Protein AF-A0A1H9ZRJ7-F1 (afdb_monomer_lite)

Secondary structure (DSSP, 8-state):
----------TTTSSSS-HHHHTTSPEEETTEE-S--GGGEEE----TT-HHHHHHHTTTEEEE-SSTTEEEEEEEEGGGGGGTS-EEEEEEEESSTTS-EEEEEEEEGGGTEEEE-S-SSS-TT-EEEEEEETTEEEEEE--B-----SS-GGGGTS---TTT-HHHHTT--HHHHHHHHHHHHHTTTB-PPTTSHHHHHHTT-TT----BS--TTT--HHHHHHHHHHHHHTSHHHHHHHHHHHHHHHHHHHHHHTT-HHHHHHSEEEEEETTS-EE-HHHHHHHHHHHHHHHHH-TTTTTS-HHHHHHH----TTT--S-SSEEEEEETTTTEEEEEEE-SS--PBPTT-EEEEEEEEEEEEEEE-SSSS-EEEEEEEEE-S---S-BTTS-TTSTTTTTEEEE---HHHHHHHHHTTT-EEEEEEEEEE--STT-SSSEEEEEEEEEEE---SSS-S--

Sequence (463 aa):
MNKFSHIILLFLLLNSGSLLAIDNYIIHFKDKPTEYHISDFEMWTDDIYNYEFTADEWLGIYANSEDAEKRYRVIPDVESIAYGKPWCNLQIFTGSIELKNIQNQNFSCIQILGQSKRSGEIPFGTKGLLIKHDGMIQFIPLLKQEILPGKYPEISRTEIYLQESHLLRANSSLNDMRIMLNEIYARYGYRFKPGGEMDRYFSTQSWYAPQYDNVDVFLTKTEKSNAKLLRKLLSPDVQNQKKRYIEEITAFCQALENDDLEYLSEHISYLTTGADQTVTFEQFKEILPNFKQVMLTSSANCAQDMSLLNKNWLFSPEGSNPFMNATFIYDEEEQKYLLVYFDLTQSCIPESSEIEVAGTLALKDYIDDSQDNKSIVRKIILNTVNMPVCITGADVNFPYWNIHVQLELSDSDEKKFTELANENVTLQGQVKLANSPQDYTRVKLINVTIKSIDTDKKSKAFM

InterPro domains:
  IPR025582 YARHG domain [PF13308] (171-233)
  IPR025582 YARHG domain [SM01324] (148-235)
  IPR028007 Domain of unknown function DUF4459 [PF14673] (22-144)
  IPR038434 YARHG domain superfamily [G3DSA:1.20.58.1690] (155-232)

Structure (mmCIF, N/CA/C/O backbone):
data_AF-A0A1H9ZRJ7-F1
#
_entry.id   AF-A0A1H9ZRJ7-F1
#
loop_
_atom_site.group_PDB
_atom_site.id
_atom_site.type_symbol
_atom_site.label_atom_id
_atom_site.label_alt_id
_atom_site.label_comp_id
_atom_site.label_asym_id
_atom_site.label_entity_id
_atom_site.label_seq_id
_atom_site.pdbx_PDB_ins_code
_atom_site.Cartn_x
_atom_site.Cartn_y
_atom_site.Cartn_z
_atom_site.occupancy
_atom_site.B_iso_or_equiv
_atom_site.auth_seq_id
_atom_site.auth_comp_id
_atom_site.auth_asym_id
_atom_site.auth_atom_id
_atom_site.pdbx_PDB_model_num
ATOM 1 N N . MET A 1 1 ? 1.131 -22.137 -43.779 1.00 26.61 1 MET A N 1
ATOM 2 C CA . MET A 1 1 ? 1.335 -23.268 -42.847 1.00 26.61 1 MET A CA 1
ATOM 3 C C . MET A 1 1 ? 1.941 -22.713 -41.571 1.00 26.61 1 MET A C 1
ATOM 5 O O . MET A 1 1 ? 3.059 -22.220 -41.610 1.00 26.61 1 MET A O 1
ATOM 9 N N . ASN A 1 2 ? 1.160 -22.720 -40.490 1.00 31.73 2 ASN A N 1
ATOM 10 C CA . ASN A 1 2 ? 1.548 -22.243 -39.163 1.00 31.73 2 ASN A CA 1
ATOM 11 C C . ASN A 1 2 ? 2.694 -23.091 -38.593 1.00 31.73 2 ASN A C 1
ATOM 13 O O . ASN A 1 2 ? 2.521 -24.290 -38.384 1.00 31.73 2 ASN A O 1
ATOM 17 N N . LYS A 1 3 ? 3.837 -22.461 -38.313 1.00 27.91 3 LYS A N 1
ATOM 18 C CA . LYS A 1 3 ? 4.924 -23.004 -37.486 1.00 27.91 3 LYS A CA 1
ATOM 19 C C . LYS A 1 3 ? 5.445 -21.902 -36.564 1.00 27.91 3 LYS A C 1
ATOM 21 O O . LYS A 1 3 ? 6.524 -21.382 -36.776 1.00 27.91 3 LYS A O 1
ATOM 26 N N . PHE A 1 4 ? 4.660 -21.515 -35.566 1.00 30.83 4 PHE A N 1
ATOM 27 C CA . PHE A 1 4 ? 5.174 -20.757 -34.422 1.00 30.83 4 PHE A CA 1
ATOM 28 C C . PHE A 1 4 ? 4.447 -21.220 -33.170 1.00 30.83 4 PHE A C 1
ATOM 30 O O . PHE A 1 4 ? 3.549 -20.582 -32.638 1.00 30.83 4 PHE A O 1
ATOM 37 N N . SER A 1 5 ? 4.810 -22.414 -32.741 1.00 30.08 5 SER A N 1
ATOM 38 C CA . SER A 1 5 ? 4.595 -22.882 -31.387 1.00 30.08 5 SER A CA 1
ATOM 39 C C . SER A 1 5 ? 5.733 -23.859 -31.160 1.00 30.08 5 SER A C 1
ATOM 41 O O . SER A 1 5 ? 5.851 -24.766 -31.974 1.00 30.08 5 SER A O 1
ATOM 43 N N . HIS A 1 6 ? 6.579 -23.610 -30.154 1.00 35.12 6 HIS A N 1
ATOM 44 C CA . HIS A 1 6 ? 7.538 -24.523 -29.489 1.00 35.12 6 HIS A CA 1
ATOM 45 C C . HIS A 1 6 ? 8.827 -23.795 -29.067 1.00 35.12 6 HIS A C 1
ATOM 47 O O . HIS A 1 6 ? 9.912 -24.165 -29.499 1.00 35.12 6 HIS A O 1
ATOM 53 N N . ILE A 1 7 ? 8.753 -22.764 -28.218 1.00 38.97 7 ILE A N 1
ATOM 54 C CA . ILE A 1 7 ? 9.957 -22.180 -27.598 1.00 38.97 7 ILE A CA 1
ATOM 55 C C . ILE A 1 7 ? 9.588 -21.673 -26.199 1.00 38.97 7 ILE A C 1
ATOM 57 O O . ILE A 1 7 ? 8.897 -20.669 -26.116 1.00 38.97 7 ILE A O 1
ATOM 61 N N . ILE A 1 8 ? 9.901 -22.432 -25.137 1.00 47.56 8 ILE A N 1
ATOM 62 C CA . ILE A 1 8 ? 10.956 -22.197 -24.117 1.00 47.56 8 ILE A CA 1
ATOM 63 C C . ILE A 1 8 ? 11.097 -23.515 -23.352 1.00 47.56 8 ILE A C 1
ATOM 65 O O . ILE A 1 8 ? 10.146 -23.981 -22.732 1.00 47.56 8 ILE A O 1
ATOM 69 N N . LEU A 1 9 ? 12.280 -24.117 -23.351 1.00 41.41 9 LEU A N 1
ATOM 70 C CA . LEU A 1 9 ? 12.610 -25.194 -22.415 1.00 41.41 9 LEU A CA 1
ATOM 71 C C . LEU A 1 9 ? 14.079 -25.052 -22.005 1.00 41.41 9 LEU A C 1
ATOM 73 O O . LEU A 1 9 ? 14.944 -25.831 -22.398 1.00 41.41 9 LEU A O 1
ATOM 77 N N . LEU A 1 10 ? 14.355 -24.001 -21.229 1.00 45.50 10 LEU A N 1
ATOM 78 C CA . LEU A 1 10 ? 15.499 -23.971 -20.309 1.00 45.50 10 LEU A CA 1
ATOM 79 C C . LEU A 1 10 ? 15.078 -24.411 -18.886 1.00 45.50 10 LEU A C 1
ATOM 81 O O . LEU A 1 10 ? 15.918 -24.823 -18.094 1.00 45.50 10 LEU A O 1
ATOM 85 N N . PHE A 1 11 ? 13.764 -24.414 -18.604 1.00 43.09 11 PHE A N 1
ATOM 86 C CA . PHE A 1 11 ? 13.158 -24.580 -17.272 1.00 43.09 11 PHE A CA 1
ATOM 87 C C . PHE A 1 11 ? 13.483 -25.877 -16.538 1.00 43.09 11 PHE A C 1
ATOM 89 O O . PHE A 1 11 ? 13.532 -25.894 -15.312 1.00 43.09 11 PHE A O 1
ATOM 96 N N . LEU A 1 12 ? 13.687 -26.971 -17.270 1.00 38.06 12 LEU A N 1
ATOM 97 C CA . LEU A 1 12 ? 13.833 -28.297 -16.669 1.00 38.06 12 LEU A CA 1
ATOM 98 C C . LEU A 1 12 ? 15.289 -28.755 -16.533 1.00 38.06 12 LEU A C 1
ATOM 100 O O . LEU A 1 12 ? 15.548 -29.691 -15.789 1.00 38.06 12 LEU A O 1
ATOM 104 N N . LEU A 1 13 ? 16.245 -28.106 -17.205 1.00 38.69 13 LEU A N 1
ATOM 105 C CA . LEU A 1 13 ? 17.635 -28.583 -17.236 1.00 38.69 13 LEU A CA 1
ATOM 106 C C . LEU A 1 13 ? 18.493 -28.054 -16.079 1.00 38.69 13 LEU A C 1
ATOM 108 O O . LEU A 1 13 ? 19.498 -28.670 -15.746 1.00 38.69 13 LEU A O 1
ATOM 112 N N . LEU A 1 14 ? 18.092 -26.950 -15.442 1.00 44.59 14 LEU A N 1
ATOM 113 C CA . LEU A 1 14 ? 18.842 -26.341 -14.334 1.00 44.59 14 LEU A CA 1
ATOM 114 C C . LEU A 1 14 ? 18.357 -26.778 -12.940 1.00 44.59 14 LEU A C 1
ATOM 116 O O . LEU A 1 14 ? 18.997 -26.441 -11.950 1.00 44.59 14 LEU A O 1
ATOM 120 N N . ASN A 1 15 ? 17.258 -27.538 -12.847 1.00 38.78 15 ASN A N 1
ATOM 121 C CA . ASN A 1 15 ? 16.703 -28.024 -11.572 1.00 38.78 15 ASN A CA 1
ATOM 122 C C . ASN A 1 15 ? 17.132 -29.456 -11.200 1.00 38.78 15 ASN A C 1
ATOM 124 O O . ASN A 1 15 ? 16.751 -29.964 -10.150 1.00 38.78 15 ASN A O 1
ATOM 128 N N . SER A 1 16 ? 17.950 -30.108 -12.023 1.00 34.28 16 SER A N 1
ATOM 129 C CA . SER A 1 16 ? 18.545 -31.410 -11.718 1.00 34.28 16 SER A CA 1
ATOM 130 C C . SER A 1 16 ? 20.012 -31.368 -12.107 1.00 34.28 16 SER A C 1
ATOM 132 O O . SER A 1 16 ? 20.320 -31.070 -13.258 1.00 34.28 16 SER A O 1
ATOM 134 N N . GLY A 1 17 ? 20.905 -31.623 -11.151 1.00 39.59 17 GLY A N 1
ATOM 135 C CA . GLY A 1 17 ? 22.349 -31.472 -11.303 1.00 39.59 17 GLY A CA 1
ATOM 136 C C . GLY A 1 17 ? 22.898 -31.927 -12.658 1.00 39.59 17 GLY A C 1
ATOM 137 O O . GLY A 1 17 ? 22.918 -33.112 -12.970 1.00 39.59 17 GLY A O 1
ATOM 138 N N . SER A 1 18 ? 23.347 -30.965 -13.461 1.00 40.12 18 SER A N 1
ATOM 139 C CA . SER A 1 18 ? 24.613 -30.993 -14.203 1.00 40.12 18 SER A CA 1
ATOM 140 C C . SER A 1 18 ? 24.703 -29.757 -15.105 1.00 40.12 18 SER A C 1
ATOM 142 O O . SER A 1 18 ? 24.271 -29.776 -16.253 1.00 40.12 18 SER A O 1
ATOM 144 N N . LEU A 1 19 ? 25.362 -28.689 -14.629 1.00 42.16 19 LEU A N 1
ATOM 145 C CA . LEU A 1 19 ? 25.881 -27.628 -15.515 1.00 42.16 19 LEU A CA 1
ATOM 146 C C . LEU A 1 19 ? 26.673 -28.235 -16.700 1.00 42.16 19 LEU A C 1
ATOM 148 O O . LEU A 1 19 ? 26.638 -27.716 -17.810 1.00 42.16 19 LEU A O 1
ATOM 152 N N . LEU A 1 20 ? 27.297 -29.400 -16.473 1.00 40.25 20 LEU A N 1
ATOM 153 C CA . LEU A 1 20 ? 28.007 -30.226 -17.456 1.00 40.25 20 LEU A CA 1
ATOM 154 C C . LEU A 1 20 ? 27.162 -30.651 -18.676 1.00 40.25 20 LEU A C 1
ATOM 156 O O . LEU A 1 20 ? 27.724 -30.856 -19.746 1.00 40.25 20 LEU A O 1
ATOM 160 N N . ALA A 1 21 ? 25.834 -30.793 -18.559 1.00 47.59 21 ALA A N 1
ATOM 161 C CA . ALA A 1 21 ? 24.981 -31.175 -19.692 1.00 47.59 21 ALA A CA 1
ATOM 162 C C . ALA A 1 21 ? 24.647 -29.990 -20.617 1.00 47.59 21 ALA A C 1
ATOM 164 O O . ALA A 1 21 ? 24.327 -30.190 -21.791 1.00 47.59 21 ALA A O 1
ATOM 165 N N . ILE A 1 22 ? 24.721 -28.761 -20.095 1.00 54.12 22 ILE A N 1
ATOM 166 C CA . ILE A 1 22 ? 24.386 -27.532 -20.824 1.00 54.12 22 ILE A CA 1
ATOM 167 C C . ILE A 1 22 ? 25.647 -26.852 -21.387 1.00 54.12 22 ILE A C 1
ATOM 169 O O . ILE A 1 22 ? 25.562 -26.139 -22.382 1.00 54.12 22 ILE A O 1
ATOM 173 N N . ASP A 1 23 ? 26.828 -27.143 -20.836 1.00 62.56 23 ASP A N 1
ATOM 174 C CA . ASP A 1 23 ? 28.106 -26.629 -21.354 1.00 62.56 23 ASP A CA 1
ATOM 175 C C . ASP A 1 23 ? 28.437 -27.136 -22.773 1.00 62.56 23 ASP A C 1
ATOM 177 O O . ASP A 1 23 ? 29.199 -26.516 -23.506 1.00 62.56 23 ASP A O 1
ATOM 181 N N . ASN A 1 24 ? 27.790 -28.218 -23.220 1.00 67.50 24 ASN A N 1
ATOM 182 C CA . ASN A 1 24 ? 27.918 -28.736 -24.587 1.00 67.50 24 ASN A CA 1
ATOM 183 C C . ASN A 1 24 ? 27.250 -27.852 -25.657 1.00 67.50 24 ASN A C 1
ATOM 185 O O . ASN A 1 24 ? 27.418 -28.113 -26.850 1.00 67.50 24 ASN A O 1
ATOM 189 N N . TYR A 1 25 ? 26.467 -26.843 -25.266 1.00 75.44 25 TYR A N 1
ATOM 190 C CA . TYR A 1 25 ? 25.879 -25.907 -26.217 1.00 75.44 25 TYR A CA 1
ATOM 191 C C . TYR A 1 25 ? 26.879 -24.806 -26.551 1.00 75.44 25 TYR A C 1
ATOM 193 O O . TYR A 1 25 ? 27.330 -24.068 -25.677 1.00 75.44 25 TYR A O 1
ATOM 201 N N . ILE A 1 26 ? 27.165 -24.671 -27.844 1.00 82.94 26 ILE A N 1
ATOM 202 C CA . ILE A 1 26 ? 27.866 -23.509 -28.377 1.00 82.94 26 ILE A CA 1
ATOM 203 C C . ILE A 1 26 ? 26.944 -22.297 -28.248 1.00 82.94 26 ILE A C 1
ATOM 205 O O . ILE A 1 26 ? 25.771 -22.347 -28.639 1.00 82.94 26 ILE A O 1
ATOM 209 N N . ILE A 1 27 ? 27.479 -21.207 -27.711 1.00 87.44 27 ILE A N 1
ATOM 210 C CA . ILE A 1 27 ? 26.779 -19.931 -27.664 1.00 87.44 27 ILE A CA 1
ATOM 211 C C . ILE A 1 27 ? 26.867 -19.275 -29.037 1.00 87.44 27 ILE A C 1
ATOM 213 O O . ILE A 1 27 ? 27.929 -19.195 -29.650 1.00 87.44 27 ILE A O 1
ATOM 217 N N . HIS A 1 28 ? 25.737 -18.791 -29.527 1.00 87.62 28 HIS A N 1
ATOM 218 C CA . HIS A 1 28 ? 25.644 -17.997 -30.734 1.00 87.62 28 HIS A CA 1
ATOM 219 C C . HIS A 1 28 ? 25.613 -16.515 -30.374 1.00 87.62 28 HIS A C 1
ATOM 221 O O . HIS A 1 28 ? 24.891 -16.099 -29.471 1.00 87.62 28 HIS A O 1
ATOM 227 N N . PHE A 1 29 ? 26.343 -15.700 -31.121 1.00 86.62 29 PHE A N 1
ATOM 228 C CA . PHE A 1 29 ? 26.338 -14.247 -31.006 1.00 86.62 29 PHE A CA 1
ATOM 229 C C . PHE A 1 29 ? 26.178 -13.665 -32.404 1.00 86.62 29 PHE A C 1
ATOM 231 O O . PHE A 1 29 ? 26.869 -14.082 -33.332 1.00 86.62 29 PHE A O 1
ATOM 238 N N . LYS A 1 30 ? 25.232 -12.732 -32.573 1.00 79.81 30 LYS A N 1
ATOM 239 C CA . LYS A 1 30 ? 24.880 -12.170 -33.894 1.00 79.81 30 LYS A CA 1
ATOM 240 C C . LYS A 1 30 ? 24.570 -13.264 -34.933 1.00 79.81 30 LYS A C 1
ATOM 242 O O . LYS A 1 30 ? 25.116 -13.269 -36.035 1.00 79.81 30 LYS A O 1
ATOM 247 N N . ASP A 1 31 ? 23.766 -14.244 -34.512 1.00 74.44 31 ASP A N 1
ATOM 248 C CA . ASP A 1 31 ? 23.331 -15.421 -35.282 1.00 74.44 31 ASP A CA 1
ATOM 249 C C . ASP A 1 31 ? 24.457 -16.331 -35.809 1.00 74.44 31 ASP A C 1
ATOM 251 O O . ASP A 1 31 ? 24.217 -17.229 -36.617 1.00 74.44 31 ASP A O 1
ATOM 255 N N . LYS A 1 32 ? 25.685 -16.167 -35.304 1.00 83.38 32 LYS A N 1
ATOM 256 C CA . LYS A 1 32 ? 26.837 -17.009 -35.643 1.00 83.38 32 LYS A CA 1
ATOM 257 C C . LYS A 1 32 ? 27.273 -17.833 -34.436 1.00 83.38 32 LYS A C 1
ATOM 259 O O . LYS A 1 32 ? 27.238 -17.301 -33.328 1.00 83.38 32 LYS A O 1
ATOM 264 N N . PRO A 1 33 ? 27.682 -19.099 -34.624 1.00 89.06 33 PRO A N 1
ATOM 265 C CA . PRO A 1 33 ? 28.292 -19.874 -33.553 1.00 89.06 33 PRO A CA 1
ATOM 266 C C . PRO A 1 33 ? 29.594 -19.197 -33.115 1.00 89.06 33 PRO A C 1
ATOM 268 O O . PRO A 1 33 ? 30.337 -18.700 -33.961 1.00 89.06 33 PRO A O 1
ATOM 271 N N . THR A 1 34 ? 29.854 -19.190 -31.813 1.00 90.44 34 THR A N 1
ATOM 272 C CA . THR A 1 34 ? 31.081 -18.641 -31.223 1.00 90.44 34 THR A CA 1
ATOM 273 C C . THR A 1 34 ? 31.918 -19.756 -30.594 1.00 90.44 34 THR A C 1
ATOM 275 O O . THR A 1 34 ? 31.515 -20.916 -30.580 1.00 90.44 34 THR A O 1
ATOM 278 N N . GLU A 1 35 ? 33.079 -19.422 -30.035 1.00 90.12 35 GLU A N 1
ATOM 279 C CA . GLU A 1 35 ? 33.834 -20.348 -29.172 1.00 90.12 35 GLU A CA 1
ATOM 280 C C . GLU A 1 35 ? 33.375 -20.326 -27.705 1.00 90.12 35 GLU A C 1
ATOM 282 O O . GLU A 1 35 ? 34.023 -20.937 -26.854 1.00 90.12 35 GLU A O 1
ATOM 287 N N . TYR A 1 36 ? 32.329 -19.561 -27.385 1.00 89.25 36 TYR A N 1
ATOM 288 C CA . TYR A 1 36 ? 31.846 -19.436 -26.020 1.00 89.25 36 TYR A CA 1
ATOM 289 C C . TYR A 1 36 ? 30.945 -20.612 -25.659 1.00 89.25 36 TYR A C 1
ATOM 291 O O . TYR A 1 36 ? 30.079 -21.026 -26.437 1.00 89.25 36 TYR A O 1
ATOM 299 N N . HIS A 1 37 ? 31.105 -21.072 -24.427 1.00 87.75 37 HIS A N 1
ATOM 300 C CA . HIS A 1 37 ? 30.232 -22.020 -23.754 1.00 87.75 37 HIS A CA 1
ATOM 301 C C . HIS A 1 37 ? 29.535 -21.343 -22.572 1.00 87.75 37 HIS A C 1
ATOM 303 O O . HIS A 1 37 ? 29.867 -20.222 -22.189 1.00 87.75 37 HIS A O 1
ATOM 309 N N . ILE A 1 38 ? 28.552 -22.008 -21.967 1.00 80.94 38 ILE A N 1
ATOM 310 C CA . ILE A 1 38 ? 27.846 -21.462 -20.796 1.00 80.94 38 ILE A CA 1
ATOM 311 C C . ILE A 1 38 ? 28.809 -21.177 -19.641 1.00 80.94 38 ILE A C 1
ATOM 313 O O . ILE A 1 38 ? 28.651 -20.169 -18.952 1.00 80.94 38 ILE A O 1
ATOM 317 N N . SER A 1 39 ? 29.816 -22.025 -19.439 1.00 83.94 39 SER A N 1
ATOM 318 C CA . SER A 1 39 ? 30.837 -21.849 -18.403 1.00 83.94 39 SER A CA 1
ATOM 319 C C . SER A 1 39 ? 31.677 -20.576 -18.565 1.00 83.94 39 SER A C 1
ATOM 321 O O . SER A 1 39 ? 32.185 -20.064 -17.559 1.00 83.94 39 SER A O 1
ATOM 323 N N . ASP A 1 40 ? 31.754 -20.006 -19.774 1.00 88.25 40 ASP A N 1
ATOM 324 C CA . ASP A 1 40 ? 32.415 -18.722 -20.046 1.00 88.25 40 ASP A CA 1
ATOM 325 C C . ASP A 1 40 ? 31.622 -17.516 -19.526 1.00 88.25 40 ASP A C 1
ATOM 327 O O . ASP A 1 40 ? 32.121 -16.389 -19.537 1.00 88.25 40 ASP A O 1
ATOM 331 N N . PHE A 1 41 ? 30.411 -17.733 -19.017 1.00 84.12 41 PHE A N 1
ATOM 332 C CA . PHE A 1 41 ? 29.581 -16.704 -18.411 1.00 84.12 41 PHE A CA 1
ATOM 333 C C . PHE A 1 41 ? 29.489 -16.908 -16.900 1.00 84.12 41 PHE A C 1
ATOM 335 O O . PHE A 1 41 ? 29.409 -18.019 -16.368 1.00 84.12 41 PHE A O 1
ATOM 342 N N . GLU A 1 42 ? 29.553 -15.807 -16.171 1.00 82.44 42 GLU A N 1
ATOM 343 C CA . GLU A 1 42 ? 29.094 -15.731 -14.798 1.00 82.44 42 GLU A CA 1
ATOM 344 C C . GLU A 1 42 ? 27.577 -15.619 -14.844 1.00 82.44 42 GLU A C 1
ATOM 346 O O . GLU A 1 42 ? 27.041 -14.557 -15.167 1.00 82.44 42 GLU A O 1
ATOM 351 N N . MET A 1 43 ? 26.892 -16.734 -14.589 1.00 72.88 43 MET A N 1
ATOM 352 C CA . MET A 1 43 ? 25.469 -16.686 -14.269 1.00 72.88 43 MET A CA 1
ATOM 353 C C . MET A 1 43 ? 25.343 -15.931 -12.957 1.00 72.88 43 MET A C 1
ATOM 355 O O . MET A 1 43 ? 26.093 -16.207 -12.019 1.00 72.88 43 MET A O 1
ATOM 359 N N . TRP A 1 44 ? 24.425 -14.984 -12.874 1.00 60.78 44 TRP A N 1
ATOM 360 C CA . TRP A 1 44 ? 24.217 -14.281 -11.615 1.00 60.78 44 TRP A CA 1
ATOM 361 C C . TRP A 1 44 ? 23.500 -15.230 -10.668 1.00 60.78 44 TRP A C 1
ATOM 363 O O . TRP A 1 44 ? 22.383 -15.631 -10.953 1.00 60.78 44 TRP A O 1
ATOM 373 N N . THR A 1 45 ? 24.194 -15.680 -9.623 1.00 49.03 45 THR A N 1
ATOM 374 C CA . THR A 1 45 ? 23.771 -16.771 -8.731 1.00 49.03 45 THR A CA 1
ATOM 375 C C . THR A 1 45 ? 22.754 -16.332 -7.667 1.00 49.03 45 THR A C 1
ATOM 377 O O . THR A 1 45 ? 22.464 -15.149 -7.524 1.00 49.03 45 THR A O 1
ATOM 380 N N . ASP A 1 46 ? 22.246 -17.316 -6.912 1.00 44.69 46 ASP A N 1
ATOM 381 C CA . ASP A 1 46 ? 21.132 -17.317 -5.942 1.00 44.69 46 ASP A CA 1
ATOM 382 C C . ASP A 1 46 ? 21.216 -16.363 -4.718 1.00 44.69 46 ASP A C 1
ATOM 384 O O . ASP A 1 46 ? 20.764 -16.737 -3.637 1.00 44.69 46 ASP A O 1
ATOM 388 N N . ASP A 1 47 ? 21.737 -15.134 -4.821 1.00 45.03 47 ASP A N 1
ATOM 389 C CA . ASP A 1 47 ? 21.681 -14.168 -3.701 1.00 45.03 47 ASP A CA 1
ATOM 390 C C . ASP A 1 47 ? 20.275 -13.525 -3.611 1.00 45.03 47 ASP A C 1
ATOM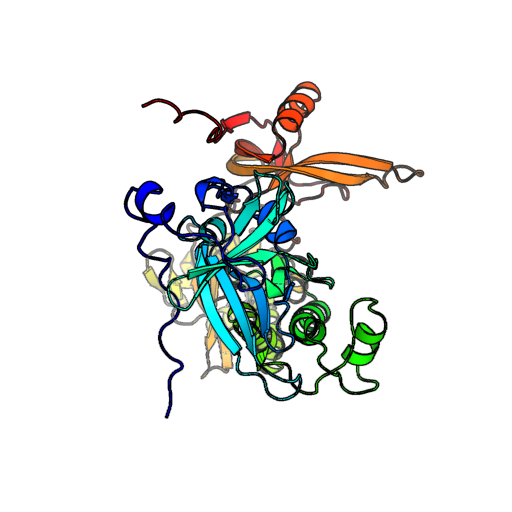 392 O O . ASP A 1 47 ? 20.037 -12.356 -3.917 1.00 45.03 47 ASP A O 1
ATOM 396 N N . ILE A 1 48 ? 19.304 -14.371 -3.260 1.00 40.50 48 ILE A N 1
ATOM 397 C CA . ILE A 1 48 ? 17.844 -14.177 -3.289 1.00 40.50 48 ILE A CA 1
ATOM 398 C C . ILE A 1 48 ? 17.310 -13.104 -2.324 1.00 40.50 48 ILE A C 1
ATOM 400 O O . ILE A 1 48 ? 16.123 -12.788 -2.380 1.00 40.50 48 ILE A O 1
ATOM 404 N N . TYR A 1 49 ? 18.157 -12.527 -1.466 1.00 39.72 49 TYR A N 1
ATOM 405 C CA . TYR A 1 49 ? 17.733 -11.639 -0.377 1.00 39.72 49 TYR A CA 1
ATOM 406 C C . TYR A 1 49 ? 18.005 -10.145 -0.615 1.00 39.72 49 TYR A C 1
ATOM 408 O O . TYR A 1 49 ? 17.472 -9.318 0.120 1.00 39.72 49 TYR A O 1
ATOM 416 N N . ASN A 1 50 ? 18.772 -9.762 -1.647 1.00 41.44 50 ASN A N 1
ATOM 417 C CA . ASN A 1 50 ? 19.091 -8.353 -1.937 1.00 41.44 50 ASN A CA 1
ATOM 418 C C . ASN A 1 50 ? 18.229 -7.798 -3.089 1.00 41.44 50 ASN A C 1
ATOM 420 O O . ASN A 1 50 ? 18.691 -7.452 -4.183 1.00 41.44 50 ASN A O 1
ATOM 424 N N . TYR A 1 51 ? 16.922 -7.821 -2.840 1.00 43.06 51 TYR A N 1
ATOM 425 C CA . TYR A 1 51 ? 15.879 -7.722 -3.856 1.00 43.06 51 TYR A CA 1
ATOM 426 C C . TYR A 1 51 ? 15.722 -6.324 -4.474 1.00 43.06 51 TYR A C 1
ATOM 428 O O . TYR A 1 51 ? 15.547 -6.201 -5.686 1.00 43.06 51 TYR A O 1
ATOM 436 N N . GLU A 1 52 ? 15.829 -5.267 -3.664 1.00 38.56 52 GLU A N 1
ATOM 437 C CA . GLU A 1 52 ? 15.699 -3.883 -4.141 1.00 38.56 52 GLU A CA 1
ATOM 438 C C . GLU A 1 52 ? 16.827 -3.522 -5.121 1.00 38.56 52 GLU A C 1
ATOM 440 O O . GLU A 1 52 ? 16.562 -3.009 -6.206 1.00 38.56 52 GLU A O 1
ATOM 445 N N . PHE A 1 53 ? 18.071 -3.900 -4.802 1.00 37.25 53 PHE A N 1
ATOM 446 C CA . PHE A 1 53 ? 19.240 -3.608 -5.639 1.00 37.25 53 PHE A CA 1
ATOM 447 C C . PHE A 1 53 ? 19.213 -4.339 -6.986 1.00 37.25 53 PHE A C 1
ATOM 449 O O . PHE A 1 53 ? 19.495 -3.740 -8.021 1.00 37.25 53 PHE A O 1
ATOM 456 N N . THR A 1 54 ? 18.837 -5.621 -7.006 1.00 45.56 54 THR A N 1
ATOM 457 C CA . THR A 1 54 ? 18.790 -6.396 -8.256 1.00 45.56 54 THR A CA 1
ATOM 458 C C . THR A 1 54 ? 17.618 -5.969 -9.143 1.00 45.56 54 THR A C 1
ATOM 460 O O . THR A 1 54 ? 17.800 -5.774 -10.343 1.00 45.56 54 THR A O 1
ATOM 463 N N . ALA A 1 55 ? 16.426 -5.734 -8.591 1.00 43.88 55 ALA A N 1
ATOM 464 C CA . ALA A 1 55 ? 15.292 -5.247 -9.378 1.00 43.88 55 ALA A CA 1
ATOM 465 C C . ALA A 1 55 ? 15.550 -3.856 -9.998 1.00 43.88 55 ALA A C 1
ATOM 467 O O . ALA A 1 55 ? 15.126 -3.628 -11.133 1.00 43.88 55 ALA A O 1
ATOM 468 N N . ASP A 1 56 ? 16.265 -2.961 -9.298 1.00 44.12 56 ASP A N 1
ATOM 469 C CA . ASP A 1 56 ? 16.679 -1.643 -9.807 1.00 44.12 56 ASP A CA 1
ATOM 470 C C . ASP A 1 56 ? 17.791 -1.714 -10.871 1.00 44.12 56 ASP A C 1
ATOM 472 O O . ASP A 1 56 ? 17.787 -0.953 -11.845 1.00 44.12 56 ASP A O 1
ATOM 476 N N . GLU A 1 57 ? 18.724 -2.658 -10.743 1.00 47.84 57 GLU A N 1
ATOM 477 C CA . GLU A 1 57 ? 19.752 -2.902 -11.759 1.00 47.84 57 GLU A CA 1
ATOM 478 C C . GLU A 1 57 ? 19.176 -3.494 -13.060 1.00 47.84 57 GLU A C 1
ATOM 480 O O . GLU A 1 57 ? 19.702 -3.229 -14.143 1.00 47.84 57 GLU A O 1
ATOM 485 N N . TRP A 1 58 ? 18.068 -4.241 -12.987 1.00 50.53 58 TRP A N 1
ATOM 486 C CA . TRP A 1 58 ? 17.473 -4.964 -14.126 1.00 50.53 58 TRP A CA 1
ATOM 487 C C . TRP A 1 58 ? 16.252 -4.288 -14.751 1.00 50.53 58 TRP A C 1
ATOM 489 O O . TRP A 1 58 ? 15.557 -4.889 -15.576 1.00 50.53 58 TRP A O 1
ATOM 499 N N . LEU A 1 59 ? 15.995 -3.027 -14.405 1.00 49.66 59 LEU A N 1
ATOM 500 C CA . LEU A 1 59 ? 14.871 -2.273 -14.945 1.00 49.66 59 LEU A CA 1
ATOM 501 C C . LEU A 1 59 ? 14.920 -2.215 -16.472 1.00 49.66 59 LEU A C 1
ATOM 503 O O . LEU A 1 59 ? 15.899 -1.767 -17.073 1.00 49.66 59 LEU A O 1
ATOM 507 N N . GLY A 1 60 ? 13.830 -2.693 -17.083 1.00 52.41 60 GLY A N 1
ATOM 508 C CA . GLY A 1 60 ? 13.450 -2.399 -18.461 1.00 52.41 60 GLY A CA 1
ATOM 509 C C . GLY A 1 60 ? 14.565 -2.561 -19.486 1.00 52.41 60 GLY A C 1
ATOM 510 O O . GLY A 1 60 ? 14.638 -1.754 -20.410 1.00 52.41 60 GLY A O 1
ATOM 511 N N . ILE A 1 61 ? 15.442 -3.557 -19.335 1.00 53.72 61 ILE A N 1
ATOM 512 C CA . ILE A 1 61 ? 16.594 -3.647 -20.223 1.00 53.72 61 ILE A CA 1
ATOM 513 C C . ILE A 1 61 ? 16.136 -4.112 -21.598 1.00 53.72 61 ILE A C 1
ATOM 515 O O . ILE A 1 61 ? 15.614 -5.219 -21.771 1.00 53.72 61 ILE A O 1
ATOM 519 N N . TYR A 1 62 ? 16.356 -3.245 -22.581 1.00 51.12 62 TYR A N 1
ATOM 520 C CA . TYR A 1 62 ? 16.160 -3.575 -23.978 1.00 51.12 62 TYR A CA 1
ATOM 521 C C . TYR A 1 62 ? 17.391 -4.312 -24.483 1.00 51.12 62 TYR A C 1
ATOM 523 O O . TYR A 1 62 ? 18.517 -3.800 -24.471 1.00 51.12 62 TYR A O 1
ATOM 531 N N . ALA A 1 63 ? 17.152 -5.512 -24.980 1.00 55.88 63 ALA A N 1
ATOM 532 C CA . ALA A 1 63 ? 18.098 -6.240 -25.793 1.00 55.88 63 ALA A CA 1
ATOM 533 C C . ALA A 1 63 ? 17.569 -6.183 -27.232 1.00 55.88 63 ALA A C 1
ATOM 535 O O . ALA A 1 63 ? 16.533 -6.770 -27.546 1.00 55.88 63 ALA A O 1
ATOM 536 N N . ASN A 1 64 ? 18.227 -5.418 -28.109 1.00 54.19 64 ASN A N 1
ATOM 537 C CA . ASN A 1 64 ? 17.904 -5.498 -29.535 1.00 54.19 64 ASN A CA 1
ATOM 538 C C . ASN A 1 64 ? 18.684 -6.664 -30.130 1.00 54.19 64 ASN A C 1
ATOM 540 O O . ASN A 1 64 ? 19.895 -6.770 -29.928 1.00 54.19 64 ASN A O 1
ATOM 544 N N . SER A 1 65 ? 17.988 -7.495 -30.900 1.00 56.69 65 SER A N 1
ATOM 545 C CA . SER A 1 65 ? 18.669 -8.286 -31.915 1.00 56.69 65 SER A CA 1
ATOM 546 C C . SER A 1 65 ? 19.226 -7.334 -32.979 1.00 56.69 65 SER A C 1
ATOM 548 O O . SER A 1 65 ? 18.642 -6.276 -33.224 1.00 56.69 65 SER A O 1
ATOM 550 N N . GLU A 1 66 ? 20.334 -7.690 -33.631 1.00 54.66 66 GLU A N 1
ATOM 551 C CA . GLU A 1 66 ? 20.770 -6.976 -34.845 1.00 54.66 66 GLU A CA 1
ATOM 552 C C . GLU A 1 66 ? 19.772 -7.159 -36.003 1.00 54.66 66 GLU A C 1
ATOM 554 O O . GLU A 1 66 ? 19.753 -6.359 -36.938 1.00 54.66 66 GLU A O 1
ATOM 559 N N . ASP A 1 67 ? 18.887 -8.152 -35.904 1.00 55.75 67 ASP A N 1
ATOM 560 C CA . ASP A 1 67 ? 17.699 -8.266 -36.738 1.00 55.75 67 ASP A CA 1
ATOM 561 C C . ASP A 1 67 ? 16.688 -7.180 -36.323 1.00 55.75 67 ASP A C 1
ATOM 563 O O . ASP A 1 67 ? 16.014 -7.296 -35.294 1.00 55.75 67 ASP A O 1
ATOM 567 N N . ALA A 1 68 ? 16.612 -6.085 -37.091 1.00 51.34 68 ALA A N 1
ATOM 568 C CA . ALA A 1 68 ? 15.807 -4.890 -36.792 1.00 51.34 68 ALA A CA 1
ATOM 569 C C . ALA A 1 68 ? 14.312 -5.184 -36.547 1.00 51.34 68 ALA A C 1
ATOM 571 O O . ALA A 1 68 ? 13.587 -4.338 -36.011 1.00 51.34 68 ALA A O 1
ATOM 572 N N . GLU A 1 69 ? 13.862 -6.383 -36.914 1.00 58.81 69 GLU A N 1
ATOM 573 C CA . GLU A 1 69 ? 12.509 -6.877 -36.713 1.00 58.81 69 GLU A CA 1
ATOM 574 C C . GLU A 1 69 ? 12.252 -7.468 -35.319 1.00 58.81 69 GLU A C 1
ATOM 576 O O . GLU A 1 69 ? 11.081 -7.682 -35.003 1.00 58.81 69 GLU A O 1
ATOM 581 N N . LYS A 1 70 ? 13.273 -7.720 -34.474 1.00 63.00 70 LYS A N 1
ATOM 582 C CA . LYS A 1 70 ? 13.102 -8.359 -33.151 1.00 63.00 70 LYS A CA 1
ATOM 583 C C . LYS A 1 70 ? 13.768 -7.610 -31.993 1.00 63.00 70 LYS A C 1
ATOM 585 O O . LYS A 1 70 ? 14.981 -7.408 -31.962 1.00 63.00 70 LYS A O 1
ATOM 590 N N . ARG A 1 71 ? 12.976 -7.264 -30.973 1.00 66.50 71 ARG A N 1
ATOM 591 C CA . ARG A 1 71 ? 13.465 -6.691 -29.703 1.00 66.50 71 ARG A CA 1
ATOM 592 C C . ARG A 1 71 ? 13.005 -7.526 -28.523 1.00 66.50 71 ARG A C 1
ATOM 594 O O . ARG A 1 71 ? 11.902 -8.065 -28.543 1.00 66.50 71 ARG A O 1
ATOM 601 N N . TYR A 1 72 ? 13.824 -7.570 -27.486 1.00 69.25 72 TYR A N 1
ATOM 602 C CA . TYR A 1 72 ? 13.555 -8.287 -26.252 1.00 69.25 72 TYR A CA 1
ATOM 603 C C . TYR A 1 72 ? 13.550 -7.311 -25.086 1.00 69.25 72 TYR A C 1
ATOM 605 O O . TYR A 1 72 ? 14.357 -6.379 -25.038 1.00 69.25 72 TYR A O 1
ATOM 613 N N . ARG A 1 73 ? 12.649 -7.542 -24.139 1.00 68.69 73 ARG A N 1
ATOM 614 C CA . ARG A 1 73 ? 12.614 -6.819 -22.872 1.00 68.69 73 ARG A CA 1
ATOM 615 C C . ARG A 1 73 ? 12.389 -7.802 -21.743 1.00 68.69 73 ARG A C 1
ATOM 617 O O . ARG A 1 73 ? 11.460 -8.603 -21.810 1.00 68.69 73 ARG A O 1
ATOM 624 N N . VAL A 1 74 ? 13.243 -7.728 -20.732 1.00 67.44 74 VAL A N 1
ATOM 625 C CA . VAL A 1 74 ? 13.104 -8.510 -19.503 1.00 67.44 74 VAL A CA 1
ATOM 626 C C . VAL A 1 74 ? 12.578 -7.610 -18.404 1.00 67.44 74 VAL A C 1
ATOM 628 O O . VAL A 1 74 ? 13.056 -6.490 -18.228 1.00 67.44 74 VAL A O 1
ATOM 631 N N . ILE A 1 75 ? 11.552 -8.087 -17.707 1.00 62.19 75 ILE A N 1
ATOM 632 C CA . ILE A 1 75 ? 10.866 -7.340 -16.658 1.00 62.19 75 ILE A CA 1
ATOM 633 C C . ILE A 1 75 ? 10.792 -8.236 -15.430 1.00 62.19 75 ILE A C 1
ATOM 635 O O . ILE A 1 75 ? 10.244 -9.332 -15.550 1.00 62.19 75 ILE A O 1
ATOM 639 N N . PRO A 1 76 ? 11.327 -7.810 -14.277 1.00 57.75 76 PRO A N 1
ATOM 640 C CA . PRO A 1 76 ? 11.154 -8.540 -13.030 1.00 57.75 76 PRO A CA 1
ATOM 641 C C . PRO A 1 76 ? 9.663 -8.710 -12.713 1.00 57.75 76 PRO A C 1
ATOM 643 O O . PRO A 1 76 ? 8.907 -7.742 -12.750 1.00 57.75 76 PRO A O 1
ATOM 646 N N . ASP A 1 77 ? 9.252 -9.939 -12.425 1.00 55.62 77 ASP A N 1
ATOM 647 C CA . ASP A 1 77 ? 7.937 -10.287 -11.899 1.00 55.62 77 ASP A CA 1
ATOM 648 C C . ASP A 1 77 ? 8.093 -10.600 -10.414 1.00 55.62 77 ASP A C 1
ATOM 650 O O . ASP A 1 77 ? 8.655 -11.628 -10.013 1.00 55.62 77 ASP A O 1
ATOM 654 N N . VAL A 1 78 ? 7.623 -9.679 -9.581 1.00 49.19 78 VAL A N 1
ATOM 655 C CA . VAL A 1 78 ? 7.744 -9.845 -8.140 1.00 49.19 78 VAL A CA 1
ATOM 656 C C . VAL A 1 78 ? 6.716 -10.816 -7.574 1.00 49.19 78 VAL A C 1
ATOM 658 O O . VAL A 1 78 ? 6.870 -11.172 -6.423 1.00 49.19 78 VAL A O 1
ATOM 661 N N . GLU A 1 79 ? 5.681 -11.289 -8.282 1.00 42.38 79 GLU A N 1
ATOM 662 C CA . GLU A 1 79 ? 4.689 -12.203 -7.659 1.00 42.38 79 GLU A CA 1
ATOM 663 C C . GLU A 1 79 ? 5.331 -13.503 -7.117 1.00 42.38 79 GLU A C 1
ATOM 665 O O . GLU A 1 79 ? 4.716 -14.291 -6.404 1.00 42.38 79 GLU A O 1
ATOM 670 N N . SER A 1 80 ? 6.603 -13.737 -7.429 1.00 43.81 80 SER A N 1
ATOM 671 C CA . SER A 1 80 ? 7.336 -14.934 -7.050 1.00 43.81 80 SER A CA 1
ATOM 672 C C . SER A 1 80 ? 8.199 -14.839 -5.786 1.00 43.81 80 SER A C 1
ATOM 674 O O . SER A 1 80 ? 8.869 -15.818 -5.445 1.00 43.81 80 SER A O 1
ATOM 676 N N . ILE A 1 81 ? 8.155 -13.723 -5.043 1.00 39.78 81 ILE A N 1
ATOM 677 C CA . ILE A 1 81 ? 8.808 -13.616 -3.714 1.00 39.78 81 ILE A CA 1
ATOM 678 C C . ILE A 1 81 ? 8.244 -14.622 -2.701 1.00 39.78 81 ILE A C 1
ATOM 680 O O . ILE A 1 81 ? 8.951 -15.000 -1.774 1.00 39.78 81 ILE A O 1
ATOM 684 N N . ALA A 1 82 ? 7.029 -15.141 -2.907 1.00 37.50 82 ALA A N 1
ATOM 685 C CA . ALA A 1 82 ? 6.457 -16.175 -2.043 1.00 37.50 82 ALA A CA 1
ATOM 686 C C . ALA A 1 82 ? 7.192 -17.537 -2.116 1.00 37.50 82 ALA A C 1
ATOM 688 O O . ALA A 1 82 ? 6.973 -18.385 -1.254 1.00 37.50 82 ALA A O 1
ATOM 689 N N . TYR A 1 83 ? 8.063 -17.767 -3.117 1.00 36.50 83 TYR A N 1
ATOM 690 C CA . TYR A 1 83 ? 8.662 -19.088 -3.387 1.00 36.50 83 TYR A CA 1
ATOM 691 C C . TYR A 1 83 ? 10.186 -19.091 -3.638 1.00 36.50 83 TYR A C 1
ATOM 693 O O . TYR A 1 83 ? 10.724 -20.065 -4.166 1.00 36.50 83 TYR A O 1
ATOM 701 N N . GLY A 1 84 ? 10.912 -18.039 -3.242 1.00 42.34 84 GLY A N 1
ATOM 702 C CA . GLY A 1 84 ? 12.375 -18.104 -3.087 1.00 42.34 84 GLY A CA 1
ATOM 703 C C . GLY A 1 84 ? 13.238 -18.013 -4.356 1.00 42.34 84 GLY A C 1
ATOM 704 O O . GLY A 1 84 ? 14.425 -18.311 -4.274 1.00 42.34 84 GLY A O 1
ATOM 705 N N . LYS A 1 85 ? 12.709 -17.600 -5.521 1.00 49.41 85 LYS A N 1
ATOM 706 C CA . LYS A 1 85 ? 13.514 -17.212 -6.708 1.00 49.41 85 LYS A CA 1
ATOM 707 C C . LYS A 1 85 ? 12.861 -16.025 -7.433 1.00 49.41 85 LYS A C 1
ATOM 709 O O . LYS A 1 85 ? 11.637 -16.021 -7.526 1.00 49.41 85 LYS A O 1
ATOM 714 N N . PRO A 1 86 ? 13.612 -15.053 -7.990 1.00 50.78 86 PRO A N 1
ATOM 715 C CA . PRO A 1 86 ? 13.030 -13.971 -8.780 1.00 50.78 86 PRO A CA 1
ATOM 716 C C . PRO A 1 86 ? 12.572 -14.516 -10.134 1.00 50.78 86 PRO A C 1
ATOM 718 O O . PRO A 1 86 ? 13.356 -15.143 -10.858 1.00 50.78 86 PRO A O 1
ATOM 721 N N . TRP A 1 87 ? 11.307 -14.287 -10.476 1.00 56.25 87 TRP A N 1
ATOM 722 C CA . TRP A 1 87 ? 10.795 -14.579 -11.810 1.00 56.25 87 TRP A CA 1
ATOM 723 C C . TRP A 1 87 ? 10.783 -13.301 -12.635 1.00 56.25 87 TRP A C 1
ATOM 725 O O . TRP A 1 87 ? 10.797 -12.194 -12.111 1.00 56.25 87 TRP A O 1
ATOM 735 N N . CYS A 1 88 ? 10.829 -13.465 -13.943 1.00 63.75 88 CYS A N 1
ATOM 736 C CA . CYS A 1 88 ? 10.901 -12.418 -14.933 1.00 63.75 88 CYS A CA 1
ATOM 737 C C . CYS A 1 88 ? 9.947 -12.757 -16.074 1.00 63.75 88 CYS A C 1
ATOM 739 O O . CYS A 1 88 ? 9.739 -13.925 -16.413 1.00 63.75 88 CYS A O 1
ATOM 741 N N . ASN A 1 89 ? 9.416 -11.716 -16.703 1.00 64.69 89 ASN A N 1
ATOM 742 C CA . ASN A 1 89 ? 8.674 -11.785 -17.945 1.00 64.69 89 ASN A CA 1
ATOM 743 C C . ASN A 1 89 ? 9.570 -11.326 -19.108 1.00 64.69 89 ASN A C 1
ATOM 745 O O . ASN A 1 89 ? 10.134 -10.232 -19.068 1.00 64.69 89 ASN A O 1
ATOM 749 N N . LEU A 1 90 ? 9.704 -12.156 -20.144 1.00 68.56 90 LEU A N 1
ATOM 750 C CA . LEU A 1 90 ? 10.376 -11.820 -21.407 1.00 68.56 90 LEU A CA 1
ATOM 751 C C . LEU A 1 90 ? 9.289 -11.450 -22.392 1.00 68.56 90 LEU A C 1
ATOM 753 O O . LEU A 1 90 ? 8.448 -12.284 -22.733 1.00 68.56 90 LEU A O 1
ATOM 757 N N . GLN A 1 91 ? 9.354 -10.213 -22.860 1.00 67.25 91 GLN A N 1
ATOM 758 C CA . GLN A 1 91 ? 8.538 -9.718 -23.951 1.00 67.25 91 GLN A CA 1
ATOM 759 C C . GLN A 1 91 ? 9.364 -9.760 -25.231 1.00 67.25 91 GLN A C 1
ATOM 761 O O . GLN A 1 91 ? 10.432 -9.145 -25.314 1.00 67.25 91 GLN A O 1
ATOM 766 N N . ILE A 1 92 ? 8.858 -10.479 -26.229 1.00 70.06 92 ILE A N 1
ATOM 767 C CA . ILE A 1 92 ? 9.446 -10.536 -27.568 1.00 70.06 92 ILE A CA 1
ATOM 768 C C . ILE A 1 92 ? 8.595 -9.665 -28.488 1.00 70.06 92 ILE A C 1
ATOM 770 O O . ILE A 1 92 ? 7.407 -9.927 -28.670 1.00 70.06 92 ILE A O 1
ATOM 774 N N . PHE A 1 93 ? 9.198 -8.637 -29.073 1.00 66.12 93 PHE A N 1
ATOM 775 C CA . PHE A 1 93 ? 8.558 -7.758 -30.045 1.00 66.12 93 PHE A CA 1
ATOM 776 C C . PHE A 1 93 ? 9.008 -8.151 -31.446 1.00 66.12 93 PHE A C 1
ATOM 778 O O . PHE A 1 93 ? 10.194 -8.026 -31.735 1.00 66.12 93 PHE A O 1
ATOM 785 N N . THR A 1 94 ? 8.084 -8.579 -32.310 1.00 62.84 94 THR A N 1
ATOM 786 C CA . THR A 1 94 ? 8.368 -8.898 -33.721 1.00 62.84 94 THR A CA 1
ATOM 787 C C . THR A 1 94 ? 7.618 -7.955 -34.675 1.00 62.84 94 THR A C 1
ATOM 789 O O . THR A 1 94 ? 6.404 -7.811 -34.517 1.00 62.84 94 THR A O 1
ATOM 792 N N . GLY A 1 95 ? 8.294 -7.376 -35.675 1.00 58.75 95 GLY A N 1
ATOM 793 C CA . GLY A 1 95 ? 7.693 -6.604 -36.782 1.00 58.75 95 GLY A CA 1
ATOM 794 C C . GLY A 1 95 ? 7.794 -5.070 -36.683 1.00 58.75 95 GLY A C 1
ATOM 795 O O . GLY A 1 95 ? 8.299 -4.516 -35.703 1.00 58.75 95 GLY A O 1
ATOM 796 N N . SER A 1 96 ? 7.307 -4.363 -37.717 1.00 52.03 96 SER A N 1
ATOM 797 C CA . SER A 1 96 ? 7.243 -2.893 -37.754 1.00 52.03 96 SER A CA 1
ATOM 798 C C . SER A 1 96 ? 6.243 -2.349 -36.729 1.00 52.03 96 SER A C 1
ATOM 800 O O . SER A 1 96 ? 5.178 -2.923 -36.519 1.00 52.03 96 SER A O 1
ATOM 802 N N . ILE A 1 97 ? 6.603 -1.217 -36.124 1.00 46.38 97 ILE A N 1
ATOM 803 C CA . ILE A 1 97 ? 6.101 -0.606 -34.880 1.00 46.38 97 ILE A CA 1
ATOM 804 C C . ILE A 1 97 ? 4.568 -0.604 -34.656 1.00 46.38 97 ILE A C 1
ATOM 806 O O . ILE A 1 97 ? 4.150 -0.581 -33.500 1.00 46.38 97 ILE A O 1
ATOM 810 N N . GLU A 1 98 ? 3.741 -0.692 -35.698 1.00 44.56 98 GLU A N 1
ATOM 811 C CA . GLU A 1 98 ? 2.283 -0.512 -35.618 1.00 44.56 98 GLU A CA 1
ATOM 812 C C . GLU A 1 98 ? 1.444 -1.794 -35.444 1.00 44.56 98 GLU A C 1
ATOM 814 O O . GLU A 1 98 ? 0.268 -1.691 -35.109 1.00 44.56 98 GLU A O 1
ATOM 819 N N . LEU A 1 99 ? 2.003 -3.004 -35.578 1.00 42.06 99 LEU A N 1
ATOM 820 C CA . LEU A 1 99 ? 1.268 -4.259 -35.331 1.00 42.06 99 LEU A CA 1
ATOM 821 C C . LEU A 1 99 ? 2.206 -5.315 -34.730 1.00 42.06 99 LEU A C 1
ATOM 823 O O . LEU A 1 99 ? 2.872 -6.052 -35.452 1.00 42.06 99 LEU A O 1
ATOM 827 N N . LYS A 1 100 ? 2.286 -5.387 -33.397 1.00 49.34 100 LYS A N 1
ATOM 828 C CA . LYS A 1 100 ? 3.197 -6.308 -32.697 1.00 49.34 100 LYS A CA 1
ATOM 829 C C . LYS A 1 100 ? 2.465 -7.531 -32.149 1.00 49.34 100 LYS A C 1
ATOM 831 O O . LYS A 1 100 ? 1.560 -7.402 -31.329 1.00 49.34 100 LYS A O 1
ATOM 836 N N . ASN A 1 101 ? 2.938 -8.717 -32.530 1.00 46.81 101 ASN A N 1
ATOM 837 C CA . ASN A 1 101 ? 2.720 -9.937 -31.758 1.00 46.81 101 ASN A CA 1
ATOM 838 C C . ASN A 1 101 ? 3.673 -9.903 -30.561 1.00 46.81 101 ASN A C 1
ATOM 840 O O . ASN A 1 101 ? 4.888 -9.922 -30.750 1.00 46.81 101 ASN A O 1
ATOM 844 N N . ILE A 1 102 ? 3.127 -9.825 -29.348 1.00 53.03 102 ILE A N 1
ATOM 845 C CA . ILE A 1 102 ? 3.908 -9.901 -28.112 1.00 53.03 102 ILE A CA 1
ATOM 846 C C . ILE A 1 102 ? 3.720 -11.293 -27.529 1.00 53.03 102 ILE A C 1
ATOM 848 O O . ILE A 1 102 ? 2.604 -11.697 -27.199 1.00 53.03 102 ILE A O 1
ATOM 852 N N . GLN A 1 103 ? 4.820 -12.035 -27.434 1.00 57.34 103 GLN A N 1
ATOM 853 C CA . GLN A 1 103 ? 4.864 -13.295 -26.702 1.00 57.34 103 GLN A CA 1
ATOM 854 C C . GLN A 1 103 ? 5.437 -13.027 -25.315 1.00 57.34 103 GLN A C 1
ATOM 856 O O . GLN A 1 103 ? 6.526 -12.469 -25.201 1.00 57.34 103 GLN A O 1
ATOM 861 N N . ASN A 1 104 ? 4.683 -13.429 -24.292 1.00 54.94 104 ASN A N 1
ATOM 862 C CA . ASN A 1 104 ? 5.066 -13.329 -22.890 1.00 54.94 104 ASN A CA 1
ATOM 863 C C . ASN A 1 104 ? 5.470 -14.708 -22.383 1.00 54.94 104 ASN A C 1
ATOM 865 O O . ASN A 1 104 ? 4.755 -15.689 -22.607 1.00 54.94 104 ASN A O 1
ATOM 869 N N . GLN A 1 105 ? 6.598 -14.773 -21.689 1.00 60.16 105 GLN A N 1
ATOM 870 C CA . GLN A 1 105 ? 7.139 -16.015 -21.147 1.00 60.16 105 GLN A CA 1
ATOM 871 C C . GLN A 1 105 ? 7.665 -15.743 -19.739 1.00 60.16 105 GLN A C 1
ATOM 873 O O . GLN A 1 105 ? 8.402 -14.779 -19.552 1.00 60.16 105 GLN A O 1
ATOM 878 N N . ASN A 1 106 ? 7.275 -16.569 -18.765 1.00 58.28 106 ASN A N 1
ATOM 879 C CA . ASN A 1 106 ? 7.694 -16.430 -17.367 1.00 58.28 106 ASN A CA 1
ATOM 880 C C . ASN A 1 106 ? 8.883 -17.350 -17.076 1.00 58.28 106 ASN A C 1
ATOM 882 O O . ASN A 1 106 ? 8.852 -18.523 -17.456 1.00 58.28 106 ASN A O 1
ATOM 886 N N . PHE A 1 107 ? 9.912 -16.836 -16.399 1.00 58.88 107 PHE A N 1
ATOM 887 C CA . PHE A 1 107 ? 11.117 -17.602 -16.078 1.00 58.88 107 PHE A CA 1
ATOM 888 C C . PHE A 1 107 ? 11.904 -17.080 -14.875 1.00 58.88 107 PHE A C 1
ATOM 890 O O . PHE A 1 107 ? 11.790 -15.915 -14.541 1.00 58.88 107 PHE A O 1
ATOM 897 N N . SER A 1 108 ? 12.764 -17.903 -14.263 1.00 57.53 108 SER A N 1
ATOM 898 C CA . SER A 1 108 ? 13.753 -17.447 -13.279 1.00 57.53 108 SER A CA 1
ATOM 899 C C . SER A 1 108 ? 14.756 -16.470 -13.909 1.00 57.53 108 SER A C 1
ATOM 901 O O . SER A 1 108 ? 15.464 -16.837 -14.849 1.00 57.53 108 SER A O 1
ATOM 903 N N . CYS A 1 109 ? 14.840 -15.245 -13.378 1.00 57.88 109 CYS A N 1
ATOM 904 C CA . CYS A 1 109 ? 15.725 -14.190 -13.889 1.00 57.88 109 CYS A CA 1
ATOM 905 C C . CYS A 1 109 ? 17.210 -14.600 -13.843 1.00 57.88 109 CYS A C 1
ATOM 907 O O . CYS A 1 109 ? 17.946 -14.406 -14.807 1.00 57.88 109 CYS A O 1
ATOM 909 N N . ILE A 1 110 ? 17.615 -15.217 -12.729 1.00 56.34 110 ILE A N 1
ATOM 910 C CA . ILE A 1 110 ? 18.983 -15.659 -12.386 1.00 56.34 110 ILE A CA 1
ATOM 911 C C . ILE A 1 110 ? 19.550 -16.635 -13.429 1.00 56.34 110 ILE A C 1
ATOM 913 O O . ILE A 1 110 ? 20.744 -16.659 -13.702 1.00 56.34 110 ILE A O 1
ATOM 917 N N . GLN A 1 111 ? 18.684 -17.430 -14.058 1.00 55.75 111 GLN A N 1
ATOM 918 C CA . GLN A 1 111 ? 19.088 -18.563 -14.891 1.00 55.75 111 GLN A CA 1
ATOM 919 C C . GLN A 1 111 ? 19.256 -18.245 -16.381 1.00 55.75 111 GLN A C 1
ATOM 921 O O . GLN A 1 111 ? 19.686 -19.114 -17.139 1.00 55.75 111 GLN A O 1
ATOM 926 N N . ILE A 1 112 ? 18.909 -17.032 -16.816 1.00 66.38 112 ILE A N 1
ATOM 927 C CA . ILE A 1 112 ? 19.023 -16.619 -18.224 1.00 66.38 112 ILE A CA 1
ATOM 928 C C . ILE A 1 112 ? 19.907 -15.383 -18.423 1.00 66.38 112 ILE A C 1
ATOM 930 O O . ILE A 1 112 ? 20.118 -14.956 -19.557 1.00 66.38 112 ILE A O 1
ATOM 934 N N . LEU A 1 113 ? 20.391 -14.786 -17.335 1.00 70.81 113 LEU A N 1
ATOM 935 C CA . LEU A 1 113 ? 21.224 -13.592 -17.348 1.00 70.81 113 LEU A CA 1
ATOM 936 C C . LEU A 1 113 ? 22.660 -13.974 -17.011 1.00 70.81 113 LEU A C 1
ATOM 938 O O . LEU A 1 113 ? 22.921 -14.677 -16.035 1.00 70.81 113 LEU A O 1
ATOM 942 N N . GLY A 1 114 ? 23.587 -13.503 -17.837 1.00 77.12 114 GLY A N 1
ATOM 943 C CA . GLY A 1 114 ? 24.995 -13.815 -17.679 1.00 77.12 114 GLY A CA 1
ATOM 944 C C . GLY A 1 114 ? 25.887 -12.631 -17.999 1.00 77.12 114 GLY A C 1
ATOM 945 O O . GLY A 1 114 ? 25.570 -11.781 -18.839 1.00 77.12 114 GLY A O 1
ATOM 946 N N . GLN A 1 115 ? 27.038 -12.607 -17.341 1.00 83.75 115 GLN A N 1
ATOM 947 C CA . GLN A 1 115 ? 28.130 -11.703 -17.660 1.00 83.75 115 GLN A CA 1
ATOM 948 C C . GLN A 1 115 ? 29.298 -12.492 -18.244 1.00 83.75 115 GLN A C 1
ATOM 950 O O . GLN A 1 115 ? 29.745 -13.472 -17.657 1.00 83.75 115 GLN A O 1
ATOM 955 N N . SER A 1 116 ? 29.802 -12.081 -19.407 1.00 87.75 116 SER A N 1
ATOM 956 C CA . SER A 1 116 ? 30.962 -12.744 -20.011 1.00 87.75 116 SER A CA 1
ATOM 957 C C . SER A 1 116 ? 32.193 -12.645 -19.097 1.00 87.75 116 SER A C 1
ATOM 959 O O . SER A 1 116 ? 32.584 -11.543 -18.710 1.00 87.75 116 SER A O 1
ATOM 961 N N . LYS A 1 117 ? 32.838 -13.778 -18.793 1.00 91.00 117 LYS A N 1
ATOM 962 C CA . LYS A 1 117 ? 34.117 -13.868 -18.054 1.00 91.00 117 LYS A CA 1
ATOM 963 C C . LYS A 1 117 ? 35.320 -14.057 -18.980 1.00 91.00 117 LYS A C 1
ATOM 965 O O . LYS A 1 117 ? 36.454 -14.158 -18.513 1.00 91.00 117 LYS A O 1
ATOM 970 N N . ARG A 1 118 ? 35.092 -14.114 -20.293 1.00 86.81 118 ARG A N 1
ATOM 971 C CA . ARG A 1 118 ? 36.124 -14.336 -21.310 1.00 86.81 118 ARG A CA 1
ATOM 972 C C . ARG A 1 118 ? 36.117 -13.194 -22.322 1.00 86.81 118 ARG A C 1
ATOM 974 O O . ARG A 1 118 ? 35.074 -12.793 -22.824 1.00 86.81 118 ARG A O 1
ATOM 981 N N . SER A 1 119 ? 37.297 -12.669 -22.639 1.00 85.44 119 SER A N 1
ATOM 982 C CA . SER A 1 119 ? 37.447 -11.673 -23.705 1.00 85.44 119 SER A CA 1
ATOM 983 C C . SER A 1 119 ? 37.564 -12.355 -25.073 1.00 85.44 119 SER A C 1
ATOM 985 O O . SER A 1 119 ? 38.221 -13.390 -25.186 1.00 85.44 119 SER A O 1
ATOM 987 N N . GLY A 1 120 ? 36.940 -11.777 -26.099 1.00 88.19 120 GLY A N 1
ATOM 988 C CA . GLY A 1 120 ? 36.826 -12.353 -27.440 1.00 88.19 120 GLY A CA 1
ATOM 989 C C . GLY A 1 120 ? 35.732 -11.650 -28.247 1.00 88.19 120 GLY A C 1
ATOM 990 O O . GLY A 1 120 ? 35.570 -10.436 -28.130 1.00 88.19 120 GLY A O 1
ATOM 991 N N . GLU A 1 121 ? 34.972 -12.404 -29.047 1.00 89.06 121 GLU A N 1
ATOM 992 C CA . GLU A 1 121 ? 33.842 -11.879 -29.840 1.00 89.06 121 GLU A CA 1
ATOM 993 C C . GLU A 1 121 ? 32.768 -11.208 -28.968 1.00 89.06 121 GLU A C 1
ATOM 995 O O . GLU A 1 121 ? 32.149 -10.230 -29.391 1.00 89.06 121 GLU A O 1
ATOM 1000 N N . ILE A 1 122 ? 32.592 -11.700 -27.738 1.00 89.19 122 ILE A N 1
ATOM 1001 C CA . ILE A 1 122 ? 31.786 -11.074 -26.690 1.00 89.19 122 ILE A CA 1
ATOM 1002 C C . ILE A 1 122 ? 32.758 -10.453 -25.672 1.00 89.19 122 ILE A C 1
ATOM 1004 O O . ILE A 1 122 ? 33.430 -11.190 -24.946 1.00 89.19 122 ILE A O 1
ATOM 1008 N N . PRO A 1 123 ? 32.863 -9.115 -25.573 1.00 89.19 123 PRO A N 1
ATOM 1009 C CA . PRO A 1 123 ? 33.818 -8.479 -24.669 1.00 89.19 123 PRO A CA 1
ATOM 1010 C C . PRO A 1 123 ? 33.659 -8.941 -23.214 1.00 89.19 123 PRO A C 1
ATOM 1012 O O . PRO A 1 123 ? 32.539 -9.168 -22.743 1.00 89.19 123 PRO A O 1
ATOM 1015 N N . PHE A 1 124 ? 34.775 -9.041 -22.488 1.00 89.31 124 PHE A N 1
ATOM 1016 C CA . PHE A 1 124 ? 34.763 -9.344 -21.055 1.00 89.31 124 PHE A CA 1
ATOM 1017 C C . PHE A 1 124 ? 33.854 -8.362 -20.305 1.00 89.31 124 PHE A C 1
ATOM 1019 O O . PHE A 1 124 ? 33.885 -7.156 -20.555 1.00 89.31 124 PHE A O 1
ATOM 1026 N N . GLY A 1 125 ? 33.043 -8.874 -19.386 1.00 82.12 125 GLY A N 1
ATOM 1027 C CA . GLY A 1 125 ? 32.126 -8.075 -18.586 1.00 82.12 125 GLY A CA 1
ATOM 1028 C C . GLY A 1 125 ? 30.830 -7.679 -19.299 1.00 82.12 125 GLY A C 1
ATOM 1029 O O . GLY A 1 125 ? 29.986 -7.048 -18.663 1.00 82.12 125 GLY A O 1
ATOM 1030 N N . THR A 1 126 ? 30.631 -8.055 -20.570 1.00 83.31 126 THR A N 1
ATOM 1031 C CA . THR A 1 126 ? 29.369 -7.794 -21.282 1.00 83.31 126 THR A CA 1
ATOM 1032 C C . THR A 1 126 ? 28.234 -8.543 -20.601 1.00 83.31 126 THR A C 1
ATOM 1034 O O . THR A 1 126 ? 28.269 -9.771 -20.499 1.00 83.31 126 THR A O 1
ATOM 1037 N N . LYS A 1 127 ? 27.226 -7.798 -20.149 1.00 80.19 127 LYS A N 1
ATOM 1038 C CA . LYS A 1 127 ? 25.998 -8.341 -19.570 1.00 80.19 127 LYS A CA 1
ATOM 1039 C C . LYS A 1 127 ? 24.998 -8.640 -20.694 1.00 80.19 127 LYS A C 1
ATOM 1041 O O . LYS A 1 127 ? 24.876 -7.851 -21.634 1.00 80.19 127 LYS A O 1
ATOM 1046 N N . GLY A 1 128 ? 24.305 -9.772 -20.627 1.00 78.38 128 GLY A N 1
ATOM 1047 C CA . GLY A 1 128 ? 23.438 -10.239 -21.712 1.00 78.38 128 GLY A CA 1
ATOM 1048 C C . GLY A 1 128 ? 22.437 -11.306 -21.300 1.00 78.38 128 GLY A C 1
ATOM 1049 O O . GLY A 1 128 ? 22.517 -11.879 -20.214 1.00 78.38 128 GLY A O 1
ATOM 1050 N N . LEU A 1 129 ? 21.499 -11.562 -22.208 1.00 78.19 129 LEU A N 1
ATOM 1051 C CA . LEU A 1 129 ? 20.516 -12.637 -22.123 1.00 78.19 129 LEU A CA 1
ATOM 1052 C C . LEU A 1 129 ? 21.024 -13.866 -22.869 1.00 78.19 129 LEU A C 1
ATOM 1054 O O . LEU A 1 129 ? 21.446 -13.752 -24.017 1.00 78.19 129 LEU A O 1
ATOM 1058 N N . LEU A 1 130 ? 20.924 -15.035 -22.247 1.00 78.75 130 LEU A N 1
ATOM 1059 C CA . LEU A 1 130 ? 21.182 -16.340 -22.847 1.00 78.75 130 LEU A CA 1
ATOM 1060 C C . LEU A 1 130 ? 19.841 -17.024 -23.116 1.00 78.75 130 LEU A C 1
ATOM 1062 O O . LEU A 1 130 ? 19.175 -17.504 -22.199 1.00 78.75 130 LEU A O 1
ATOM 1066 N N . ILE A 1 131 ? 19.423 -17.052 -24.381 1.00 73.56 131 ILE A N 1
ATOM 1067 C CA . ILE A 1 131 ? 18.103 -17.548 -24.785 1.00 73.56 131 ILE A CA 1
ATOM 1068 C C . ILE A 1 131 ? 18.262 -18.778 -25.670 1.00 73.56 131 ILE A C 1
ATOM 1070 O O . ILE A 1 131 ? 18.953 -18.740 -26.685 1.00 73.56 131 ILE A O 1
ATOM 1074 N N . LYS A 1 132 ? 17.580 -19.873 -25.321 1.00 71.25 132 LYS A N 1
ATOM 1075 C CA . LYS A 1 132 ? 17.507 -21.057 -26.183 1.00 71.25 132 LYS A CA 1
ATOM 1076 C C . LYS A 1 132 ? 16.432 -20.875 -27.254 1.00 71.25 132 LYS A C 1
ATOM 1078 O O . LYS A 1 132 ? 15.252 -20.752 -26.929 1.00 71.25 132 LYS A O 1
ATOM 1083 N N . HIS A 1 133 ? 16.835 -20.922 -28.517 1.00 63.88 133 HIS A N 1
ATOM 1084 C CA . HIS A 1 133 ? 15.973 -20.786 -29.690 1.00 63.88 133 HIS A CA 1
ATOM 1085 C C . HIS A 1 133 ? 16.409 -21.791 -30.758 1.00 63.88 133 HIS A C 1
ATOM 1087 O O . HIS A 1 133 ? 17.603 -21.980 -30.949 1.00 63.88 133 HIS A O 1
ATOM 1093 N N . ASP A 1 134 ? 15.471 -22.478 -31.415 1.00 62.97 134 ASP A N 1
ATOM 1094 C CA . ASP A 1 134 ? 15.755 -23.403 -32.529 1.00 62.97 134 ASP A CA 1
ATOM 1095 C C . ASP A 1 134 ? 16.885 -24.432 -32.279 1.00 62.97 134 ASP A C 1
ATOM 1097 O O . ASP A 1 134 ? 17.608 -24.836 -33.184 1.00 62.97 134 ASP A O 1
ATOM 1101 N N . GLY A 1 135 ? 17.040 -24.889 -31.030 1.00 67.56 135 GLY A N 1
ATOM 1102 C CA . GLY A 1 135 ? 18.061 -25.875 -30.645 1.00 67.56 135 GLY A CA 1
ATOM 1103 C C . GLY A 1 135 ? 19.457 -25.306 -30.351 1.00 67.56 135 GLY A C 1
ATOM 1104 O O . GLY A 1 135 ? 20.330 -26.069 -29.947 1.00 67.56 135 GLY A O 1
ATOM 1105 N N . MET A 1 136 ? 19.650 -23.992 -30.464 1.00 71.06 136 MET A N 1
ATOM 1106 C CA . MET A 1 136 ? 20.883 -23.256 -30.149 1.00 71.06 136 MET A CA 1
ATOM 1107 C C . MET A 1 136 ? 20.661 -22.275 -28.986 1.00 71.06 136 MET A C 1
ATOM 1109 O O . MET A 1 136 ? 19.520 -21.965 -28.640 1.00 71.06 136 MET A O 1
ATOM 1113 N N . ILE A 1 137 ? 21.738 -21.809 -28.345 1.00 81.06 137 ILE A N 1
ATOM 1114 C CA . ILE A 1 137 ? 21.672 -20.766 -27.308 1.00 81.06 137 ILE A CA 1
ATOM 1115 C C . ILE A 1 137 ? 22.237 -19.482 -27.891 1.00 81.06 137 ILE A C 1
ATOM 1117 O O . ILE A 1 137 ? 23.384 -19.461 -28.314 1.00 81.06 137 ILE A O 1
ATOM 1121 N N . GLN A 1 138 ? 21.451 -18.414 -27.904 1.00 82.81 138 GLN A N 1
ATOM 1122 C CA . GLN A 1 138 ? 21.863 -17.099 -28.370 1.00 82.81 138 GLN A CA 1
ATOM 1123 C C . GLN A 1 138 ? 22.189 -16.196 -27.180 1.00 82.81 138 GLN A C 1
ATOM 1125 O O . GLN A 1 138 ? 21.374 -16.057 -26.269 1.00 82.81 138 GLN A O 1
ATOM 1130 N N . PHE A 1 139 ? 23.361 -15.563 -27.209 1.00 85.06 139 PHE A N 1
ATOM 1131 C CA . PHE A 1 139 ? 23.701 -14.449 -26.336 1.00 85.06 139 PHE A CA 1
ATOM 1132 C C . PHE A 1 139 ? 23.264 -13.138 -26.985 1.00 85.06 139 PHE A C 1
ATOM 1134 O O . PHE A 1 139 ? 23.685 -12.807 -28.097 1.00 85.06 139 PHE A O 1
ATOM 1141 N N . ILE A 1 140 ? 22.428 -12.383 -26.282 1.00 80.19 140 ILE A N 1
ATOM 1142 C CA . ILE A 1 140 ? 21.940 -11.080 -26.723 1.00 80.19 140 ILE A CA 1
ATOM 1143 C C . ILE A 1 140 ? 22.469 -10.028 -25.747 1.00 80.19 140 ILE A C 1
ATOM 1145 O O . ILE A 1 140 ? 22.104 -10.060 -24.568 1.00 80.19 140 ILE A O 1
ATOM 1149 N N . PRO A 1 141 ? 23.340 -9.109 -26.199 1.00 78.00 141 PRO A N 1
ATOM 1150 C CA . PRO A 1 141 ? 23.946 -8.127 -25.320 1.00 78.00 141 PRO A CA 1
ATOM 1151 C C . PRO A 1 141 ? 22.884 -7.134 -24.853 1.00 78.00 141 PRO A C 1
ATOM 1153 O O . PRO A 1 141 ? 22.009 -6.712 -25.616 1.00 78.00 141 PRO A O 1
ATOM 1156 N N . LEU A 1 142 ? 22.981 -6.732 -23.592 1.00 73.31 142 LEU A N 1
ATOM 1157 C CA . LEU A 1 142 ? 22.155 -5.661 -23.061 1.00 73.31 142 LEU A CA 1
ATOM 1158 C C . LEU A 1 142 ? 22.674 -4.331 -23.606 1.00 73.31 142 LEU A C 1
ATOM 1160 O O . LEU A 1 142 ? 23.809 -3.943 -23.340 1.00 73.31 142 LEU A O 1
ATOM 1164 N N . LEU A 1 143 ? 21.851 -3.643 -24.397 1.00 64.44 143 LEU A N 1
ATOM 1165 C CA . LEU A 1 143 ? 22.265 -2.411 -25.074 1.00 64.44 143 LEU A CA 1
ATOM 1166 C C . LEU A 1 143 ? 21.980 -1.167 -24.239 1.00 64.44 143 LEU A C 1
ATOM 1168 O O . LEU A 1 143 ? 22.724 -0.191 -24.308 1.00 64.44 143 LEU A O 1
ATOM 1172 N N . LYS A 1 144 ? 20.887 -1.190 -23.472 1.00 61.78 144 LYS A N 1
ATOM 1173 C CA . LYS A 1 144 ? 20.492 -0.075 -22.618 1.00 61.78 144 LYS A CA 1
ATOM 1174 C C . LYS A 1 144 ? 19.773 -0.587 -21.381 1.00 61.78 144 LYS A C 1
ATOM 1176 O O . LYS A 1 144 ? 18.695 -1.166 -21.490 1.00 61.78 144 LYS A O 1
ATOM 1181 N N . GLN A 1 145 ? 20.371 -0.332 -20.224 1.00 57.03 145 GLN A N 1
ATOM 1182 C CA . GLN A 1 145 ? 19.683 -0.401 -18.943 1.00 57.03 145 GLN A CA 1
ATOM 1183 C C . GLN A 1 145 ? 18.786 0.838 -18.835 1.00 57.03 145 GLN A C 1
ATOM 1185 O O . GLN A 1 145 ? 19.283 1.964 -18.907 1.00 57.03 145 GLN A O 1
ATOM 1190 N N . GLU A 1 146 ? 17.470 0.652 -18.737 1.00 55.09 146 GLU A N 1
ATOM 1191 C CA . GLU A 1 146 ? 16.538 1.762 -18.537 1.00 55.09 146 GLU A CA 1
ATOM 1192 C C . GLU A 1 146 ? 15.972 1.698 -17.131 1.00 55.09 146 GLU A C 1
ATOM 1194 O O . GLU A 1 146 ? 15.123 0.865 -16.837 1.00 55.09 146 GLU A O 1
ATOM 1199 N N . ILE A 1 147 ? 16.378 2.632 -16.272 1.00 61.56 147 ILE A N 1
ATOM 1200 C CA . ILE A 1 147 ? 15.655 2.853 -15.022 1.00 61.56 147 ILE A CA 1
ATOM 1201 C C . ILE A 1 147 ? 14.214 3.195 -15.403 1.00 61.56 147 ILE A C 1
ATOM 1203 O O . ILE A 1 147 ? 14.005 4.143 -16.163 1.00 61.56 147 ILE A O 1
ATOM 1207 N N . LEU A 1 148 ? 13.242 2.408 -14.918 1.00 70.81 148 LEU A N 1
ATOM 1208 C CA . LEU A 1 148 ? 11.823 2.689 -15.128 1.00 70.81 148 LEU A CA 1
ATOM 1209 C C . LEU A 1 148 ? 11.571 4.136 -14.701 1.00 70.81 148 LEU A C 1
ATOM 1211 O O . LEU A 1 148 ? 11.744 4.453 -13.524 1.00 70.81 148 LEU A O 1
ATOM 1215 N N . PRO A 1 149 ? 11.219 5.027 -15.636 1.00 77.44 149 PRO A N 1
ATOM 1216 C CA . PRO A 1 149 ? 11.120 6.427 -15.302 1.00 77.44 149 PRO A CA 1
ATOM 1217 C C . PRO A 1 149 ? 9.779 6.724 -14.621 1.00 77.44 149 PRO A C 1
ATOM 1219 O O . PRO A 1 149 ? 8.846 5.910 -14.642 1.00 77.44 149 PRO A O 1
ATOM 1222 N N . GLY A 1 150 ? 9.678 7.914 -14.036 1.00 82.88 150 GLY A N 1
ATOM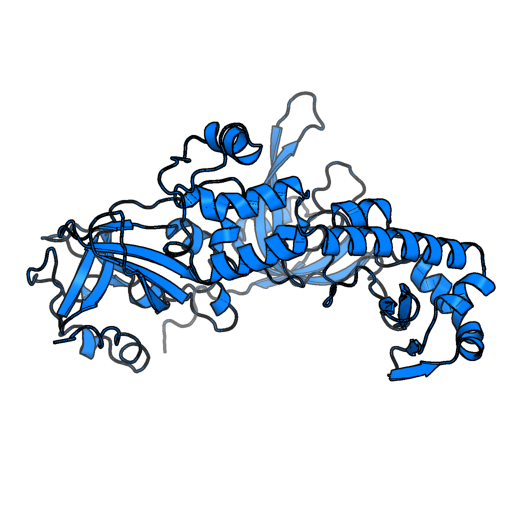 1223 C CA . GLY A 1 150 ? 8.503 8.361 -13.292 1.00 82.88 150 GLY A CA 1
ATOM 1224 C C . GLY A 1 150 ? 8.722 8.369 -11.784 1.00 82.88 150 GLY A C 1
ATOM 1225 O O . GLY A 1 150 ? 9.756 7.938 -11.279 1.00 82.88 150 GLY A O 1
ATOM 1226 N N . LYS A 1 151 ? 7.740 8.921 -11.080 1.00 82.94 151 LYS A N 1
ATOM 1227 C CA . LYS A 1 151 ? 7.698 9.072 -9.628 1.00 82.94 151 LYS A CA 1
ATOM 1228 C C . LYS A 1 151 ? 7.432 7.742 -8.919 1.00 82.94 151 LYS A C 1
ATOM 1230 O O . LYS A 1 151 ? 7.881 7.591 -7.789 1.00 82.94 151 LYS A O 1
ATOM 1235 N N . TYR A 1 152 ? 6.736 6.811 -9.576 1.00 81.75 152 TYR A N 1
ATOM 1236 C CA . TYR A 1 152 ? 6.298 5.535 -9.003 1.00 81.75 152 TYR A CA 1
ATOM 1237 C C . TYR A 1 152 ? 6.703 4.339 -9.880 1.00 81.75 152 TYR A C 1
ATOM 1239 O O . TYR A 1 152 ? 5.844 3.671 -10.470 1.00 81.75 152 TYR A O 1
ATOM 1247 N N . PRO A 1 153 ? 8.008 4.072 -10.062 1.00 75.38 153 PRO A N 1
ATOM 1248 C CA . PRO A 1 153 ? 8.483 2.948 -10.870 1.00 75.38 153 PRO A CA 1
ATOM 1249 C C . PRO A 1 153 ? 8.060 1.575 -10.333 1.00 75.38 153 PRO A C 1
ATOM 1251 O O . PRO A 1 153 ? 7.907 0.638 -11.118 1.00 75.38 153 PRO A O 1
ATOM 1254 N N . GLU A 1 154 ? 7.828 1.451 -9.029 1.00 70.00 154 GLU A N 1
ATOM 1255 C CA . GLU A 1 154 ? 7.378 0.237 -8.349 1.00 70.00 154 GLU A CA 1
ATOM 1256 C C . GLU A 1 154 ? 6.045 -0.296 -8.884 1.00 70.00 154 GLU A C 1
ATOM 1258 O O . GLU A 1 154 ? 5.828 -1.504 -8.881 1.00 70.00 154 GLU A O 1
ATOM 1263 N N . ILE A 1 155 ? 5.184 0.571 -9.430 1.00 76.81 155 ILE A N 1
ATOM 1264 C CA . ILE A 1 155 ? 3.857 0.190 -9.936 1.00 76.81 155 ILE A CA 1
ATOM 1265 C C . ILE A 1 155 ? 3.928 -0.696 -11.187 1.00 76.81 155 ILE A C 1
ATOM 1267 O O . ILE A 1 155 ? 2.956 -1.353 -11.559 1.00 76.81 155 ILE A O 1
ATOM 1271 N N . SER A 1 156 ? 5.080 -0.693 -11.854 1.00 76.50 156 SER A N 1
ATOM 1272 C CA . SER A 1 156 ? 5.380 -1.542 -13.005 1.00 76.50 156 SER A CA 1
ATOM 1273 C C . SER A 1 156 ? 6.203 -2.774 -12.623 1.00 76.50 156 SER A C 1
ATOM 1275 O O . SER A 1 156 ? 6.462 -3.615 -13.481 1.00 76.50 156 SER A O 1
ATOM 1277 N N . ARG A 1 157 ? 6.619 -2.874 -11.356 1.00 67.25 157 ARG A N 1
ATOM 1278 C CA . ARG A 1 157 ? 7.413 -3.982 -10.822 1.00 67.25 157 ARG A CA 1
ATOM 1279 C C . ARG A 1 157 ? 6.516 -4.899 -10.022 1.00 67.25 157 ARG A C 1
ATOM 1281 O O . ARG A 1 157 ? 6.380 -6.062 -10.380 1.00 67.25 157 ARG A O 1
ATOM 1288 N N . THR A 1 158 ? 5.889 -4.347 -8.983 1.00 64.81 158 THR A N 1
ATOM 1289 C CA . THR A 1 158 ? 5.306 -5.106 -7.883 1.00 64.81 158 THR A CA 1
ATOM 1290 C C . THR A 1 158 ? 3.799 -5.145 -7.943 1.00 64.81 158 THR A C 1
ATOM 1292 O O . THR A 1 158 ? 3.178 -4.090 -8.029 1.00 64.81 158 THR A O 1
ATOM 1295 N N . GLU A 1 159 ? 3.198 -6.338 -7.882 1.00 66.69 159 GLU A N 1
ATOM 1296 C CA . GLU A 1 159 ? 1.746 -6.437 -7.744 1.00 66.69 159 GLU A CA 1
ATOM 1297 C C . GLU A 1 159 ? 1.318 -5.804 -6.414 1.00 66.69 159 GLU A C 1
ATOM 1299 O O . GLU A 1 159 ? 1.894 -6.057 -5.356 1.00 66.69 159 GLU A O 1
ATOM 1304 N N . ILE A 1 160 ? 0.326 -4.922 -6.472 1.00 71.69 160 ILE A N 1
ATOM 1305 C CA . ILE A 1 160 ? -0.219 -4.282 -5.284 1.00 71.69 160 ILE A CA 1
ATOM 1306 C C . ILE A 1 160 ? -1.215 -5.234 -4.628 1.00 71.69 160 ILE A C 1
ATOM 1308 O O . ILE A 1 160 ? -2.316 -5.451 -5.138 1.00 71.69 160 ILE A O 1
ATOM 1312 N N . TYR A 1 161 ? -0.888 -5.670 -3.416 1.00 62.72 161 TYR A N 1
ATOM 1313 C CA . TYR A 1 161 ? -1.833 -6.332 -2.524 1.00 62.72 161 TYR A CA 1
ATOM 1314 C C . TYR A 1 161 ? -2.397 -5.334 -1.515 1.00 62.72 161 TYR A C 1
ATOM 1316 O O . TYR A 1 161 ? -1.660 -4.759 -0.722 1.00 62.72 161 TYR A O 1
ATOM 1324 N N . LEU A 1 162 ? -3.718 -5.138 -1.510 1.00 59.88 162 LEU A N 1
ATOM 1325 C CA . LEU A 1 162 ? -4.408 -4.158 -0.651 1.00 59.88 162 LEU A CA 1
ATOM 1326 C C . LEU A 1 162 ? -4.082 -4.296 0.848 1.00 59.88 162 LEU A C 1
ATOM 1328 O O . LEU A 1 162 ? -4.057 -3.301 1.575 1.00 59.88 162 LEU A O 1
ATOM 1332 N N . GLN A 1 163 ? -3.828 -5.522 1.310 1.00 49.34 163 GLN A N 1
ATOM 1333 C CA . GLN A 1 163 ? -3.529 -5.818 2.713 1.00 49.34 163 GLN A CA 1
ATOM 1334 C C . GLN A 1 163 ? -2.073 -5.493 3.100 1.00 49.34 163 GLN A C 1
ATOM 1336 O O . GLN A 1 163 ? -1.804 -5.202 4.265 1.00 49.34 163 GLN A O 1
ATOM 1341 N N . GLU A 1 164 ? -1.158 -5.428 2.128 1.00 45.81 164 GLU A N 1
ATOM 1342 C CA . GLU A 1 164 ? 0.299 -5.372 2.347 1.00 45.81 164 GLU A CA 1
ATOM 1343 C C . GLU A 1 164 ? 0.987 -4.188 1.643 1.00 45.81 164 GLU A C 1
ATOM 1345 O O . GLU A 1 164 ? 2.173 -3.923 1.858 1.00 45.81 164 GLU A O 1
ATOM 1350 N N . SER A 1 165 ? 0.266 -3.443 0.797 1.00 49.16 165 SER A N 1
ATOM 1351 C CA . SER A 1 165 ? 0.855 -2.411 -0.053 1.00 49.16 165 SER A CA 1
ATOM 1352 C C . SER A 1 165 ? 1.195 -1.149 0.740 1.00 49.16 165 SER A C 1
ATOM 1354 O O . SER A 1 165 ? 0.480 -0.144 0.708 1.00 49.16 165 SER A O 1
ATOM 1356 N N . HIS A 1 166 ? 2.342 -1.185 1.408 1.00 49.97 166 HIS A N 1
ATOM 1357 C CA . HIS A 1 166 ? 3.077 -0.023 1.900 1.00 49.97 166 HIS A CA 1
ATOM 1358 C C . HIS A 1 166 ? 3.211 1.067 0.817 1.00 49.97 166 HIS A C 1
ATOM 1360 O O . HIS A 1 166 ? 3.073 2.248 1.125 1.00 49.97 166 HIS A O 1
ATOM 1366 N N . LEU A 1 167 ? 3.341 0.665 -0.456 1.00 47.97 167 LEU A N 1
ATOM 1367 C CA . LEU A 1 167 ? 3.389 1.535 -1.641 1.00 47.97 167 LEU A CA 1
ATOM 1368 C C . LEU A 1 167 ? 2.204 2.507 -1.760 1.00 47.97 167 LEU A C 1
ATOM 1370 O O . LEU A 1 167 ? 2.363 3.633 -2.222 1.00 47.97 167 LEU A O 1
ATOM 1374 N N . LEU A 1 168 ? 1.014 2.086 -1.328 1.00 51.59 168 LEU A N 1
ATOM 1375 C CA . LEU A 1 168 ? -0.197 2.901 -1.402 1.00 51.59 168 LEU A CA 1
ATOM 1376 C C . LEU A 1 168 ? -0.537 3.609 -0.071 1.00 51.59 168 LEU A C 1
ATOM 1378 O O . LEU A 1 168 ? -1.362 4.520 -0.047 1.00 51.59 168 LEU A O 1
ATOM 1382 N N . ARG A 1 169 ? 0.084 3.200 1.047 1.00 51.88 169 ARG A N 1
ATOM 1383 C CA . ARG A 1 169 ? -0.077 3.828 2.382 1.00 51.88 169 ARG A CA 1
ATOM 1384 C C . ARG A 1 169 ? 0.833 5.046 2.574 1.00 51.88 169 ARG A C 1
ATOM 1386 O O . ARG A 1 169 ? 0.621 5.869 3.456 1.00 51.88 169 ARG A O 1
ATOM 1393 N N . ALA A 1 170 ? 1.845 5.140 1.724 1.00 42.00 170 ALA A N 1
ATOM 1394 C CA . ALA A 1 170 ? 2.934 6.094 1.756 1.00 42.00 170 ALA A CA 1
ATOM 1395 C C . ALA A 1 170 ? 2.570 7.567 1.588 1.00 42.00 170 ALA A C 1
ATOM 1397 O O . ALA A 1 170 ? 3.221 8.422 2.179 1.00 42.00 170 ALA A O 1
ATOM 1398 N N . ASN A 1 171 ? 1.669 7.869 0.648 1.00 46.19 171 ASN A N 1
ATOM 1399 C CA . ASN A 1 171 ? 1.491 9.225 0.115 1.00 46.19 171 ASN A CA 1
ATOM 1400 C C . ASN A 1 171 ? 0.453 9.283 -1.019 1.00 46.19 171 ASN A C 1
ATOM 1402 O O . ASN A 1 171 ? 0.550 10.128 -1.903 1.00 46.19 171 ASN A O 1
ATOM 1406 N N . SER A 1 172 ? -0.519 8.377 -1.076 1.00 54.03 172 SER A N 1
ATOM 1407 C CA . SER A 1 172 ? -1.388 8.281 -2.249 1.00 54.03 172 SER A CA 1
ATOM 1408 C C . SER A 1 172 ? -2.606 9.190 -2.128 1.00 54.03 172 SER A C 1
ATOM 1410 O O . SER A 1 172 ? -3.724 8.719 -1.921 1.00 54.03 172 SER A O 1
ATOM 1412 N N . SER A 1 173 ? -2.427 10.499 -2.324 1.00 71.69 173 SER A N 1
ATOM 1413 C CA . SER A 1 173 ? -3.583 11.313 -2.707 1.00 71.69 173 SER A CA 1
ATOM 1414 C C . SER A 1 173 ? -4.227 10.699 -3.962 1.00 71.69 173 SER A C 1
ATOM 1416 O O . SER A 1 173 ? -3.558 10.024 -4.752 1.00 71.69 173 SER A O 1
ATOM 1418 N N . LEU A 1 174 ? -5.519 10.940 -4.210 1.00 80.12 174 LEU A N 1
ATOM 1419 C CA . LEU A 1 174 ? -6.154 10.480 -5.458 1.00 80.12 174 LEU A CA 1
ATOM 1420 C C . LEU A 1 174 ? -5.383 10.941 -6.704 1.00 80.12 174 LEU A C 1
ATOM 1422 O O . LEU A 1 174 ? -5.413 10.272 -7.735 1.00 80.12 174 LEU A O 1
ATOM 1426 N N . ASN A 1 175 ? -4.670 12.064 -6.601 1.00 84.75 175 ASN A N 1
ATOM 1427 C CA . ASN A 1 175 ? -3.777 12.556 -7.636 1.00 84.75 175 ASN A CA 1
ATOM 1428 C C . ASN A 1 175 ? -2.548 11.654 -7.826 1.00 84.75 175 ASN A C 1
ATOM 1430 O O . ASN A 1 175 ? -2.213 11.308 -8.952 1.00 84.75 175 ASN A O 1
ATOM 1434 N N . ASP A 1 176 ? -1.910 11.207 -6.750 1.00 84.25 176 ASP A N 1
ATOM 1435 C CA . ASP A 1 176 ? -0.772 10.290 -6.839 1.00 84.25 176 ASP A CA 1
ATOM 1436 C C . ASP A 1 176 ? -1.187 8.932 -7.409 1.00 84.25 176 ASP A C 1
ATOM 1438 O O . ASP A 1 176 ? -0.500 8.413 -8.281 1.00 84.25 176 ASP A O 1
ATOM 1442 N N . MET A 1 177 ? -2.357 8.400 -7.039 1.00 86.06 177 MET A N 1
ATOM 1443 C CA . MET A 1 177 ? -2.895 7.179 -7.662 1.00 86.06 177 MET A CA 1
ATOM 1444 C C . MET A 1 177 ? -3.176 7.364 -9.158 1.00 86.06 177 MET A C 1
ATOM 1446 O O . MET A 1 177 ? -2.968 6.443 -9.950 1.00 86.06 177 MET A O 1
ATOM 1450 N N . ARG A 1 178 ? -3.632 8.557 -9.570 1.00 91.06 178 ARG A N 1
ATOM 1451 C CA . ARG A 1 178 ? -3.775 8.905 -10.993 1.00 91.06 178 ARG A CA 1
ATOM 1452 C C . ARG A 1 178 ? -2.415 8.944 -11.674 1.00 91.06 178 ARG A C 1
ATOM 1454 O O . ARG A 1 178 ? -2.300 8.396 -12.764 1.00 91.06 178 ARG A O 1
ATOM 1461 N N . ILE A 1 179 ? -1.397 9.534 -11.053 1.00 92.69 179 ILE A N 1
ATOM 1462 C CA . ILE A 1 179 ? -0.036 9.550 -11.599 1.00 92.69 179 ILE A CA 1
ATOM 1463 C C . ILE A 1 179 ? 0.499 8.119 -11.713 1.00 92.69 179 ILE A C 1
ATOM 1465 O O . ILE A 1 179 ? 0.884 7.734 -12.808 1.00 92.69 179 ILE A O 1
ATOM 1469 N N . MET A 1 180 ? 0.422 7.300 -10.658 1.00 90.31 180 MET A N 1
ATOM 1470 C CA . MET A 1 180 ? 0.801 5.877 -10.671 1.00 90.31 180 MET A CA 1
ATOM 1471 C C . MET A 1 180 ? 0.134 5.124 -11.827 1.00 90.31 180 MET A C 1
ATOM 1473 O O . MET A 1 180 ? 0.808 4.460 -12.614 1.00 90.31 180 MET A O 1
ATOM 1477 N N . LEU A 1 181 ? -1.191 5.265 -11.965 1.00 94.06 181 LEU A N 1
ATOM 1478 C CA . LEU A 1 181 ? -1.951 4.613 -13.029 1.00 94.06 181 LEU A CA 1
ATOM 1479 C C . LEU A 1 181 ? -1.460 5.064 -14.402 1.00 94.06 181 LEU A C 1
ATOM 1481 O O . LEU A 1 181 ? -1.245 4.229 -15.272 1.00 94.06 181 LEU A O 1
ATOM 1485 N N . ASN A 1 182 ? -1.317 6.371 -14.613 1.00 96.69 182 ASN A N 1
ATOM 1486 C CA . ASN A 1 182 ? -0.981 6.914 -15.922 1.00 96.69 182 ASN A CA 1
ATOM 1487 C C . ASN A 1 182 ? 0.507 6.756 -16.262 1.00 96.69 182 ASN A C 1
ATOM 1489 O O . ASN A 1 182 ? 0.828 6.655 -17.440 1.00 96.69 182 ASN A O 1
ATOM 1493 N N . GLU A 1 183 ? 1.401 6.633 -15.280 1.00 94.06 183 GLU A N 1
ATOM 1494 C CA . GLU A 1 183 ? 2.813 6.304 -15.496 1.00 94.06 183 GLU A CA 1
ATOM 1495 C C . GLU A 1 183 ? 2.989 4.944 -16.169 1.00 94.06 183 GLU A C 1
ATOM 1497 O O . GLU A 1 183 ? 3.818 4.831 -17.072 1.00 94.06 183 GLU A O 1
ATOM 1502 N N . ILE A 1 184 ? 2.162 3.951 -15.813 1.00 91.81 184 ILE A N 1
ATOM 1503 C CA . ILE A 1 184 ? 2.125 2.650 -16.500 1.00 91.81 184 ILE A CA 1
ATOM 1504 C C . ILE A 1 184 ? 1.961 2.859 -18.010 1.00 91.81 184 ILE A C 1
ATOM 1506 O O . ILE A 1 184 ? 2.717 2.302 -18.795 1.00 91.81 184 ILE A O 1
ATOM 1510 N N . TYR A 1 185 ? 1.017 3.705 -18.431 1.00 95.00 185 TYR A N 1
ATOM 1511 C CA . TYR A 1 185 ? 0.753 3.972 -19.850 1.00 95.00 185 TYR A CA 1
ATOM 1512 C C . TYR A 1 185 ? 1.809 4.895 -20.477 1.00 95.00 185 TYR A C 1
ATOM 1514 O O . TYR A 1 185 ? 2.256 4.670 -21.605 1.00 95.00 185 TYR A O 1
ATOM 1522 N N . ALA A 1 186 ? 2.232 5.928 -19.747 1.00 94.88 186 ALA A N 1
ATOM 1523 C CA . ALA A 1 186 ? 3.179 6.938 -20.206 1.00 94.88 186 ALA A CA 1
ATOM 1524 C C . ALA A 1 186 ? 4.553 6.339 -20.534 1.00 94.88 186 ALA A C 1
ATOM 1526 O O . ALA A 1 186 ? 5.168 6.742 -21.522 1.00 94.88 186 ALA A O 1
ATOM 1527 N N . ARG A 1 187 ? 5.011 5.341 -19.760 1.00 89.19 187 ARG A N 1
ATOM 1528 C CA . ARG A 1 187 ? 6.270 4.608 -20.006 1.00 89.19 187 ARG A CA 1
ATOM 1529 C C . ARG A 1 187 ? 6.322 3.951 -21.383 1.00 89.19 187 ARG A C 1
ATOM 1531 O O . ARG A 1 187 ? 7.401 3.789 -21.941 1.00 89.19 187 ARG A O 1
ATOM 1538 N N . TYR A 1 188 ? 5.163 3.616 -21.944 1.00 86.25 188 TYR A N 1
ATOM 1539 C CA . TYR A 1 188 ? 5.037 3.026 -23.277 1.00 86.25 188 TYR A CA 1
ATOM 1540 C C . TYR A 1 188 ? 4.665 4.036 -24.359 1.00 86.25 188 TYR A C 1
ATOM 1542 O O . TYR A 1 188 ? 4.334 3.641 -25.473 1.00 86.25 188 TYR A O 1
ATOM 1550 N N . GLY A 1 189 ? 4.713 5.334 -24.053 1.00 89.06 189 GLY A N 1
ATOM 1551 C CA . GLY A 1 189 ? 4.405 6.395 -25.003 1.00 89.06 189 GLY A CA 1
ATOM 1552 C C . GLY A 1 189 ? 2.917 6.523 -25.316 1.00 89.06 189 GLY A C 1
ATOM 1553 O O . GLY A 1 189 ? 2.565 6.906 -26.429 1.00 89.06 189 GLY A O 1
ATOM 1554 N N . TYR A 1 190 ? 2.029 6.198 -24.375 1.00 95.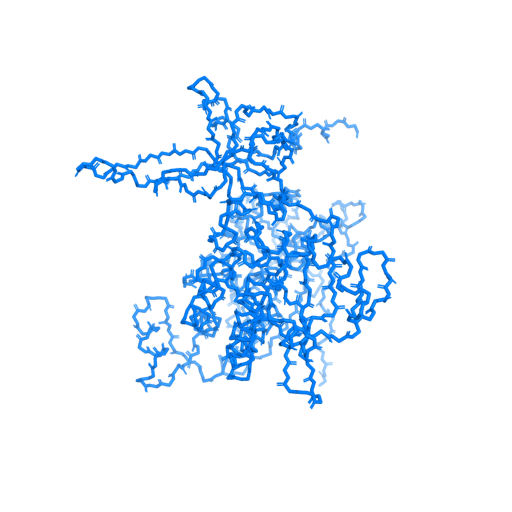50 190 TYR A N 1
ATOM 1555 C CA . TYR A 1 190 ? 0.601 6.464 -24.545 1.00 95.50 190 TYR A CA 1
ATOM 1556 C C . TYR A 1 190 ? 0.332 7.961 -24.717 1.00 95.50 190 TYR A C 1
ATOM 1558 O O . TYR A 1 190 ? 0.815 8.772 -23.931 1.00 95.50 190 TYR A O 1
ATOM 1566 N N . ARG A 1 191 ? -0.465 8.332 -25.719 1.00 97.00 191 ARG A N 1
ATOM 1567 C CA . ARG A 1 191 ? -0.841 9.717 -26.003 1.00 97.00 191 ARG A CA 1
ATOM 1568 C C . ARG A 1 191 ? -2.032 10.134 -25.142 1.00 97.00 191 ARG A C 1
ATOM 1570 O O . ARG A 1 191 ? -3.174 9.754 -25.398 1.00 97.00 191 ARG A O 1
ATOM 1577 N N . PHE A 1 192 ? -1.781 10.965 -24.133 1.00 97.25 192 PHE A N 1
ATOM 1578 C CA . PHE A 1 192 ? -2.859 11.574 -23.352 1.00 97.25 192 PHE A CA 1
ATOM 1579 C C . PHE A 1 192 ? -3.664 12.594 -24.167 1.00 97.25 192 PHE A C 1
ATOM 1581 O O . PHE A 1 192 ? -3.188 13.174 -25.143 1.00 97.25 192 PHE A O 1
ATOM 1588 N N . LYS A 1 193 ? -4.915 12.823 -23.747 1.00 95.56 193 LYS A N 1
ATOM 1589 C CA . LYS A 1 193 ? -5.811 13.793 -24.386 1.00 95.56 193 LYS A CA 1
ATOM 1590 C C . LYS A 1 193 ? -5.191 15.201 -24.331 1.00 95.56 193 LYS A C 1
ATOM 1592 O O . LYS A 1 193 ? -4.986 15.686 -23.215 1.00 95.56 193 LYS A O 1
ATOM 1597 N N . PRO A 1 194 ? -4.994 15.881 -25.479 1.00 95.19 194 PRO A N 1
ATOM 1598 C CA . PRO A 1 194 ? -4.383 17.205 -25.521 1.00 95.19 194 PRO A CA 1
ATOM 1599 C C . PRO A 1 194 ? -5.061 18.204 -24.583 1.00 95.19 194 PRO A C 1
ATOM 1601 O O . PRO A 1 194 ? -6.289 18.336 -24.571 1.00 95.19 194 PRO A O 1
ATOM 1604 N N . GLY A 1 195 ? -4.257 18.896 -23.779 1.00 93.38 195 GLY A N 1
ATOM 1605 C CA . GLY A 1 195 ? -4.716 19.878 -22.802 1.00 93.38 195 GLY A CA 1
ATOM 1606 C C . GLY A 1 195 ? -5.408 19.283 -21.572 1.00 93.38 195 GLY A C 1
ATOM 1607 O O . GLY A 1 195 ? -5.873 20.055 -20.731 1.00 93.38 195 GLY A O 1
ATOM 1608 N N . GLY A 1 196 ? -5.484 17.956 -21.444 1.00 95.19 196 GLY A N 1
ATOM 1609 C CA . GLY A 1 196 ? -5.948 17.268 -20.241 1.00 95.19 196 GLY A CA 1
ATOM 1610 C C . GLY A 1 196 ? -4.933 17.328 -19.097 1.00 95.19 196 GLY A C 1
ATOM 1611 O O . GLY A 1 196 ? -3.780 17.704 -19.282 1.00 95.19 196 GLY A O 1
ATOM 1612 N N . GLU A 1 197 ? -5.362 16.933 -17.899 1.00 94.38 197 GLU A N 1
ATOM 1613 C CA . GLU A 1 197 ? -4.522 16.929 -16.693 1.00 94.38 197 GLU A CA 1
ATOM 1614 C C . GLU A 1 197 ? -3.248 16.088 -16.877 1.00 94.38 197 GLU A C 1
ATOM 1616 O O . GLU A 1 197 ? -2.143 16.585 -16.675 1.00 94.38 197 GLU A O 1
ATOM 1621 N N . MET A 1 198 ? -3.398 14.846 -17.352 1.00 96.00 198 MET A N 1
ATOM 1622 C CA . MET A 1 198 ? -2.266 13.939 -17.569 1.00 96.00 198 MET A CA 1
ATOM 1623 C C . MET A 1 198 ? -1.370 14.393 -18.726 1.00 96.00 198 MET A C 1
ATOM 1625 O O . MET A 1 198 ? -0.158 14.272 -18.634 1.00 96.00 198 MET A O 1
ATOM 1629 N N . ASP A 1 199 ? -1.928 14.992 -19.780 1.00 97.12 199 ASP A N 1
ATOM 1630 C CA . ASP A 1 199 ? -1.129 15.559 -20.874 1.00 97.12 199 ASP A CA 1
ATOM 1631 C C . ASP A 1 199 ? -0.237 16.709 -20.383 1.00 97.12 199 ASP A C 1
ATOM 1633 O O . ASP A 1 199 ? 0.968 16.720 -20.634 1.00 97.12 199 ASP A O 1
ATOM 1637 N N . ARG A 1 200 ? -0.784 17.631 -19.580 1.00 96.44 200 ARG A N 1
ATOM 1638 C CA . ARG A 1 200 ? 0.002 18.710 -18.958 1.00 96.44 200 ARG A CA 1
ATOM 1639 C C . ARG A 1 200 ? 1.054 18.173 -17.994 1.00 96.44 200 ARG A C 1
ATOM 1641 O O . ARG A 1 200 ? 2.165 18.683 -17.979 1.00 96.44 200 ARG A O 1
ATOM 1648 N N . TYR A 1 201 ? 0.719 17.155 -17.204 1.00 96.06 201 TYR A N 1
ATOM 1649 C CA . TYR A 1 201 ? 1.670 16.556 -16.273 1.00 96.06 201 TYR A CA 1
ATOM 1650 C C . TYR A 1 201 ? 2.820 15.877 -17.027 1.00 96.06 201 TYR A C 1
ATOM 1652 O O . TYR A 1 201 ? 3.979 16.248 -16.845 1.00 96.06 201 TYR A O 1
ATOM 1660 N N . PHE A 1 202 ? 2.511 14.938 -17.925 1.00 97.06 202 PHE A N 1
ATOM 1661 C CA . PHE A 1 202 ? 3.521 14.133 -18.610 1.00 97.06 202 PHE A CA 1
ATOM 1662 C C . PHE A 1 202 ? 4.317 14.914 -19.656 1.00 97.06 202 PHE A C 1
ATOM 1664 O O . PHE A 1 202 ? 5.499 14.638 -19.820 1.00 97.06 202 PHE A O 1
ATOM 1671 N N . SER A 1 203 ? 3.758 15.953 -20.286 1.00 95.75 203 SER A N 1
ATOM 1672 C CA . SER A 1 203 ? 4.530 16.819 -21.198 1.00 95.75 203 SER A CA 1
ATOM 1673 C C . SER A 1 203 ? 5.684 17.574 -20.521 1.00 95.75 203 SER A C 1
ATOM 1675 O O . SER A 1 203 ? 6.606 18.007 -21.207 1.00 95.75 203 SER A O 1
ATOM 1677 N N . THR A 1 204 ? 5.674 17.706 -19.189 1.00 96.25 204 THR A N 1
ATOM 1678 C CA . THR A 1 204 ? 6.798 18.275 -18.419 1.00 96.25 204 THR A CA 1
ATOM 1679 C C . THR A 1 204 ? 7.861 17.247 -18.027 1.00 96.25 204 THR A C 1
ATOM 1681 O O . THR A 1 204 ? 8.919 17.618 -17.521 1.00 96.25 204 THR A O 1
ATOM 1684 N N . GLN A 1 205 ? 7.600 15.958 -18.250 1.00 95.62 205 GLN A N 1
ATOM 1685 C CA . GLN A 1 205 ? 8.497 14.877 -17.867 1.00 95.62 205 GLN A CA 1
ATOM 1686 C C . GLN A 1 205 ? 9.499 14.609 -18.991 1.00 95.62 205 GLN A C 1
ATOM 1688 O O . GLN A 1 205 ? 9.117 14.262 -20.105 1.00 95.62 205 GLN A O 1
ATOM 1693 N N . SER A 1 206 ? 10.796 14.712 -18.694 1.00 92.69 206 SER A N 1
ATOM 1694 C CA . SER A 1 206 ? 11.873 14.549 -19.687 1.00 92.69 206 SER A CA 1
ATOM 1695 C C . SER A 1 206 ? 11.928 13.162 -20.337 1.00 92.69 206 SER A C 1
ATOM 1697 O O . SER A 1 206 ? 12.488 13.007 -21.419 1.00 92.69 206 SER A O 1
ATOM 1699 N N . TRP A 1 207 ? 11.360 12.155 -19.674 1.00 89.12 207 TRP A N 1
ATOM 1700 C CA . TRP A 1 207 ? 11.333 10.764 -20.117 1.00 89.12 207 TRP A CA 1
ATOM 1701 C C . TRP A 1 207 ? 10.086 10.400 -20.934 1.00 89.12 207 TRP A C 1
ATOM 1703 O O . TRP A 1 207 ? 10.050 9.327 -21.536 1.00 89.12 207 TRP A O 1
ATOM 1713 N N . TYR A 1 208 ? 9.057 11.250 -20.951 1.00 94.62 208 TYR A N 1
ATOM 1714 C CA . TYR A 1 208 ? 7.803 10.958 -21.637 1.00 94.62 208 TYR A CA 1
ATOM 1715 C C . TYR A 1 208 ? 7.867 11.374 -23.108 1.00 94.62 208 TYR A C 1
ATOM 1717 O O . TYR A 1 208 ? 8.122 12.531 -23.441 1.00 94.62 208 TYR A O 1
ATOM 1725 N N . ALA A 1 209 ? 7.578 10.423 -23.996 1.00 91.38 209 ALA A N 1
ATOM 1726 C CA . ALA A 1 209 ? 7.496 10.647 -25.433 1.00 91.38 209 ALA A CA 1
ATOM 1727 C C . ALA A 1 209 ? 6.187 10.041 -25.980 1.00 91.38 209 ALA A C 1
ATOM 1729 O O . ALA A 1 209 ? 6.113 8.820 -26.129 1.00 91.38 209 ALA A O 1
ATOM 1730 N N . PRO A 1 210 ? 5.150 10.849 -26.285 1.00 93.50 210 PRO A N 1
ATOM 1731 C CA . PRO A 1 210 ? 3.880 10.341 -26.805 1.00 93.50 210 PRO A CA 1
ATOM 1732 C C . PRO A 1 210 ? 4.049 9.762 -28.215 1.00 93.50 210 PRO A C 1
ATOM 1734 O O . PRO A 1 210 ? 4.536 10.438 -29.121 1.00 93.50 210 PRO A O 1
ATOM 1737 N N . GLN A 1 211 ? 3.609 8.523 -28.413 1.00 91.06 211 GLN A N 1
ATOM 1738 C CA . GLN A 1 211 ? 3.757 7.762 -29.656 1.00 91.06 211 GLN A CA 1
ATOM 1739 C C . GLN A 1 211 ? 2.440 7.100 -30.080 1.00 91.06 211 GLN A C 1
ATOM 1741 O O . GLN A 1 211 ? 2.013 7.299 -31.217 1.00 91.06 211 GLN A O 1
ATOM 1746 N N . TYR A 1 212 ? 1.765 6.386 -29.174 1.00 89.56 212 TYR A N 1
ATOM 1747 C CA . TYR A 1 212 ? 0.652 5.485 -29.499 1.00 89.56 212 TYR A CA 1
ATOM 1748 C C . TYR A 1 212 ? -0.658 5.896 -28.833 1.00 89.56 212 TYR A C 1
ATOM 1750 O O . TYR A 1 212 ? -0.665 6.378 -27.703 1.00 89.56 212 TYR A O 1
ATOM 1758 N N . ASP A 1 213 ? -1.777 5.603 -29.491 1.00 90.44 213 ASP A N 1
ATOM 1759 C CA . ASP A 1 213 ? -3.114 5.801 -28.914 1.00 90.44 213 ASP A CA 1
ATOM 1760 C C . ASP A 1 213 ? -3.563 4.612 -28.045 1.00 90.44 213 ASP A C 1
ATOM 1762 O O . ASP A 1 213 ? -4.510 4.725 -27.273 1.00 90.44 213 ASP A O 1
ATOM 1766 N N . ASN A 1 214 ? -2.883 3.463 -28.147 1.00 87.25 214 ASN A N 1
ATOM 1767 C CA . ASN A 1 214 ? -3.097 2.299 -27.291 1.00 87.25 214 ASN A CA 1
ATOM 1768 C C . ASN A 1 214 ? -1.759 1.597 -27.011 1.00 87.25 214 ASN A C 1
ATOM 1770 O O . ASN A 1 214 ? -0.990 1.317 -27.930 1.00 87.25 214 ASN A O 1
ATOM 1774 N N . VAL A 1 215 ? -1.504 1.307 -25.735 1.00 85.75 215 VAL A N 1
ATOM 1775 C CA . VAL A 1 215 ? -0.290 0.637 -25.251 1.00 85.75 215 VAL A CA 1
ATOM 1776 C C . VAL A 1 215 ? -0.576 -0.656 -24.480 1.00 85.75 215 VAL A C 1
ATOM 1778 O O . VAL A 1 215 ? 0.352 -1.273 -23.970 1.00 85.75 215 VAL A O 1
ATOM 1781 N N . ASP A 1 216 ? -1.832 -1.111 -24.411 1.00 85.12 216 ASP A N 1
ATOM 1782 C CA . ASP A 1 216 ? -2.270 -2.281 -23.626 1.00 85.12 216 ASP A CA 1
ATOM 1783 C C . ASP A 1 216 ? -1.511 -3.565 -23.983 1.00 85.12 216 ASP A C 1
ATOM 1785 O O . ASP A 1 216 ? -1.337 -4.466 -23.154 1.00 85.12 216 ASP A O 1
ATOM 1789 N N . VAL A 1 217 ? -1.055 -3.656 -25.234 1.00 78.12 217 VAL A N 1
ATOM 1790 C CA . VAL A 1 217 ? -0.256 -4.779 -25.726 1.00 78.12 217 VAL A CA 1
ATOM 1791 C C . VAL A 1 217 ? 1.130 -4.814 -25.065 1.00 78.12 217 VAL A C 1
ATOM 1793 O O . VAL A 1 217 ? 1.651 -5.898 -24.821 1.00 78.12 217 VAL A O 1
ATOM 1796 N N . PHE A 1 218 ? 1.696 -3.651 -24.721 1.00 75.56 218 PHE A N 1
ATOM 1797 C CA . PHE A 1 218 ? 3.014 -3.508 -24.092 1.00 75.56 218 PHE A CA 1
ATOM 1798 C C . PHE A 1 218 ? 3.000 -3.791 -22.589 1.00 75.56 218 PHE A C 1
ATOM 1800 O O . PHE A 1 218 ? 4.041 -4.138 -22.029 1.00 75.56 218 PHE A O 1
ATOM 1807 N N . LEU A 1 219 ? 1.832 -3.674 -21.949 1.00 80.31 219 LEU A N 1
ATOM 1808 C CA . LEU A 1 219 ? 1.707 -3.829 -20.504 1.00 80.31 219 LEU A CA 1
ATOM 1809 C C . LEU A 1 219 ? 1.985 -5.267 -20.056 1.00 80.31 219 LEU A C 1
ATOM 1811 O O . LEU A 1 219 ? 1.475 -6.234 -20.643 1.00 80.31 219 LEU A O 1
ATOM 1815 N N . THR A 1 220 ? 2.729 -5.406 -18.963 1.00 73.19 220 THR A N 1
ATOM 1816 C CA . THR A 1 220 ? 2.947 -6.696 -18.295 1.00 73.19 220 THR A CA 1
ATOM 1817 C C . THR A 1 220 ? 1.690 -7.204 -17.597 1.00 73.19 220 THR A C 1
ATOM 1819 O O . THR A 1 220 ? 0.697 -6.488 -17.446 1.00 73.19 220 THR A O 1
ATOM 1822 N N . LYS A 1 221 ? 1.717 -8.464 -17.145 1.00 72.81 221 LYS A N 1
ATOM 1823 C CA . LYS A 1 221 ? 0.660 -9.012 -16.283 1.00 72.81 221 LYS A CA 1
ATOM 1824 C C . LYS A 1 221 ? 0.504 -8.162 -15.015 1.00 72.81 221 LYS A C 1
ATOM 1826 O O . LYS A 1 221 ? -0.613 -7.754 -14.705 1.00 72.81 221 LYS A O 1
ATOM 1831 N N . THR A 1 222 ? 1.616 -7.835 -14.361 1.00 72.56 222 THR A N 1
ATOM 1832 C CA . THR A 1 222 ? 1.650 -7.019 -13.144 1.00 72.56 222 THR A CA 1
ATOM 1833 C C . THR A 1 222 ? 1.086 -5.623 -13.377 1.00 72.56 222 THR A C 1
ATOM 1835 O O . THR A 1 222 ? 0.195 -5.185 -12.656 1.00 72.56 222 THR A O 1
ATOM 1838 N N . GLU A 1 223 ? 1.508 -4.943 -14.445 1.00 81.81 223 GLU A N 1
ATOM 1839 C CA . GLU A 1 223 ? 0.988 -3.622 -14.814 1.00 81.81 223 GLU A CA 1
ATOM 1840 C C . GLU A 1 223 ? -0.507 -3.655 -15.124 1.00 81.81 223 GLU A C 1
ATOM 1842 O O . GLU A 1 223 ? -1.237 -2.743 -14.739 1.00 81.81 223 GLU A O 1
ATOM 1847 N N . LYS A 1 224 ? -0.995 -4.710 -15.788 1.00 86.31 224 LYS A N 1
ATOM 1848 C CA . LYS A 1 224 ? -2.432 -4.896 -16.033 1.00 86.31 224 LYS A CA 1
ATOM 1849 C C . LYS A 1 224 ? -3.199 -5.096 -14.729 1.00 86.31 224 LYS A C 1
ATOM 1851 O O . LYS A 1 224 ? -4.265 -4.496 -14.575 1.00 86.31 224 LYS A O 1
ATOM 1856 N N . SER A 1 225 ? -2.669 -5.900 -13.808 1.00 82.81 225 SER A N 1
ATOM 1857 C CA . SER A 1 225 ? -3.276 -6.130 -12.494 1.00 82.81 225 SER A CA 1
ATOM 1858 C C . SER A 1 225 ? -3.333 -4.833 -11.683 1.00 82.81 225 SER A C 1
ATOM 1860 O O . SER A 1 225 ? -4.413 -4.379 -11.297 1.00 82.81 225 SER A O 1
ATOM 1862 N N . ASN A 1 226 ? -2.202 -4.136 -11.570 1.00 85.69 226 ASN A N 1
ATOM 1863 C CA . ASN A 1 226 ? -2.095 -2.865 -10.859 1.00 85.69 226 ASN A CA 1
ATOM 1864 C C . ASN A 1 226 ? -2.966 -1.777 -11.480 1.00 85.69 226 ASN A C 1
ATOM 1866 O O . ASN A 1 226 ? -3.686 -1.080 -10.767 1.00 85.69 226 ASN A O 1
ATOM 1870 N N . ALA A 1 227 ? -2.971 -1.644 -12.808 1.00 91.50 227 ALA A N 1
ATOM 1871 C CA . ALA A 1 227 ? -3.831 -0.682 -13.483 1.00 91.50 227 ALA A CA 1
ATOM 1872 C C . ALA A 1 227 ? -5.318 -0.993 -13.262 1.00 91.50 227 ALA A C 1
ATOM 1874 O O . ALA A 1 227 ? -6.118 -0.070 -13.105 1.00 91.50 227 ALA A O 1
ATOM 1875 N N . LYS A 1 228 ? -5.708 -2.275 -13.239 1.00 91.25 228 LYS A N 1
ATOM 1876 C CA . LYS A 1 228 ? -7.079 -2.692 -12.912 1.00 91.25 228 LYS A CA 1
ATOM 1877 C C . LYS A 1 228 ? -7.439 -2.303 -11.477 1.00 91.25 228 LYS A C 1
ATOM 1879 O O . LYS A 1 228 ? -8.498 -1.710 -11.272 1.00 91.25 228 LYS A O 1
ATOM 1884 N N . LEU A 1 229 ? -6.564 -2.583 -10.513 1.00 86.31 229 LEU A N 1
ATOM 1885 C CA . LEU A 1 229 ? -6.776 -2.223 -9.114 1.00 86.31 229 LEU A CA 1
ATOM 1886 C C . LEU A 1 229 ? -6.867 -0.704 -8.926 1.00 86.31 229 LEU A C 1
ATOM 1888 O O . LEU A 1 229 ? -7.850 -0.217 -8.377 1.00 86.31 229 LEU A O 1
ATOM 1892 N N . LEU A 1 230 ? -5.897 0.057 -9.436 1.00 88.19 230 LEU A N 1
ATOM 1893 C CA . LEU A 1 230 ? -5.887 1.518 -9.337 1.00 88.19 230 LEU A CA 1
ATOM 1894 C C . LEU A 1 230 ? -7.131 2.143 -9.972 1.00 88.19 230 LEU A C 1
ATOM 1896 O O . LEU A 1 230 ? -7.718 3.047 -9.387 1.00 88.19 230 LEU A O 1
ATOM 1900 N N . ARG A 1 231 ? -7.583 1.647 -11.134 1.00 91.62 231 ARG A N 1
ATOM 1901 C CA . ARG A 1 231 ? -8.843 2.097 -11.752 1.00 91.62 231 ARG A CA 1
ATOM 1902 C C . ARG A 1 231 ? -10.050 1.833 -10.861 1.00 91.62 231 ARG A C 1
ATOM 1904 O O . ARG A 1 231 ? -10.896 2.714 -10.739 1.00 91.62 231 ARG A O 1
ATOM 1911 N N . LYS A 1 232 ? -10.131 0.646 -10.249 1.00 88.06 232 LYS A N 1
ATOM 1912 C CA . LYS A 1 232 ? -11.202 0.307 -9.303 1.00 88.06 232 LYS A CA 1
ATOM 1913 C C . LYS A 1 232 ? -11.190 1.274 -8.124 1.00 88.06 232 LYS A C 1
ATOM 1915 O O . LYS A 1 232 ? -12.213 1.887 -7.838 1.00 88.06 232 LYS A O 1
ATOM 1920 N N . LEU A 1 233 ? -10.029 1.471 -7.503 1.00 85.69 233 LEU A N 1
ATOM 1921 C CA . LEU A 1 233 ? -9.877 2.375 -6.366 1.00 85.69 233 LEU A CA 1
ATOM 1922 C C . LEU A 1 233 ? -10.211 3.827 -6.733 1.00 85.69 233 LEU A C 1
ATOM 1924 O O . LEU A 1 233 ? -10.856 4.513 -5.955 1.00 85.69 233 LEU A O 1
ATOM 1928 N N . LEU A 1 234 ? -9.843 4.288 -7.930 1.00 88.19 234 LEU A N 1
ATOM 1929 C CA . LEU A 1 234 ? -10.145 5.635 -8.429 1.00 88.19 234 LEU A CA 1
ATOM 1930 C C . LEU A 1 234 ? -11.596 5.827 -8.903 1.00 88.19 234 LEU A C 1
ATOM 1932 O O . LEU A 1 234 ? -11.966 6.951 -9.254 1.00 88.19 234 LEU A O 1
ATOM 1936 N N . SER A 1 235 ? -12.402 4.763 -8.969 1.00 91.12 235 SER A N 1
ATOM 1937 C CA . SER A 1 235 ? -13.766 4.846 -9.495 1.00 91.12 235 SER A CA 1
ATOM 1938 C C . SER A 1 235 ? -14.673 5.703 -8.598 1.00 91.12 235 SER A C 1
ATOM 1940 O O . SER A 1 235 ? -14.525 5.669 -7.373 1.00 91.12 235 SER A O 1
ATOM 1942 N N . PRO A 1 236 ? -15.634 6.457 -9.174 1.00 90.88 236 PRO A N 1
ATOM 1943 C CA . PRO A 1 236 ? -16.579 7.248 -8.388 1.00 90.88 236 PRO A CA 1
ATOM 1944 C C . PRO A 1 236 ? -17.330 6.418 -7.346 1.00 90.88 236 PRO A C 1
ATOM 1946 O O . PRO A 1 236 ? -17.509 6.884 -6.227 1.00 90.88 236 PRO A O 1
ATOM 1949 N N . ASP A 1 237 ? -17.706 5.184 -7.683 1.00 89.88 237 ASP A N 1
ATOM 1950 C CA . ASP A 1 237 ? -18.458 4.301 -6.789 1.00 89.88 237 ASP A CA 1
ATOM 1951 C C . ASP A 1 237 ? -17.648 3.954 -5.537 1.00 89.88 237 ASP A C 1
ATOM 1953 O O . ASP A 1 237 ? -18.119 4.169 -4.422 1.00 89.88 237 ASP A O 1
ATOM 1957 N N . VAL A 1 238 ? -16.393 3.522 -5.703 1.00 86.88 238 VAL A N 1
ATOM 1958 C CA . VAL A 1 238 ? -15.502 3.203 -4.573 1.00 86.88 238 VAL A CA 1
ATOM 1959 C C . VAL A 1 238 ? -15.189 4.452 -3.743 1.00 86.88 238 VAL A C 1
ATOM 1961 O O . VAL A 1 238 ? -15.148 4.380 -2.517 1.00 86.88 238 VAL A O 1
ATOM 1964 N N . GLN A 1 239 ? -15.023 5.617 -4.376 1.00 87.12 239 GLN A N 1
ATOM 1965 C CA . GLN A 1 239 ? -14.801 6.878 -3.659 1.00 87.12 239 GLN A CA 1
ATOM 1966 C C . GLN A 1 239 ? -16.036 7.341 -2.875 1.00 87.12 239 GLN A C 1
ATOM 1968 O O . GLN A 1 239 ? -15.909 7.816 -1.745 1.00 87.12 239 GLN A O 1
ATOM 1973 N N . ASN A 1 240 ? -17.233 7.163 -3.432 1.00 88.50 240 ASN A N 1
ATOM 1974 C CA . ASN A 1 240 ? -18.487 7.466 -2.749 1.00 88.50 240 ASN A CA 1
ATOM 1975 C C . ASN A 1 240 ? -18.736 6.503 -1.583 1.00 88.50 240 ASN A C 1
ATOM 1977 O O . ASN A 1 240 ? -19.141 6.945 -0.510 1.00 88.50 240 ASN A O 1
ATOM 1981 N N . GLN A 1 241 ? -18.445 5.211 -1.762 1.00 87.50 241 GLN A N 1
ATOM 1982 C CA . GLN A 1 241 ? -18.524 4.222 -0.686 1.00 87.50 241 GLN A CA 1
ATOM 1983 C C . GLN A 1 241 ? -17.523 4.518 0.433 1.00 87.50 241 GLN A C 1
ATOM 1985 O O . GLN A 1 241 ? -17.916 4.493 1.595 1.00 87.50 241 GLN A O 1
ATOM 1990 N N . LYS A 1 242 ? -16.274 4.883 0.102 1.00 87.06 242 LYS A N 1
ATOM 1991 C CA . LYS A 1 242 ? -15.272 5.339 1.081 1.00 87.06 242 LYS A CA 1
ATOM 1992 C C . LYS A 1 242 ? -15.770 6.545 1.871 1.00 87.06 242 LYS A C 1
ATOM 1994 O O . LYS A 1 242 ? -15.651 6.572 3.092 1.00 87.06 242 LYS A O 1
ATOM 1999 N N . LYS A 1 243 ? -16.320 7.547 1.179 1.00 88.62 243 LYS A N 1
ATOM 2000 C CA . LYS A 1 243 ? -16.871 8.744 1.819 1.00 88.62 243 LYS A CA 1
ATOM 2001 C C . LYS A 1 243 ? -17.992 8.375 2.795 1.00 88.62 243 LYS A C 1
ATOM 2003 O O . LYS A 1 243 ? -17.924 8.784 3.948 1.00 88.62 243 LYS A O 1
ATOM 2008 N N . ARG A 1 244 ? -18.956 7.561 2.351 1.00 90.12 244 ARG A N 1
ATOM 2009 C CA . ARG A 1 244 ? -20.064 7.079 3.188 1.00 90.12 244 ARG A CA 1
ATOM 2010 C C . ARG A 1 244 ? -19.562 6.304 4.406 1.00 90.12 244 ARG A C 1
ATOM 2012 O O . ARG A 1 244 ? -19.980 6.599 5.515 1.00 90.12 244 ARG A O 1
ATOM 2019 N N . TYR A 1 245 ? -18.623 5.378 4.207 1.00 89.81 245 TYR A N 1
ATOM 2020 C CA . TYR A 1 245 ? -18.000 4.602 5.283 1.00 89.81 245 TYR A CA 1
ATOM 2021 C C . TYR A 1 245 ? -17.431 5.514 6.375 1.00 89.81 245 TYR A C 1
ATOM 2023 O O . TYR A 1 245 ? -17.708 5.334 7.558 1.00 89.81 245 TYR A O 1
ATOM 2031 N N . ILE A 1 246 ? -16.648 6.522 5.974 1.00 88.88 246 ILE A N 1
ATOM 2032 C CA . ILE A 1 246 ? -16.025 7.463 6.910 1.00 88.88 246 ILE A CA 1
ATOM 2033 C C . ILE A 1 246 ? -17.089 8.290 7.638 1.00 88.88 246 ILE A C 1
ATOM 2035 O O . ILE A 1 246 ? -16.981 8.458 8.849 1.00 88.88 246 ILE A O 1
ATOM 2039 N N . GLU A 1 247 ? -18.104 8.794 6.931 1.00 91.81 247 GLU A N 1
ATOM 2040 C CA . GLU A 1 247 ? -19.200 9.572 7.525 1.00 91.81 247 GLU A CA 1
ATOM 2041 C C . GLU A 1 247 ? -19.967 8.755 8.577 1.00 91.81 247 GLU A C 1
ATOM 2043 O O . GLU A 1 247 ? -20.097 9.192 9.721 1.00 91.81 247 GLU A O 1
ATOM 2048 N N . GLU A 1 248 ? -20.407 7.548 8.225 1.00 92.56 248 GLU A N 1
ATOM 2049 C CA . GLU A 1 248 ? -21.237 6.709 9.095 1.00 92.56 248 GLU A CA 1
ATOM 2050 C C . GLU A 1 248 ? -20.473 6.168 10.304 1.00 92.56 248 GLU A C 1
ATOM 2052 O O . GLU A 1 248 ? -21.015 6.125 11.408 1.00 92.56 248 GLU A O 1
ATOM 2057 N N . ILE A 1 249 ? -19.196 5.814 10.149 1.00 91.44 249 ILE A N 1
ATOM 2058 C CA . ILE A 1 249 ? -18.413 5.318 11.287 1.00 91.44 249 ILE A CA 1
ATOM 2059 C C . ILE A 1 249 ? -17.919 6.458 12.172 1.00 91.44 249 ILE A C 1
ATOM 2061 O O . ILE A 1 249 ? -17.802 6.282 13.383 1.00 91.44 249 ILE A O 1
ATOM 2065 N N . THR A 1 250 ? -17.705 7.654 11.617 1.00 93.19 250 THR A N 1
ATOM 2066 C CA . THR A 1 250 ? -17.502 8.849 12.451 1.00 93.19 250 THR A CA 1
ATOM 2067 C C . THR A 1 250 ? -18.731 9.088 13.328 1.00 93.19 250 THR A C 1
ATOM 2069 O O . THR A 1 250 ? -18.583 9.289 14.533 1.00 93.19 250 THR A O 1
ATOM 2072 N N . ALA A 1 251 ? -19.936 8.991 12.757 1.00 95.44 251 ALA A N 1
ATOM 2073 C CA . ALA A 1 251 ? -21.181 9.089 13.514 1.00 95.44 251 ALA A CA 1
ATOM 2074 C C . ALA A 1 251 ? -21.330 7.950 14.540 1.00 95.44 251 ALA A C 1
ATOM 2076 O O . ALA A 1 251 ? -21.694 8.210 15.683 1.00 95.44 251 ALA A O 1
ATOM 2077 N N . PHE A 1 252 ? -20.953 6.714 14.194 1.00 95.50 252 PHE A N 1
ATOM 2078 C CA . PHE A 1 252 ? -20.932 5.588 15.134 1.00 95.50 252 PHE A CA 1
ATOM 2079 C C . PHE A 1 252 ? -19.998 5.831 16.328 1.00 95.50 252 PHE A C 1
ATOM 2081 O O . PHE A 1 252 ? -20.394 5.629 17.475 1.00 95.50 252 PHE A O 1
ATOM 2088 N N . CYS A 1 253 ? -18.771 6.299 16.088 1.00 94.88 253 CYS A N 1
ATOM 2089 C CA . CYS A 1 253 ? -17.824 6.621 17.156 1.00 94.88 253 CYS A CA 1
ATOM 2090 C C . CYS A 1 253 ? -18.343 7.751 18.065 1.00 94.88 253 CYS A C 1
ATOM 2092 O O . CYS A 1 253 ? -18.199 7.666 19.283 1.00 94.88 253 CYS A O 1
ATOM 2094 N N . GLN A 1 254 ? -19.003 8.767 17.496 1.00 95.75 254 GLN A N 1
ATOM 2095 C CA . GLN A 1 254 ? -19.651 9.841 18.260 1.00 95.75 254 GLN A CA 1
ATOM 2096 C C . GLN A 1 254 ? -20.842 9.333 19.083 1.00 95.75 254 GLN A C 1
ATOM 2098 O O . GLN A 1 254 ? -20.992 9.709 20.245 1.00 95.75 254 GLN A O 1
ATOM 2103 N N . ALA A 1 255 ? -21.679 8.464 18.514 1.00 96.75 255 ALA A N 1
ATOM 2104 C CA . ALA A 1 255 ? -22.785 7.825 19.225 1.00 96.75 255 ALA A CA 1
ATOM 2105 C C . ALA A 1 255 ? -22.277 6.992 20.413 1.00 96.75 255 ALA A C 1
ATOM 2107 O O . ALA A 1 255 ? -22.842 7.052 21.505 1.00 96.75 255 ALA A O 1
ATOM 2108 N N . LEU A 1 256 ? -21.161 6.279 20.228 1.00 95.69 256 LEU A N 1
ATOM 2109 C CA . LEU A 1 256 ? -20.511 5.511 21.286 1.00 95.69 256 LEU A CA 1
ATOM 2110 C C . LEU A 1 256 ? -19.970 6.404 22.413 1.00 95.69 256 LEU A C 1
ATOM 2112 O O . LEU A 1 256 ? -20.106 6.061 23.587 1.00 95.69 256 LEU A O 1
ATOM 2116 N N . GLU A 1 257 ? -19.372 7.550 22.081 1.00 95.25 257 GLU A N 1
ATOM 2117 C CA . GLU A 1 257 ? -18.896 8.529 23.066 1.00 95.25 257 GLU A CA 1
ATOM 2118 C C . GLU A 1 257 ? -20.056 9.117 23.887 1.00 95.25 257 GLU A C 1
ATOM 2120 O O . GLU A 1 257 ? -19.970 9.157 25.118 1.00 95.25 257 GLU A O 1
ATOM 2125 N N . ASN A 1 258 ? -21.162 9.459 23.220 1.00 96.56 258 ASN A N 1
ATOM 2126 C CA . ASN A 1 258 ? -22.339 10.116 23.800 1.00 96.56 258 ASN A CA 1
ATOM 2127 C C . ASN A 1 258 ? -23.360 9.173 24.464 1.00 96.56 258 ASN A C 1
ATOM 2129 O O . ASN A 1 258 ? -24.385 9.650 24.947 1.00 96.56 258 ASN A O 1
ATOM 2133 N N . ASP A 1 259 ? -23.101 7.861 24.489 1.00 95.31 259 ASP A N 1
ATOM 2134 C CA . ASP A 1 259 ? -24.037 6.844 24.996 1.00 95.31 259 ASP A CA 1
ATOM 2135 C C . ASP A 1 259 ? -25.408 6.858 24.277 1.00 95.31 259 ASP A C 1
ATOM 2137 O O . ASP A 1 259 ? -26.453 6.602 24.880 1.00 95.31 259 ASP A O 1
ATOM 2141 N N . ASP A 1 260 ? -25.410 7.127 22.965 1.00 97.06 260 ASP A N 1
ATOM 2142 C CA . ASP A 1 260 ? -26.610 7.114 22.118 1.00 97.06 260 ASP A CA 1
ATOM 2143 C C . ASP A 1 260 ? -27.016 5.672 21.765 1.00 97.06 260 ASP A C 1
ATOM 2145 O O . ASP A 1 260 ? -26.678 5.117 20.716 1.00 97.06 260 ASP A O 1
ATOM 2149 N N . LEU A 1 261 ? -27.723 5.030 22.696 1.00 93.81 261 LEU A N 1
ATOM 2150 C CA . LEU A 1 261 ? -28.154 3.637 22.559 1.00 93.81 261 LEU A CA 1
ATOM 2151 C C . LEU A 1 261 ? -29.157 3.421 21.420 1.00 93.81 261 LEU A C 1
ATOM 2153 O O . LEU A 1 261 ? -29.217 2.312 20.893 1.00 93.81 261 LEU A O 1
ATOM 2157 N N . GLU A 1 262 ? -29.936 4.441 21.055 1.00 94.38 262 GLU A N 1
ATOM 2158 C CA . GLU A 1 262 ? -30.897 4.360 19.952 1.00 94.38 262 GLU A CA 1
ATOM 2159 C C . GLU A 1 262 ? -30.136 4.217 18.633 1.00 94.38 262 GLU A C 1
ATOM 2161 O O . GLU A 1 262 ? -30.293 3.203 17.948 1.00 94.38 262 GLU A O 1
ATOM 2166 N N . TYR A 1 263 ? -29.195 5.129 18.362 1.00 94.94 263 TYR A N 1
ATOM 2167 C CA . TYR A 1 263 ? -28.340 5.052 17.177 1.00 94.94 263 TYR A CA 1
ATOM 2168 C C . TYR A 1 263 ? -27.548 3.741 17.121 1.00 94.94 263 TYR A C 1
ATOM 2170 O O . TYR A 1 263 ? -27.511 3.079 16.081 1.00 94.94 263 TYR A O 1
ATOM 2178 N N . LEU A 1 264 ? -26.920 3.341 18.236 1.00 94.12 264 LEU A N 1
ATOM 2179 C CA . LEU A 1 264 ? -26.128 2.108 18.292 1.00 94.12 264 LEU A CA 1
ATOM 2180 C C . LEU A 1 264 ? -26.982 0.871 17.986 1.00 94.12 264 LEU A C 1
ATOM 2182 O O . LEU A 1 264 ? -26.513 -0.024 17.286 1.00 94.12 264 LEU A O 1
ATOM 2186 N N . SER A 1 265 ? -28.228 0.828 18.466 1.00 92.19 265 SER A N 1
ATOM 2187 C CA . SER A 1 265 ? -29.133 -0.299 18.215 1.00 92.19 265 SER A CA 1
ATOM 2188 C C . SER A 1 265 ? -29.499 -0.460 16.740 1.00 92.19 265 SER A C 1
ATOM 2190 O O . SER A 1 265 ? -29.655 -1.584 16.271 1.00 92.19 265 SER A O 1
ATOM 2192 N N . GLU A 1 266 ? -29.567 0.642 15.991 1.00 93.19 266 GLU A N 1
ATOM 2193 C CA . GLU A 1 266 ? -29.877 0.635 14.558 1.00 93.19 266 GLU A CA 1
ATOM 2194 C C . GLU A 1 266 ? -28.665 0.327 13.669 1.00 93.19 266 GLU A C 1
ATOM 2196 O O . GLU A 1 266 ? -28.840 0.015 12.489 1.00 93.19 266 GLU A O 1
ATOM 2201 N N . HIS A 1 267 ? -27.446 0.441 14.206 1.00 93.75 267 HIS A N 1
ATOM 2202 C CA . HIS A 1 267 ? -26.184 0.282 13.468 1.00 93.75 267 HIS A CA 1
ATOM 2203 C C . HIS A 1 267 ? -25.403 -0.978 13.867 1.00 93.75 267 HIS A C 1
ATOM 2205 O O . HIS A 1 267 ? -24.255 -1.168 13.457 1.00 93.75 267 HIS A O 1
ATOM 2211 N N . ILE A 1 268 ? -26.028 -1.861 14.644 1.00 90.25 268 ILE A N 1
ATOM 2212 C CA . ILE A 1 268 ? -25.504 -3.172 15.025 1.00 90.25 268 ILE A CA 1
ATOM 2213 C C . ILE A 1 268 ? -26.449 -4.239 14.469 1.00 90.25 268 ILE A C 1
ATOM 2215 O O . ILE A 1 268 ? -27.646 -4.215 14.736 1.00 90.25 268 ILE A O 1
ATOM 2219 N N . SER A 1 269 ? -25.903 -5.177 13.692 1.00 81.88 269 SER A N 1
ATOM 2220 C CA . SER A 1 269 ? -26.660 -6.273 13.069 1.00 81.88 269 SER A CA 1
ATOM 2221 C C . SER A 1 269 ? -26.461 -7.590 13.842 1.00 81.88 269 SER A C 1
ATOM 2223 O O . SER A 1 269 ? -26.450 -7.610 15.074 1.00 81.88 269 SER A O 1
ATOM 2225 N N . TYR A 1 270 ? -26.278 -8.708 13.131 1.00 75.81 270 TYR A N 1
ATOM 2226 C CA . TYR A 1 270 ? -25.785 -9.972 13.671 1.00 75.81 270 TYR A CA 1
ATOM 2227 C C . TYR A 1 270 ? -24.329 -9.805 14.117 1.00 75.81 270 TYR A C 1
ATOM 2229 O O . TYR A 1 270 ? -23.397 -9.871 13.315 1.00 75.81 270 TYR A O 1
ATOM 2237 N N . LEU A 1 271 ? -24.144 -9.544 15.408 1.00 81.00 271 LEU A N 1
ATOM 2238 C CA . LEU A 1 271 ? -22.839 -9.243 15.967 1.00 81.00 271 LEU A CA 1
ATOM 2239 C C . LEU A 1 271 ? -22.119 -10.532 16.364 1.00 81.00 271 LEU A C 1
ATOM 2241 O O . LEU A 1 271 ? -22.560 -11.239 17.270 1.00 81.00 271 LEU A O 1
ATOM 2245 N N . THR A 1 272 ? -20.999 -10.819 15.708 1.00 82.25 272 THR A N 1
ATOM 2246 C CA . THR A 1 272 ? -20.102 -11.920 16.074 1.00 82.25 272 THR A CA 1
ATOM 2247 C C . THR A 1 272 ? -18.994 -11.399 16.986 1.00 82.25 272 THR A C 1
ATOM 2249 O O . THR A 1 272 ? -18.392 -10.361 16.717 1.00 82.25 272 THR A O 1
ATOM 2252 N N . THR A 1 273 ? -18.723 -12.102 18.079 1.00 77.31 273 THR A N 1
ATOM 2253 C CA . THR A 1 273 ? -17.621 -11.773 18.995 1.00 77.31 273 THR A CA 1
ATOM 2254 C C . THR A 1 273 ? -16.383 -12.608 18.659 1.00 77.31 273 THR A C 1
ATOM 2256 O O . THR A 1 273 ? -16.517 -13.663 18.045 1.00 77.31 273 THR A O 1
ATOM 2259 N N . GLY A 1 274 ? -15.192 -12.213 19.120 1.00 66.94 274 GLY A N 1
ATOM 2260 C CA . GLY A 1 274 ? -13.946 -12.995 18.978 1.00 66.94 274 GLY A CA 1
ATOM 2261 C C . GLY A 1 274 ? -13.972 -14.430 19.547 1.00 66.94 274 GLY A C 1
ATOM 2262 O O . GLY A 1 274 ? -12.988 -15.152 19.430 1.00 66.94 274 GLY A O 1
ATOM 2263 N N . ALA A 1 275 ? -15.081 -14.864 20.159 1.00 67.31 275 ALA A N 1
ATOM 2264 C CA . ALA A 1 275 ? -15.348 -16.255 20.532 1.00 67.31 275 ALA A CA 1
ATOM 2265 C C . ALA A 1 275 ? -16.209 -17.021 19.495 1.00 67.31 275 ALA A C 1
ATOM 2267 O O . ALA A 1 275 ? -16.755 -18.072 19.829 1.00 67.31 275 ALA A O 1
ATOM 2268 N N . ASP A 1 276 ? -16.398 -16.471 18.288 1.00 69.94 276 ASP A N 1
ATOM 2269 C CA . ASP A 1 276 ? -17.337 -16.929 17.247 1.00 69.94 276 ASP A CA 1
ATOM 2270 C C . ASP A 1 276 ? -18.791 -17.056 17.744 1.00 69.94 276 ASP A C 1
ATOM 2272 O O . ASP A 1 276 ? -19.595 -17.841 17.239 1.00 69.94 276 ASP A O 1
ATOM 2276 N N . GLN A 1 277 ? -19.146 -16.278 18.771 1.00 77.50 277 GLN A N 1
ATOM 2277 C CA . GLN A 1 277 ? -20.489 -16.252 19.345 1.00 77.50 277 GLN A CA 1
ATOM 2278 C C . GLN A 1 277 ? -21.288 -15.088 18.785 1.00 77.50 277 GLN A C 1
ATOM 2280 O O . GLN A 1 277 ? -20.801 -13.960 18.746 1.00 77.50 277 GLN A O 1
ATOM 2285 N N . THR A 1 278 ? -22.542 -15.346 18.436 1.00 83.62 278 THR A N 1
ATOM 2286 C CA . THR A 1 278 ? -23.504 -14.294 18.118 1.00 83.62 278 THR A CA 1
ATOM 2287 C C . THR A 1 278 ? -24.078 -13.688 19.379 1.00 83.62 278 THR A C 1
ATOM 2289 O O . THR A 1 278 ? -24.514 -14.419 20.272 1.00 83.62 278 THR A O 1
ATOM 2292 N N . VAL A 1 279 ? -24.190 -12.366 19.407 1.00 84.19 279 VAL A N 1
ATOM 2293 C CA . VAL A 1 279 ? -24.931 -11.654 20.446 1.00 84.19 279 VAL A CA 1
ATOM 2294 C C . VAL A 1 279 ? -25.988 -10.734 19.839 1.00 84.19 279 VAL A C 1
ATOM 2296 O O . VAL A 1 279 ? -25.784 -10.110 18.801 1.00 84.19 279 VAL A O 1
ATOM 2299 N N . THR A 1 280 ? -27.146 -10.668 20.493 1.00 86.50 280 THR A N 1
ATOM 2300 C CA . THR A 1 280 ? -28.187 -9.663 20.225 1.00 86.50 280 THR A CA 1
ATOM 2301 C C . THR A 1 280 ? -27.768 -8.301 20.780 1.00 86.50 280 THR A C 1
ATOM 2303 O O . THR A 1 280 ? -26.923 -8.235 21.672 1.00 86.50 280 THR A O 1
ATOM 2306 N N . PHE A 1 281 ? -28.403 -7.211 20.337 1.00 87.12 281 PHE A N 1
ATOM 2307 C CA . PHE A 1 281 ? -28.144 -5.889 20.921 1.00 87.12 281 PHE A CA 1
ATOM 2308 C C . PHE A 1 281 ? -28.421 -5.844 22.438 1.00 87.12 281 PHE A C 1
ATOM 2310 O O . PHE A 1 281 ? -27.690 -5.208 23.194 1.00 87.12 281 PHE A O 1
ATOM 2317 N N . GLU A 1 282 ? -29.422 -6.590 22.918 1.00 87.81 282 GLU A N 1
ATOM 2318 C CA . GLU A 1 282 ? -29.702 -6.709 24.354 1.00 87.81 282 GLU A CA 1
ATOM 2319 C C . GLU A 1 282 ? -28.530 -7.314 25.133 1.00 87.81 282 GLU A C 1
ATOM 2321 O O . GLU A 1 282 ? -28.143 -6.783 26.171 1.00 87.81 282 GLU A O 1
ATOM 2326 N N . GLN A 1 283 ? -27.915 -8.368 24.596 1.00 88.12 283 GLN A N 1
ATOM 2327 C CA . GLN A 1 283 ? -26.709 -8.975 25.168 1.00 88.12 283 GLN A CA 1
ATOM 2328 C C . GLN A 1 283 ? -25.478 -8.077 24.990 1.00 88.12 283 GLN A C 1
ATOM 2330 O O . GLN A 1 283 ? -24.620 -8.014 25.866 1.00 88.12 283 GLN A O 1
ATOM 2335 N N . PHE A 1 284 ? -25.396 -7.333 23.885 1.00 88.00 284 PHE A N 1
ATOM 2336 C CA . PHE A 1 284 ? -24.316 -6.381 23.638 1.00 88.00 284 PHE A CA 1
ATOM 2337 C C . PHE A 1 284 ? -24.258 -5.280 24.707 1.00 88.00 284 PHE A C 1
ATOM 2339 O O . PHE A 1 284 ? -23.166 -4.881 25.109 1.00 88.00 284 PHE A O 1
ATOM 2346 N N . LYS A 1 285 ? -25.400 -4.838 25.251 1.00 90.50 285 LYS A N 1
ATOM 2347 C CA . LYS A 1 285 ? -25.423 -3.854 26.351 1.00 90.50 285 LYS A CA 1
ATOM 2348 C C . LYS A 1 285 ? -24.646 -4.309 27.590 1.00 90.50 285 LYS A C 1
ATOM 2350 O O . LYS A 1 285 ? -24.103 -3.461 28.293 1.00 90.50 285 LYS A O 1
ATOM 2355 N N . GLU A 1 286 ? -24.546 -5.613 27.847 1.00 90.38 286 GLU A N 1
ATOM 2356 C CA . GLU A 1 286 ? -23.785 -6.146 28.988 1.00 90.38 286 GLU A CA 1
ATOM 2357 C C . GLU A 1 286 ? -22.270 -5.949 28.823 1.00 90.38 286 GLU A C 1
ATOM 2359 O O . GLU A 1 286 ? -21.550 -5.766 29.804 1.00 90.38 286 GLU A O 1
ATOM 2364 N N . ILE A 1 287 ? -21.786 -5.943 27.580 1.00 89.38 287 ILE A N 1
ATOM 2365 C CA . ILE A 1 287 ? -20.365 -5.792 27.235 1.00 89.38 287 ILE A CA 1
ATOM 2366 C C . ILE A 1 287 ? -20.017 -4.403 26.690 1.00 89.38 287 ILE A C 1
ATOM 2368 O O . ILE A 1 287 ? -18.836 -4.097 26.509 1.00 89.38 287 ILE A O 1
ATOM 2372 N N . LEU A 1 288 ? -21.021 -3.549 26.474 1.00 90.75 288 LEU A N 1
ATOM 2373 C CA . LEU A 1 288 ? -20.873 -2.184 25.976 1.00 90.75 288 LEU A CA 1
ATOM 2374 C C . LEU A 1 288 ? -19.823 -1.366 26.750 1.00 90.75 288 LEU A C 1
ATOM 2376 O O . LEU A 1 288 ? -19.036 -0.698 26.084 1.00 90.75 288 LEU A O 1
ATOM 2380 N N . PRO A 1 289 ? -19.702 -1.435 28.096 1.00 93.00 289 PRO A N 1
ATOM 2381 C CA . PRO A 1 289 ? -18.648 -0.707 28.806 1.00 93.00 289 PRO A CA 1
ATOM 2382 C C . PRO A 1 289 ? -17.229 -1.106 28.369 1.00 93.00 289 PRO A C 1
ATOM 2384 O O . PRO A 1 289 ? -16.380 -0.243 28.151 1.00 93.00 289 PRO A O 1
ATOM 2387 N N . ASN A 1 290 ? -16.980 -2.406 28.180 1.00 90.75 290 ASN A N 1
ATOM 2388 C CA . ASN A 1 290 ? -15.677 -2.914 27.741 1.00 90.75 290 ASN A CA 1
ATOM 2389 C C . ASN A 1 290 ? -15.421 -2.584 26.267 1.00 90.75 290 ASN A C 1
ATOM 2391 O O . ASN A 1 290 ? -14.319 -2.178 25.906 1.00 90.75 290 ASN A O 1
ATOM 2395 N N . PHE A 1 291 ? -16.448 -2.714 25.424 1.00 91.31 291 PHE A N 1
ATOM 2396 C CA . PHE A 1 291 ? -16.375 -2.322 24.018 1.00 91.31 291 PHE A CA 1
ATOM 2397 C C . PHE A 1 291 ? -16.071 -0.827 23.867 1.00 91.31 291 PHE A C 1
ATOM 2399 O O . PHE A 1 291 ? -15.142 -0.459 23.151 1.00 91.31 291 PHE A O 1
ATOM 2406 N N . LYS A 1 292 ? -16.793 0.031 24.600 1.00 93.44 292 LYS A N 1
ATOM 2407 C CA . LYS A 1 292 ? -16.579 1.482 24.636 1.00 93.44 292 LYS A CA 1
ATOM 2408 C C . LYS A 1 292 ? -15.148 1.806 25.045 1.00 93.44 292 LYS A C 1
ATOM 2410 O O . LYS A 1 292 ? -14.491 2.586 24.361 1.00 93.44 292 LYS A O 1
ATOM 2415 N N . GLN A 1 293 ? -14.636 1.154 26.088 1.00 90.94 293 GLN A N 1
ATOM 2416 C CA . GLN A 1 293 ? -13.249 1.319 26.511 1.00 90.94 293 GLN A CA 1
ATOM 2417 C C . GLN A 1 293 ? -12.265 0.993 25.374 1.00 90.94 293 GLN A C 1
ATOM 2419 O O . GLN A 1 293 ? -11.445 1.834 25.021 1.00 90.94 293 GLN A O 1
ATOM 2424 N N . VAL A 1 294 ? -12.368 -0.187 24.752 1.00 89.94 294 VAL A N 1
ATOM 2425 C CA . VAL A 1 294 ? -11.459 -0.618 23.670 1.00 89.94 294 VAL A CA 1
ATOM 2426 C C . VAL A 1 294 ? -11.535 0.302 22.449 1.00 89.94 294 VAL A C 1
ATOM 2428 O O . VAL A 1 294 ? -10.504 0.666 21.870 1.00 89.94 294 VAL A O 1
ATOM 2431 N N . MET A 1 295 ? -12.743 0.698 22.051 1.00 91.69 295 MET A N 1
ATOM 2432 C CA . MET A 1 295 ? -12.948 1.539 20.876 1.00 91.69 295 MET A CA 1
ATOM 2433 C C . MET A 1 295 ? -12.453 2.969 21.099 1.00 91.69 295 MET A C 1
ATOM 2435 O O . MET A 1 295 ? -11.828 3.524 20.199 1.00 91.69 295 MET A O 1
ATOM 2439 N N . LEU A 1 296 ? -12.691 3.558 22.274 1.00 91.25 296 LEU A N 1
ATOM 2440 C CA . LEU A 1 296 ? -12.383 4.968 22.540 1.00 91.25 296 LEU A CA 1
ATOM 2441 C C . LEU A 1 296 ? -10.953 5.224 23.035 1.00 91.25 296 LEU A C 1
ATOM 2443 O O . LEU A 1 296 ? -10.523 6.373 23.022 1.00 91.25 296 LEU A O 1
ATOM 2447 N N . THR A 1 297 ? -10.189 4.203 23.448 1.00 86.50 297 THR A N 1
ATOM 2448 C CA . THR A 1 297 ? -8.785 4.402 23.872 1.00 86.50 297 THR A CA 1
ATOM 2449 C C . THR A 1 297 ? -7.739 3.954 22.860 1.00 86.50 297 THR A C 1
ATOM 2451 O O . THR A 1 297 ? -6.586 4.374 22.944 1.00 86.50 297 THR A O 1
ATOM 2454 N N . SER A 1 298 ? -8.097 3.069 21.931 1.00 85.06 298 SER A N 1
ATOM 2455 C CA . SER A 1 298 ? -7.154 2.539 20.946 1.00 85.06 298 SER A CA 1
ATOM 2456 C C . SER A 1 298 ? -7.041 3.464 19.738 1.00 85.06 298 SER A C 1
ATOM 2458 O O . SER A 1 298 ? -8.040 3.756 19.077 1.00 85.06 298 SER A O 1
ATOM 2460 N N . SER A 1 299 ? -5.813 3.856 19.391 1.00 79.81 299 SER A N 1
ATOM 2461 C CA . SER A 1 299 ? -5.516 4.618 18.172 1.00 79.81 299 SER A CA 1
ATOM 2462 C C . SER A 1 299 ? -5.748 3.821 16.886 1.00 79.81 299 SER A C 1
ATOM 2464 O O . SER A 1 299 ? -5.740 4.409 15.813 1.00 79.81 299 SER A O 1
ATOM 2466 N N . ALA A 1 300 ? -5.992 2.511 16.983 1.00 83.62 300 ALA A N 1
ATOM 2467 C CA . ALA A 1 300 ? -6.437 1.665 15.880 1.00 83.62 300 ALA A CA 1
ATOM 2468 C C . ALA A 1 300 ? -7.967 1.494 15.829 1.00 83.62 300 ALA A C 1
ATOM 2470 O O . ALA A 1 300 ? -8.452 0.663 15.067 1.00 83.62 300 ALA A O 1
ATOM 2471 N N . ASN A 1 301 ? -8.723 2.235 16.653 1.00 89.69 301 ASN A N 1
ATOM 2472 C CA . ASN A 1 301 ? -10.188 2.231 16.666 1.00 89.69 301 ASN A CA 1
ATOM 2473 C C . ASN A 1 301 ? -10.764 3.661 16.611 1.00 89.69 301 ASN A C 1
ATOM 2475 O O . ASN A 1 301 ? -10.302 4.467 15.816 1.00 89.69 301 ASN A O 1
ATOM 2479 N N . CYS A 1 302 ? -11.784 3.998 17.410 1.00 92.06 302 CYS A N 1
ATOM 2480 C CA . CYS A 1 302 ? -12.445 5.309 17.395 1.00 92.06 302 CYS A CA 1
ATOM 2481 C C . CYS A 1 302 ? -11.584 6.446 17.968 1.00 92.06 302 CYS A C 1
ATOM 2483 O O . CYS A 1 302 ? -11.907 7.605 17.731 1.00 92.06 302 CYS A O 1
ATOM 2485 N N . ALA A 1 303 ? -10.493 6.151 18.688 1.00 87.88 303 ALA A N 1
ATOM 2486 C CA . ALA A 1 303 ? -9.560 7.185 19.152 1.00 87.88 303 ALA A CA 1
ATOM 2487 C C . ALA A 1 303 ? -8.675 7.751 18.024 1.00 87.88 303 ALA A C 1
ATOM 2489 O O . ALA A 1 303 ? -7.897 8.678 18.248 1.00 87.88 303 ALA A O 1
ATOM 2490 N N . GLN A 1 304 ? -8.738 7.164 16.826 1.00 84.31 304 GLN A N 1
ATOM 2491 C CA . GLN A 1 304 ? -7.985 7.630 15.670 1.00 84.31 304 GLN A CA 1
ATOM 2492 C C . GLN A 1 304 ? -8.573 8.920 15.086 1.00 84.31 304 GLN A C 1
ATOM 2494 O O . GLN A 1 304 ? -9.773 9.175 15.176 1.00 84.31 304 GLN A O 1
ATOM 2499 N N . ASP A 1 305 ? -7.744 9.714 14.404 1.00 82.56 305 ASP A N 1
ATOM 2500 C CA . ASP A 1 305 ? -8.241 10.860 13.643 1.00 82.56 305 ASP A CA 1
ATOM 2501 C C . ASP A 1 305 ? -8.967 10.380 12.375 1.00 82.56 305 ASP A C 1
ATOM 2503 O O . ASP A 1 305 ? -8.362 10.100 11.336 1.00 82.56 305 ASP A O 1
ATOM 2507 N N . MET A 1 306 ? -10.297 10.317 12.458 1.00 82.50 306 MET A N 1
ATOM 2508 C CA . MET A 1 306 ? -11.171 9.903 11.357 1.00 82.50 306 MET A CA 1
ATOM 2509 C C . MET A 1 306 ? -11.003 10.773 10.099 1.00 82.50 306 MET A C 1
ATOM 2511 O O . MET A 1 306 ? -11.242 10.302 8.984 1.00 82.50 306 MET A O 1
ATOM 2515 N N . SER A 1 307 ? -10.533 12.022 10.227 1.00 78.69 307 SER A N 1
ATOM 2516 C CA . SER A 1 307 ? -10.255 12.885 9.071 1.00 78.69 307 SER A CA 1
ATOM 2517 C C . SER A 1 307 ? -9.051 12.400 8.250 1.00 78.69 307 SER A C 1
ATOM 2519 O O . SER A 1 307 ? -8.981 12.644 7.037 1.00 78.69 307 SER A O 1
ATOM 2521 N N . LEU A 1 308 ? -8.125 11.667 8.880 1.00 75.56 308 LEU A N 1
ATOM 2522 C CA . LEU A 1 308 ? -6.957 11.081 8.225 1.00 75.56 308 LEU A CA 1
ATOM 2523 C C . LEU A 1 308 ? -7.289 9.797 7.470 1.00 75.56 308 LEU A C 1
ATOM 2525 O O . LEU A 1 308 ? -6.631 9.533 6.464 1.00 75.56 308 LEU A O 1
ATOM 2529 N N . LEU A 1 309 ? -8.346 9.061 7.835 1.00 76.00 309 LEU A N 1
ATOM 2530 C CA . LEU A 1 309 ? -8.808 7.900 7.058 1.00 76.00 309 LEU A CA 1
ATOM 2531 C C . LEU A 1 309 ? -9.110 8.270 5.604 1.00 76.00 309 LEU A C 1
ATOM 2533 O O . LEU A 1 309 ? -8.803 7.522 4.672 1.00 76.00 309 LEU A O 1
ATOM 2537 N N . ASN A 1 310 ? -9.646 9.472 5.376 1.00 71.56 310 ASN A N 1
ATOM 2538 C CA . ASN A 1 310 ? -9.906 9.936 4.020 1.00 71.56 310 ASN A CA 1
ATOM 2539 C C . ASN A 1 310 ? -8.615 10.073 3.195 1.00 71.56 310 ASN A C 1
ATOM 2541 O O . ASN A 1 310 ? -8.618 9.823 1.990 1.00 71.56 310 ASN A O 1
ATOM 2545 N N . LYS A 1 311 ? -7.499 10.420 3.838 1.00 68.81 311 LYS A N 1
ATOM 2546 C CA . LYS A 1 311 ? -6.208 10.636 3.176 1.00 68.81 311 LYS A CA 1
ATOM 2547 C C . LYS A 1 311 ? -5.366 9.365 3.087 1.00 68.81 311 LYS A C 1
ATOM 2549 O O . LYS A 1 311 ? -4.795 9.104 2.036 1.00 68.81 311 LYS A O 1
ATOM 2554 N N . ASN A 1 312 ? -5.317 8.583 4.162 1.00 63.00 312 ASN A N 1
ATOM 2555 C CA . ASN A 1 312 ? -4.252 7.604 4.384 1.00 63.00 312 ASN A CA 1
ATOM 2556 C C . ASN A 1 312 ? -4.733 6.153 4.264 1.00 63.00 312 ASN A C 1
ATOM 2558 O O . ASN A 1 312 ? -3.919 5.246 4.100 1.00 63.00 312 ASN A O 1
ATOM 2562 N N . TRP A 1 313 ? -6.049 5.918 4.298 1.00 71.38 313 TRP A N 1
ATOM 2563 C CA . TRP A 1 313 ? -6.606 4.578 4.182 1.00 71.38 313 TRP A CA 1
ATOM 2564 C C . TRP A 1 313 ? -7.107 4.270 2.768 1.00 71.38 313 TRP A C 1
ATOM 2566 O O . TRP A 1 313 ? -7.848 5.037 2.140 1.00 71.38 313 TRP A O 1
ATOM 2576 N N . LEU A 1 314 ? -6.709 3.105 2.266 1.00 69.50 314 LEU A N 1
ATOM 2577 C CA . LEU A 1 314 ? -7.147 2.578 0.981 1.00 69.50 314 LEU A CA 1
ATOM 2578 C C . LEU A 1 314 ? -8.404 1.755 1.201 1.00 69.50 314 LEU A C 1
ATOM 2580 O O . LEU A 1 314 ? -8.360 0.588 1.595 1.00 69.50 314 LEU A O 1
ATOM 2584 N N . PHE A 1 315 ? -9.535 2.393 0.946 1.00 74.25 315 PHE A N 1
ATOM 2585 C CA . PHE A 1 315 ? -10.821 1.729 0.991 1.00 74.25 315 PHE A CA 1
ATOM 2586 C C . PHE A 1 315 ? -10.927 0.710 -0.149 1.00 74.25 315 PHE A C 1
ATOM 2588 O O . PHE A 1 315 ? -10.760 1.055 -1.321 1.00 74.25 315 PHE A O 1
ATOM 2595 N N . SER A 1 316 ? -11.234 -0.533 0.205 1.00 70.25 316 SER A N 1
ATOM 2596 C CA . SER A 1 316 ? -11.662 -1.571 -0.719 1.00 70.25 316 SER A CA 1
ATOM 2597 C C . SER A 1 316 ? -12.942 -2.196 -0.176 1.00 70.25 316 SER A C 1
ATOM 2599 O O . SER A 1 316 ? -12.922 -2.679 0.958 1.00 70.25 316 SER A O 1
ATOM 2601 N N . PRO A 1 317 ? -14.009 -2.280 -0.988 1.00 66.25 317 PRO A N 1
ATOM 2602 C CA . PRO A 1 317 ? -15.252 -2.935 -0.582 1.00 66.25 317 PRO A CA 1
ATOM 2603 C C . PRO A 1 317 ? -15.067 -4.407 -0.176 1.00 66.25 317 PRO A C 1
ATOM 2605 O O . PRO A 1 317 ? -15.890 -4.965 0.533 1.00 66.25 317 PRO A O 1
ATOM 2608 N N . GLU A 1 318 ? -13.992 -5.051 -0.645 1.00 65.19 318 GLU A N 1
ATOM 2609 C CA . GLU A 1 318 ? -13.774 -6.500 -0.537 1.00 65.19 318 GLU A CA 1
ATOM 2610 C C . GLU A 1 318 ? -12.902 -6.926 0.655 1.00 65.19 318 GLU A C 1
ATOM 2612 O O . GLU A 1 318 ? -12.601 -8.111 0.772 1.00 65.19 318 GLU A O 1
ATOM 2617 N N . GLY A 1 319 ? -12.465 -6.009 1.528 1.00 59.38 319 GLY A N 1
ATOM 2618 C CA . GLY A 1 319 ? -11.737 -6.422 2.737 1.00 59.38 319 GLY A CA 1
ATOM 2619 C C . GLY A 1 319 ? -10.596 -5.524 3.191 1.00 59.38 319 GLY A C 1
ATOM 2620 O O . GLY A 1 319 ? -9.557 -6.042 3.602 1.00 59.38 319 GLY A O 1
ATOM 2621 N N . SER A 1 320 ? -10.753 -4.199 3.140 1.00 64.56 320 SER A N 1
ATOM 2622 C CA . SER A 1 320 ? -9.962 -3.350 4.033 1.00 64.56 320 SER A CA 1
ATOM 2623 C C . SER A 1 320 ? -10.811 -2.945 5.233 1.00 64.56 320 SER A C 1
ATOM 2625 O O . SER A 1 320 ? -11.961 -2.544 5.090 1.00 64.56 320 SER A O 1
ATOM 2627 N N . ASN A 1 321 ? -10.238 -3.085 6.425 1.00 74.56 321 ASN A N 1
ATOM 2628 C CA . ASN A 1 321 ? -10.844 -2.656 7.674 1.00 74.56 321 ASN A CA 1
ATOM 2629 C C . ASN A 1 321 ? -9.840 -1.734 8.384 1.00 74.56 321 ASN A C 1
ATOM 2631 O O . ASN A 1 321 ? -8.721 -2.174 8.650 1.00 74.56 321 ASN A O 1
ATOM 2635 N N . PRO A 1 322 ? -10.174 -0.455 8.626 1.00 77.75 322 PRO A N 1
ATOM 2636 C CA . PRO A 1 322 ? -9.293 0.476 9.315 1.00 77.75 322 PRO A CA 1
ATOM 2637 C C . PRO A 1 322 ? -9.361 0.334 10.843 1.00 77.75 322 PRO A C 1
ATOM 2639 O O . PRO A 1 322 ? -8.665 1.064 11.544 1.00 77.75 322 PRO A O 1
ATOM 2642 N N . PHE A 1 323 ? -10.203 -0.567 11.355 1.00 85.62 323 PHE A N 1
ATOM 2643 C CA . PHE A 1 323 ? -10.356 -0.848 12.775 1.00 85.62 323 PHE A CA 1
ATOM 2644 C C . PHE A 1 323 ? -9.718 -2.190 13.120 1.00 85.62 323 PHE A C 1
ATOM 2646 O O . PHE A 1 323 ? -9.914 -3.180 12.416 1.00 85.62 323 PHE A O 1
ATOM 2653 N N . MET A 1 324 ? -8.982 -2.233 14.229 1.00 85.25 324 MET A N 1
ATOM 2654 C CA . MET A 1 324 ? -8.402 -3.482 14.729 1.00 85.25 324 MET A CA 1
ATOM 2655 C C . MET A 1 324 ? -9.469 -4.371 15.372 1.00 85.25 324 MET A C 1
ATOM 2657 O O . MET A 1 324 ? -9.537 -5.566 15.105 1.00 85.25 324 MET A O 1
ATOM 2661 N N . ASN A 1 325 ? -10.319 -3.785 16.217 1.00 90.00 325 ASN A N 1
ATOM 2662 C CA . ASN A 1 325 ? -11.220 -4.548 17.079 1.00 90.00 325 ASN A CA 1
ATOM 2663 C C . ASN A 1 325 ? -12.645 -4.663 16.547 1.00 90.00 325 ASN A C 1
ATOM 2665 O O . ASN A 1 325 ? -13.455 -5.304 17.201 1.00 90.00 325 ASN A O 1
ATOM 2669 N N . ALA A 1 326 ? -12.986 -4.023 15.431 1.00 90.06 326 ALA A N 1
ATOM 2670 C CA . ALA A 1 326 ? -14.360 -3.921 14.949 1.00 90.06 326 ALA A CA 1
ATOM 2671 C C . ALA A 1 326 ? -14.397 -4.072 13.434 1.00 90.06 326 ALA A C 1
ATOM 2673 O O . ALA A 1 326 ? -13.524 -3.535 12.771 1.00 90.06 326 ALA A O 1
ATOM 2674 N N . THR A 1 327 ? -15.387 -4.766 12.872 1.00 89.88 327 THR A N 1
ATOM 2675 C CA . THR A 1 327 ? -15.607 -4.814 11.414 1.00 89.88 327 THR A CA 1
ATOM 2676 C C . THR A 1 327 ? -16.985 -4.284 11.071 1.00 89.88 327 THR A C 1
ATOM 2678 O O . THR A 1 327 ? -17.989 -4.741 11.623 1.00 89.88 327 THR A O 1
ATOM 2681 N N . PHE A 1 328 ? -17.010 -3.354 10.120 1.00 90.56 328 PHE A N 1
ATOM 2682 C CA . PHE A 1 328 ? -18.223 -2.784 9.557 1.00 90.56 328 PHE A CA 1
ATOM 2683 C C . PHE A 1 328 ? -18.414 -3.295 8.132 1.00 90.56 328 PHE A C 1
ATOM 2685 O O . PHE A 1 328 ? -17.477 -3.263 7.333 1.00 90.56 328 PHE A O 1
ATOM 2692 N N . ILE A 1 329 ? -19.618 -3.759 7.811 1.00 89.25 329 ILE A N 1
ATOM 2693 C CA . ILE A 1 329 ? -19.977 -4.237 6.471 1.00 89.25 329 ILE A CA 1
ATOM 2694 C C . ILE A 1 329 ? -21.124 -3.393 5.937 1.00 89.25 329 ILE A C 1
ATOM 2696 O O . ILE A 1 329 ? -22.014 -3.006 6.690 1.00 89.25 329 ILE A O 1
ATOM 2700 N N . TYR A 1 330 ? -21.073 -3.087 4.640 1.00 90.25 330 TYR A N 1
ATOM 2701 C CA . TYR A 1 330 ? -22.165 -2.412 3.956 1.00 90.25 330 TYR A CA 1
ATOM 2702 C C . TYR A 1 330 ? -23.349 -3.364 3.808 1.00 90.25 330 TYR A C 1
ATOM 2704 O O . TYR A 1 330 ? -23.215 -4.428 3.202 1.00 90.25 330 TYR A O 1
ATOM 2712 N N . ASP A 1 331 ? -24.490 -2.975 4.354 1.00 90.75 331 ASP A N 1
ATOM 2713 C CA . ASP A 1 331 ? -25.747 -3.680 4.182 1.00 90.75 331 ASP A CA 1
ATOM 2714 C C . ASP A 1 331 ? -26.509 -3.073 2.996 1.00 90.75 331 ASP A C 1
ATOM 2716 O O . ASP A 1 331 ? -26.812 -1.878 2.972 1.00 90.75 331 ASP A O 1
ATOM 2720 N N . GLU A 1 332 ? -26.778 -3.892 1.979 1.00 89.88 332 GLU A N 1
ATOM 2721 C CA . GLU A 1 332 ? -27.459 -3.454 0.755 1.00 89.88 332 GLU A CA 1
ATOM 2722 C C . GLU A 1 332 ? -28.960 -3.209 0.970 1.00 89.88 332 GLU A C 1
ATOM 2724 O O . GLU A 1 332 ? -29.553 -2.414 0.241 1.00 89.88 332 GLU A O 1
ATOM 2729 N N . GLU A 1 333 ? -29.593 -3.861 1.946 1.00 91.31 333 GLU A N 1
ATOM 2730 C CA . GLU A 1 333 ? -31.021 -3.679 2.226 1.00 91.31 333 GLU A CA 1
ATOM 2731 C C . GLU A 1 333 ? -31.245 -2.390 3.027 1.00 91.31 333 GLU A C 1
ATOM 2733 O O . GLU A 1 333 ? -32.075 -1.558 2.656 1.00 91.31 333 GLU A O 1
ATOM 2738 N N . GLU A 1 334 ? -30.433 -2.183 4.063 1.00 89.88 334 GLU A N 1
ATOM 2739 C CA . GLU A 1 334 ? -30.460 -1.006 4.937 1.00 89.88 334 GLU A CA 1
ATOM 2740 C C . GLU A 1 334 ? -29.705 0.199 4.343 1.00 89.88 334 GLU A C 1
ATOM 2742 O O . GLU A 1 334 ? -29.797 1.319 4.849 1.00 89.88 334 GLU A O 1
ATOM 2747 N N . GLN A 1 335 ? -28.958 -0.014 3.254 1.00 91.38 335 GLN A N 1
ATOM 2748 C CA . GLN A 1 335 ? -28.165 0.988 2.532 1.00 91.38 335 GLN A CA 1
ATOM 2749 C C . GLN A 1 335 ? -27.124 1.733 3.395 1.00 91.38 335 GLN A C 1
ATOM 2751 O O . GLN A 1 335 ? -26.697 2.837 3.023 1.00 91.38 335 GLN A O 1
ATOM 2756 N N . LYS A 1 336 ? -26.656 1.112 4.483 1.00 91.75 336 LYS A N 1
ATOM 2757 C CA . LYS A 1 336 ? -25.735 1.680 5.485 1.00 91.75 336 LYS A CA 1
ATOM 2758 C C . LYS A 1 336 ? -24.721 0.644 5.978 1.00 91.75 336 LYS A C 1
ATOM 2760 O O . LYS A 1 336 ? -24.895 -0.554 5.780 1.00 91.75 336 LYS A O 1
ATOM 2765 N N . TYR A 1 337 ? -23.653 1.093 6.619 1.00 92.06 337 TYR A N 1
ATOM 2766 C CA . TYR A 1 337 ? -22.665 0.244 7.267 1.00 92.06 337 TYR A CA 1
ATOM 2767 C C . TYR A 1 337 ? -23.136 -0.183 8.655 1.00 92.06 337 TYR A C 1
ATOM 2769 O O . TYR A 1 337 ? -23.530 0.638 9.484 1.00 92.06 337 TYR A O 1
ATOM 2777 N N . LEU A 1 338 ? -23.041 -1.483 8.917 1.00 92.38 338 LEU A N 1
ATOM 2778 C CA . LEU A 1 338 ? -23.417 -2.105 10.182 1.00 92.38 338 LEU A CA 1
ATOM 2779 C C . LEU A 1 338 ? -22.192 -2.732 10.839 1.00 92.38 338 LEU A C 1
ATOM 2781 O O . LEU A 1 338 ? -21.366 -3.353 10.165 1.00 92.38 338 LEU A O 1
ATOM 2785 N N . LEU A 1 339 ? -22.089 -2.613 12.162 1.00 92.56 339 LEU A N 1
ATOM 2786 C CA . LEU A 1 339 ? -21.125 -3.383 12.941 1.00 92.56 339 LEU A CA 1
ATOM 2787 C C . LEU A 1 339 ? -21.562 -4.855 12.959 1.00 92.56 339 LEU A C 1
ATOM 2789 O O . LEU A 1 339 ? -22.656 -5.180 13.430 1.00 92.56 339 LEU A O 1
ATOM 2793 N N . VAL A 1 340 ? -20.690 -5.739 12.472 1.00 90.81 340 VAL A N 1
ATOM 2794 C CA . VAL A 1 340 ? -20.965 -7.186 12.359 1.00 90.81 340 VAL A CA 1
ATOM 2795 C C . VAL A 1 340 ? -19.996 -8.054 13.154 1.00 90.81 340 VAL A C 1
ATOM 2797 O O . VAL A 1 340 ? -20.292 -9.211 13.446 1.00 90.81 340 VAL A O 1
ATOM 2800 N N . TYR A 1 341 ? -18.835 -7.516 13.525 1.00 90.88 341 TYR A N 1
ATOM 2801 C CA . TYR A 1 341 ? -17.832 -8.244 14.294 1.00 90.88 341 TYR A CA 1
ATOM 2802 C C . TYR A 1 341 ? -17.114 -7.326 15.269 1.00 90.88 341 TYR A C 1
ATOM 2804 O O . TYR A 1 341 ? -16.804 -6.185 14.918 1.00 90.88 341 TYR A O 1
ATOM 2812 N N . PHE A 1 342 ? -16.792 -7.847 16.453 1.00 89.94 342 PHE A N 1
ATOM 2813 C CA . PHE A 1 342 ? -15.810 -7.229 17.331 1.00 89.94 342 PHE A CA 1
ATOM 2814 C C . PHE A 1 342 ? -14.963 -8.253 18.100 1.00 89.94 342 PHE A C 1
ATOM 2816 O O . PHE A 1 342 ? -15.420 -9.340 18.455 1.00 89.94 342 PHE A O 1
ATOM 2823 N N . ASP A 1 343 ? -13.737 -7.863 18.431 1.00 88.50 343 ASP A N 1
ATOM 2824 C CA . ASP A 1 343 ? -12.789 -8.661 19.202 1.00 88.50 343 ASP A CA 1
ATOM 2825 C C . ASP A 1 343 ? -12.340 -7.887 20.444 1.00 88.50 343 ASP A C 1
ATOM 2827 O O . ASP A 1 343 ? -11.644 -6.884 20.331 1.00 88.50 343 ASP A O 1
ATOM 2831 N N . LEU A 1 344 ? -12.729 -8.330 21.643 1.00 85.69 344 LEU A N 1
ATOM 2832 C CA . LEU A 1 344 ? -12.272 -7.716 22.902 1.00 85.69 344 LEU A CA 1
ATOM 2833 C C . LEU A 1 344 ? -10.905 -8.234 23.363 1.00 85.69 344 LEU A C 1
ATOM 2835 O O . LEU A 1 344 ? -10.356 -7.711 24.330 1.00 85.69 344 LEU A O 1
ATOM 2839 N N . THR A 1 345 ? -10.376 -9.279 22.726 1.00 82.25 345 THR A N 1
ATOM 2840 C CA . THR A 1 345 ? -9.114 -9.914 23.128 1.00 82.25 345 THR A CA 1
ATOM 2841 C C . THR A 1 345 ? -7.902 -9.227 22.512 1.00 82.25 345 THR A C 1
ATOM 2843 O O . THR A 1 345 ? -6.814 -9.264 23.084 1.00 82.25 345 THR A O 1
ATOM 2846 N N . GLN A 1 346 ? -8.089 -8.554 21.376 1.00 81.50 346 GLN A N 1
ATOM 2847 C CA . GLN A 1 346 ? -7.035 -7.781 20.737 1.00 81.50 346 GLN A CA 1
ATOM 2848 C C . GLN A 1 346 ? -6.788 -6.466 21.477 1.00 81.50 346 GLN A C 1
ATOM 2850 O O . GLN A 1 346 ? -7.703 -5.690 21.749 1.00 81.50 346 GLN A O 1
ATOM 2855 N N . SER A 1 347 ? -5.523 -6.178 21.761 1.00 83.12 347 SER A N 1
ATOM 2856 C CA . SER A 1 347 ? -5.106 -4.949 22.432 1.00 83.12 347 SER A CA 1
ATOM 2857 C C . SER A 1 347 ? -3.827 -4.410 21.812 1.00 83.12 347 SER A C 1
ATOM 2859 O O . SER A 1 347 ? -2.923 -5.184 21.495 1.00 83.12 347 SER A O 1
ATOM 2861 N N . CYS A 1 348 ? -3.723 -3.085 21.697 1.00 84.25 348 CYS A N 1
ATOM 2862 C CA . CYS A 1 348 ? -2.483 -2.454 21.267 1.00 84.25 348 CYS A CA 1
ATOM 2863 C C . CYS A 1 348 ? -1.381 -2.639 22.299 1.00 84.25 348 CYS A C 1
ATOM 2865 O O . CYS A 1 348 ? -1.633 -2.657 23.506 1.00 84.25 348 CYS A O 1
ATOM 2867 N N . ILE A 1 349 ? -0.149 -2.744 21.809 1.00 87.56 349 ILE A N 1
ATOM 2868 C CA . ILE A 1 349 ? 1.020 -2.869 22.671 1.00 87.56 349 ILE A CA 1
ATOM 2869 C C . ILE A 1 349 ? 1.238 -1.529 23.392 1.00 87.56 349 ILE A C 1
ATOM 2871 O O . ILE A 1 349 ? 1.384 -0.503 22.721 1.00 87.56 349 ILE A O 1
ATOM 2875 N N . PRO A 1 350 ? 1.265 -1.497 24.736 1.00 89.50 350 PRO A N 1
ATOM 2876 C CA . PRO A 1 350 ? 1.538 -0.273 25.483 1.00 89.50 350 PRO A CA 1
ATOM 2877 C C . PRO A 1 350 ? 2.941 0.286 25.217 1.00 89.50 350 PRO A C 1
ATOM 2879 O O . PRO A 1 350 ? 3.881 -0.470 24.959 1.00 89.50 350 PRO A O 1
ATOM 2882 N N . GLU A 1 351 ? 3.114 1.599 25.372 1.00 89.94 351 GLU A N 1
ATOM 2883 C CA . GLU A 1 351 ? 4.451 2.198 25.452 1.00 89.94 351 GLU A CA 1
ATOM 2884 C C . GLU A 1 351 ? 5.277 1.540 26.577 1.00 89.94 351 GLU A C 1
ATOM 2886 O O . GLU A 1 351 ? 4.733 1.069 27.576 1.00 89.94 351 GLU A O 1
ATOM 2891 N N . SER A 1 352 ? 6.601 1.500 26.414 1.00 91.75 352 SER A N 1
ATOM 2892 C CA . SER A 1 352 ? 7.571 0.803 27.275 1.00 91.75 352 SER A CA 1
ATOM 2893 C C . SER A 1 352 ? 7.509 -0.727 27.246 1.00 91.75 352 SER A C 1
ATOM 2895 O O . SER A 1 352 ? 8.355 -1.371 27.869 1.00 91.75 352 SER A O 1
ATOM 2897 N N . SER A 1 353 ? 6.568 -1.330 26.513 1.00 93.88 353 SER A N 1
ATOM 2898 C CA . SER A 1 353 ? 6.561 -2.781 26.305 1.00 93.88 353 SER A CA 1
ATOM 2899 C C . SER A 1 353 ? 7.795 -3.221 25.527 1.00 93.88 353 SER A C 1
ATOM 2901 O O . SER A 1 353 ? 8.244 -2.538 24.606 1.00 93.88 353 SER A O 1
ATOM 2903 N N . GLU A 1 354 ? 8.321 -4.385 25.883 1.00 95.62 354 GLU A N 1
ATOM 2904 C CA . GLU A 1 354 ? 9.424 -5.014 25.166 1.00 95.62 354 GLU A CA 1
ATOM 2905 C C . GLU A 1 354 ? 8.877 -5.854 24.010 1.00 95.62 354 GLU A C 1
ATOM 2907 O O . GLU A 1 354 ? 7.969 -6.665 24.205 1.00 95.62 354 GLU A O 1
ATOM 2912 N N . ILE A 1 355 ? 9.416 -5.649 22.808 1.00 93.75 355 ILE A N 1
ATOM 2913 C CA . ILE A 1 355 ? 9.011 -6.369 21.597 1.00 93.75 355 ILE A CA 1
ATOM 2914 C C . ILE A 1 355 ? 10.225 -6.926 20.856 1.00 93.75 355 ILE A C 1
ATOM 2916 O O . ILE A 1 355 ? 11.334 -6.398 20.966 1.00 93.75 355 ILE A O 1
ATOM 2920 N N . GLU A 1 356 ? 9.995 -7.981 20.076 1.00 94.06 356 GLU A N 1
ATOM 2921 C CA . GLU A 1 356 ? 10.956 -8.504 19.107 1.00 94.06 356 GLU A CA 1
ATOM 2922 C C . GLU A 1 356 ? 10.466 -8.193 17.692 1.00 94.06 356 GLU A C 1
ATOM 2924 O O . GLU A 1 356 ? 9.318 -8.476 17.350 1.00 94.06 356 GLU A O 1
ATOM 2929 N N . VAL A 1 357 ? 11.325 -7.581 16.876 1.00 88.44 357 VAL A N 1
ATOM 2930 C CA . VAL A 1 357 ? 10.991 -7.162 15.511 1.00 88.44 357 VAL A CA 1
ATOM 2931 C C . VAL A 1 357 ? 12.121 -7.561 14.571 1.00 88.44 357 VAL A C 1
ATOM 2933 O O . VAL A 1 357 ? 13.273 -7.164 14.754 1.00 88.44 357 VAL A O 1
ATOM 2936 N N . ALA A 1 358 ? 11.780 -8.346 13.552 1.00 82.56 358 ALA A N 1
ATOM 2937 C CA . ALA A 1 358 ? 12.699 -8.732 12.488 1.00 82.56 358 ALA A CA 1
ATOM 2938 C C . ALA A 1 358 ? 12.644 -7.736 11.324 1.00 82.56 358 ALA A C 1
ATOM 2940 O O . ALA A 1 358 ? 11.560 -7.290 10.938 1.00 82.56 358 ALA A O 1
ATOM 2941 N N . GLY A 1 359 ? 13.796 -7.410 10.745 1.00 75.06 359 GLY A N 1
ATOM 2942 C CA . GLY A 1 359 ? 13.894 -6.485 9.621 1.00 75.06 359 GLY A CA 1
ATOM 2943 C C . GLY A 1 359 ? 15.316 -6.324 9.090 1.00 75.06 359 GLY A C 1
ATOM 2944 O O . GLY A 1 359 ? 16.238 -7.008 9.529 1.00 75.06 359 GLY A O 1
ATOM 2945 N N . THR A 1 360 ? 15.491 -5.391 8.163 1.00 77.94 360 THR A N 1
ATOM 2946 C CA . THR A 1 360 ? 16.779 -5.045 7.554 1.00 77.94 360 THR A CA 1
ATOM 2947 C C . THR A 1 360 ? 17.249 -3.696 8.080 1.00 77.94 360 THR A C 1
ATOM 2949 O O . THR A 1 360 ? 16.495 -2.720 8.074 1.00 77.94 360 THR A O 1
ATOM 2952 N N . LEU A 1 361 ? 18.498 -3.616 8.531 1.00 80.12 361 LEU A N 1
ATOM 2953 C CA . LEU A 1 361 ? 19.093 -2.342 8.930 1.00 80.12 361 LEU A CA 1
ATOM 2954 C C . LEU A 1 361 ? 19.403 -1.491 7.696 1.00 80.12 361 LEU A C 1
ATOM 2956 O O . LEU A 1 361 ? 20.005 -1.977 6.746 1.00 80.12 361 LEU A O 1
ATOM 2960 N N . ALA A 1 362 ? 19.044 -0.210 7.711 1.00 74.12 362 ALA A N 1
ATOM 2961 C CA . ALA A 1 362 ? 19.292 0.698 6.593 1.00 74.12 362 ALA A CA 1
ATOM 2962 C C . ALA A 1 362 ? 19.802 2.056 7.074 1.00 74.12 362 ALA A C 1
ATOM 2964 O O . ALA A 1 362 ? 19.337 2.593 8.080 1.00 74.12 362 ALA A O 1
ATOM 2965 N N . LEU A 1 363 ? 20.751 2.630 6.332 1.00 74.38 363 LEU A N 1
ATOM 2966 C CA . LEU A 1 363 ? 21.194 4.006 6.539 1.00 74.38 363 LEU A CA 1
ATOM 2967 C C . LEU A 1 363 ? 20.310 4.944 5.732 1.00 74.38 363 LEU A C 1
ATOM 2969 O O . LEU A 1 363 ? 20.127 4.755 4.530 1.00 74.38 363 LEU A O 1
ATOM 2973 N N . LYS A 1 364 ? 19.795 5.979 6.388 1.00 69.25 364 LYS A N 1
ATOM 2974 C CA . LYS A 1 364 ? 18.931 6.967 5.752 1.00 69.25 364 LYS A CA 1
ATOM 2975 C C . LYS A 1 364 ? 19.440 8.370 6.042 1.00 69.25 364 LYS A C 1
ATOM 2977 O O . LYS A 1 364 ? 19.812 8.679 7.173 1.00 69.25 364 LYS A O 1
ATOM 2982 N N . ASP A 1 365 ? 19.492 9.180 4.990 1.00 71.31 365 ASP A N 1
ATOM 2983 C CA . ASP A 1 365 ? 19.888 10.583 5.053 1.00 71.31 365 ASP A CA 1
ATOM 2984 C C . ASP A 1 365 ? 18.663 11.445 5.359 1.00 71.31 365 ASP A C 1
ATOM 2986 O O . ASP A 1 365 ? 17.613 11.312 4.727 1.00 71.31 365 ASP A O 1
ATOM 2990 N N . TYR A 1 366 ? 18.814 12.340 6.327 1.00 65.44 366 TYR A N 1
ATOM 2991 C CA . TYR A 1 366 ? 17.773 13.239 6.802 1.00 65.44 366 TYR A CA 1
ATOM 2992 C C . TYR A 1 366 ? 18.257 14.674 6.729 1.00 65.44 366 TYR A C 1
ATOM 2994 O O . TYR A 1 366 ? 19.431 14.946 6.954 1.00 65.44 366 TYR A O 1
ATOM 3002 N N . ILE A 1 367 ? 17.344 15.597 6.444 1.00 62.06 367 ILE A N 1
ATOM 3003 C CA . ILE A 1 367 ? 17.623 17.026 6.546 1.00 62.06 367 ILE A CA 1
ATOM 3004 C C . ILE A 1 367 ? 17.260 17.442 7.968 1.00 62.06 367 ILE A C 1
ATOM 3006 O O . ILE A 1 367 ? 16.087 17.427 8.327 1.00 62.06 367 ILE A O 1
ATOM 3010 N N . ASP A 1 368 ? 18.265 17.791 8.760 1.00 64.56 368 ASP A N 1
ATOM 3011 C CA . ASP A 1 368 ? 18.077 18.432 10.053 1.00 64.56 368 ASP A CA 1
ATOM 3012 C C . ASP A 1 368 ? 17.821 19.927 9.821 1.00 64.56 368 ASP A C 1
ATOM 3014 O O . ASP A 1 368 ? 18.700 20.664 9.359 1.00 64.56 368 ASP A O 1
ATOM 3018 N N . ASP A 1 369 ? 16.583 20.345 10.078 1.00 60.94 369 ASP A N 1
ATOM 3019 C CA . ASP A 1 369 ? 16.096 21.721 9.985 1.00 60.94 369 ASP A CA 1
ATOM 3020 C C . ASP A 1 369 ? 15.949 22.395 11.360 1.00 60.94 369 ASP A C 1
ATOM 3022 O O . ASP A 1 369 ? 15.410 23.497 11.459 1.00 60.94 369 ASP A O 1
ATOM 3026 N N . SER A 1 370 ? 16.464 21.758 12.418 1.00 56.97 370 SER A N 1
ATOM 3027 C CA . SER A 1 370 ? 16.450 22.285 13.786 1.00 56.97 370 SER A CA 1
ATOM 3028 C C . SER A 1 370 ? 17.398 23.463 13.998 1.00 56.97 370 SER A C 1
ATOM 3030 O O . SER A 1 370 ? 17.242 24.226 14.953 1.00 56.97 370 SER A O 1
ATOM 3032 N N . GLN A 1 371 ? 18.376 23.615 13.105 1.00 57.38 371 GLN A N 1
ATOM 3033 C CA . GLN A 1 371 ? 19.343 24.703 13.096 1.00 57.38 371 GLN A CA 1
ATOM 3034 C C . GLN A 1 371 ? 19.124 25.582 11.859 1.00 57.38 371 GLN A C 1
ATOM 3036 O O . GLN A 1 371 ? 18.757 25.083 10.796 1.00 57.38 371 GLN A O 1
ATOM 3041 N N . ASP A 1 372 ? 19.424 26.884 11.967 1.00 54.25 372 ASP A N 1
ATOM 3042 C CA . ASP A 1 372 ? 19.326 27.868 10.866 1.00 54.25 372 ASP A CA 1
ATOM 3043 C C . ASP A 1 372 ? 20.088 27.449 9.590 1.00 54.25 372 ASP A C 1
ATOM 3045 O O . ASP A 1 372 ? 19.861 27.990 8.506 1.00 54.25 372 ASP A O 1
ATOM 3049 N N . ASN A 1 373 ? 20.983 26.465 9.704 1.00 60.12 373 ASN A N 1
ATOM 3050 C CA . ASN A 1 373 ? 21.709 25.870 8.600 1.00 60.12 373 ASN A CA 1
ATOM 3051 C C . ASN A 1 373 ? 21.264 24.411 8.406 1.00 60.12 373 ASN A C 1
ATOM 3053 O O . ASN A 1 373 ? 21.636 23.536 9.188 1.00 60.12 373 ASN A O 1
ATOM 3057 N N . LYS A 1 374 ? 20.487 24.150 7.346 1.00 66.56 374 LYS A N 1
ATOM 3058 C CA . LYS A 1 374 ? 20.040 22.797 6.981 1.00 66.56 374 LYS A CA 1
ATOM 3059 C C . LYS A 1 374 ? 21.252 21.883 6.798 1.00 66.56 374 LYS A C 1
ATOM 3061 O O . LYS A 1 374 ? 22.063 22.119 5.901 1.00 66.56 374 LYS A O 1
ATOM 3066 N N . SER A 1 375 ? 21.364 20.843 7.616 1.00 70.31 375 SER A N 1
ATOM 3067 C CA . SER A 1 375 ? 22.453 19.864 7.531 1.00 70.31 375 SER A CA 1
ATOM 3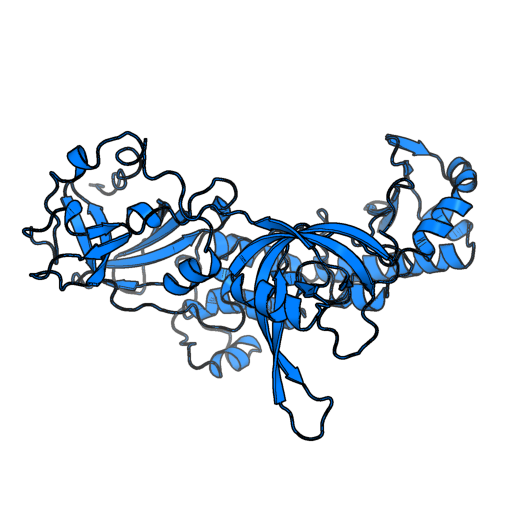068 C C . SER A 1 375 ? 21.905 18.473 7.221 1.00 70.31 375 SER A C 1
ATOM 3070 O O . SER A 1 375 ? 20.756 18.177 7.533 1.00 70.31 375 SER A O 1
ATOM 3072 N N . ILE A 1 376 ? 22.693 17.632 6.544 1.00 70.50 376 ILE A N 1
ATOM 3073 C CA . ILE A 1 376 ? 22.301 16.243 6.282 1.00 70.50 376 ILE A CA 1
ATOM 3074 C C . ILE A 1 376 ? 22.845 15.375 7.413 1.00 70.50 376 ILE A C 1
ATOM 3076 O O . ILE A 1 376 ? 24.059 15.293 7.598 1.00 70.50 376 ILE A O 1
ATOM 3080 N N . VAL A 1 377 ? 21.952 14.712 8.142 1.00 73.12 377 VAL A N 1
ATOM 3081 C CA . VAL A 1 377 ? 22.280 13.755 9.200 1.00 73.12 377 VAL A CA 1
ATOM 3082 C C . VAL A 1 377 ? 21.918 12.360 8.713 1.00 73.12 377 VAL A C 1
ATOM 3084 O O . VAL A 1 377 ? 20.796 12.120 8.279 1.00 73.12 377 VAL A O 1
ATOM 3087 N N . ARG A 1 378 ? 22.861 11.423 8.794 1.00 76.44 378 ARG A N 1
ATOM 3088 C CA . ARG A 1 378 ? 22.638 10.020 8.438 1.00 76.44 378 ARG A CA 1
ATOM 3089 C C . ARG A 1 378 ? 22.344 9.222 9.701 1.00 76.44 378 ARG A C 1
ATOM 3091 O O . ARG A 1 378 ? 23.173 9.227 10.605 1.00 76.44 378 ARG A O 1
ATOM 3098 N N . LYS A 1 379 ? 21.203 8.532 9.766 1.00 78.69 379 LYS A N 1
ATOM 3099 C CA . LYS A 1 379 ? 20.864 7.645 10.896 1.00 78.69 379 LYS A CA 1
ATOM 3100 C C . LYS A 1 379 ? 20.557 6.230 10.426 1.00 78.69 379 LYS A C 1
ATOM 3102 O O . LYS A 1 379 ? 20.053 6.034 9.319 1.00 78.69 379 LYS A O 1
ATOM 3107 N N . ILE A 1 380 ? 20.848 5.262 11.290 1.00 86.12 380 ILE A N 1
ATOM 3108 C CA . ILE A 1 380 ? 20.460 3.866 11.106 1.00 86.12 380 ILE A CA 1
ATOM 3109 C C . ILE A 1 380 ? 18.991 3.673 11.512 1.00 86.12 380 ILE A C 1
ATOM 3111 O O . ILE A 1 380 ? 18.540 4.199 12.531 1.00 86.12 380 ILE A O 1
ATOM 3115 N N . ILE A 1 381 ? 18.237 2.936 10.704 1.00 84.69 381 ILE A N 1
ATOM 3116 C CA . ILE A 1 381 ? 16.849 2.544 10.972 1.00 84.69 381 ILE A CA 1
ATOM 3117 C C . ILE A 1 381 ? 16.670 1.045 10.749 1.00 84.69 381 ILE A C 1
ATOM 3119 O O . ILE A 1 381 ? 17.481 0.417 10.069 1.00 84.69 381 ILE A O 1
ATOM 3123 N N . LEU A 1 382 ? 15.586 0.486 11.284 1.00 83.00 382 LEU A N 1
ATOM 3124 C CA . LEU A 1 382 ? 15.121 -0.853 10.938 1.00 83.00 382 LEU A CA 1
ATOM 3125 C C . LEU A 1 382 ? 13.958 -0.747 9.943 1.00 83.00 382 LEU A C 1
ATOM 3127 O O . LEU A 1 382 ? 12.917 -0.169 10.261 1.00 83.00 382 LEU A O 1
ATOM 3131 N N . ASN A 1 383 ? 14.126 -1.330 8.759 1.00 75.25 383 ASN A N 1
ATOM 3132 C CA . ASN A 1 383 ? 13.047 -1.566 7.805 1.00 75.25 383 ASN A CA 1
ATOM 3133 C C . ASN A 1 383 ? 12.409 -2.926 8.107 1.00 75.25 383 ASN A C 1
ATOM 3135 O O . ASN A 1 383 ? 13.110 -3.931 8.149 1.00 75.25 383 ASN A O 1
ATOM 3139 N N . THR A 1 384 ? 11.100 -2.988 8.323 1.00 70.31 384 THR A N 1
ATOM 3140 C CA . THR A 1 384 ? 10.403 -4.211 8.742 1.00 70.31 384 THR A CA 1
ATOM 3141 C C . THR A 1 384 ? 9.043 -4.358 8.063 1.00 70.31 384 THR A C 1
ATOM 3143 O O . THR A 1 384 ? 8.428 -3.383 7.650 1.00 70.31 384 THR A O 1
ATOM 3146 N N . VAL A 1 385 ? 8.561 -5.595 7.965 1.00 63.22 385 VAL A N 1
ATOM 3147 C CA . VAL A 1 385 ? 7.164 -5.931 7.630 1.00 63.22 385 VAL A CA 1
ATOM 3148 C C . VAL A 1 385 ? 6.457 -6.648 8.787 1.00 63.22 385 VAL A C 1
ATOM 3150 O O . VAL A 1 385 ? 5.286 -6.989 8.684 1.00 63.22 385 VAL A O 1
ATOM 3153 N N . ASN A 1 386 ? 7.170 -6.855 9.899 1.00 67.50 386 ASN A N 1
ATOM 3154 C CA . ASN A 1 386 ? 6.745 -7.650 11.051 1.00 67.50 386 ASN A CA 1
ATOM 3155 C C . ASN A 1 386 ? 6.411 -6.778 12.268 1.00 67.50 386 ASN A C 1
ATOM 3157 O O . ASN A 1 386 ? 6.393 -7.268 13.397 1.00 67.50 386 ASN A O 1
ATOM 3161 N N . MET A 1 387 ? 6.203 -5.474 12.072 1.00 76.19 387 MET A N 1
ATOM 3162 C CA . MET A 1 387 ? 5.824 -4.599 13.173 1.00 76.19 387 MET A CA 1
ATOM 3163 C C . MET A 1 387 ? 4.426 -4.984 13.684 1.00 76.19 387 MET A C 1
ATOM 3165 O O . MET A 1 387 ? 3.530 -5.229 12.869 1.00 76.19 387 MET A O 1
ATOM 3169 N N . PRO A 1 388 ? 4.205 -5.007 15.010 1.00 73.62 388 PRO A N 1
ATOM 3170 C CA . PRO A 1 388 ? 2.885 -5.242 15.580 1.00 73.62 388 PRO A CA 1
ATOM 3171 C C . PRO A 1 388 ? 1.817 -4.291 15.029 1.00 73.62 388 PRO A C 1
ATOM 3173 O O . PRO A 1 388 ? 2.099 -3.131 14.733 1.00 73.62 388 PRO A O 1
ATOM 3176 N N . VAL A 1 389 ? 0.577 -4.786 14.941 1.00 69.06 389 VAL A N 1
ATOM 3177 C CA . VAL A 1 389 ? -0.557 -4.130 14.256 1.00 69.06 389 VAL A CA 1
ATOM 3178 C C . VAL A 1 389 ? -0.941 -2.774 14.859 1.00 69.06 389 VAL A C 1
ATOM 3180 O O . VAL A 1 389 ? -1.451 -1.921 14.134 1.00 69.06 389 VAL A O 1
ATOM 3183 N N . CYS A 1 390 ? -0.655 -2.523 16.141 1.00 78.75 390 CYS A N 1
ATOM 3184 C CA . CYS A 1 390 ? -0.747 -1.188 16.735 1.00 78.75 390 CYS A CA 1
ATOM 3185 C C . CYS A 1 390 ? 0.065 -1.038 18.030 1.00 78.75 390 CYS A C 1
ATOM 3187 O O . CYS A 1 390 ? 0.298 -1.999 18.771 1.00 78.75 390 CYS A O 1
ATOM 3189 N N . ILE A 1 391 ? 0.432 0.212 18.321 1.00 84.19 391 ILE A N 1
ATOM 3190 C CA . ILE A 1 391 ? 1.041 0.664 19.576 1.00 84.19 391 ILE A CA 1
ATOM 3191 C C . ILE A 1 391 ? 0.109 1.697 20.220 1.00 84.19 391 ILE A C 1
ATOM 3193 O O . ILE A 1 391 ? -0.342 2.628 19.551 1.00 84.19 391 ILE A O 1
ATOM 3197 N N . THR A 1 392 ? -0.168 1.562 21.516 1.00 83.94 392 THR A N 1
ATOM 3198 C CA . THR A 1 392 ? -1.047 2.478 22.258 1.00 83.94 392 THR A CA 1
ATOM 3199 C C . THR A 1 392 ? -0.504 3.905 22.208 1.00 83.94 392 THR A C 1
ATOM 3201 O O . THR A 1 392 ? 0.637 4.148 22.589 1.00 83.94 392 THR A O 1
ATOM 3204 N N . GLY A 1 393 ? -1.326 4.849 21.743 1.00 79.25 393 GLY A N 1
ATOM 3205 C CA . GLY A 1 393 ? -0.963 6.266 21.616 1.00 79.25 393 GLY A CA 1
ATOM 3206 C C . GLY A 1 393 ? -0.174 6.619 20.351 1.00 79.25 393 GLY A C 1
ATOM 3207 O O . GLY A 1 393 ? -0.007 7.802 20.058 1.00 79.25 393 GLY A O 1
ATOM 3208 N N . ALA A 1 394 ? 0.272 5.633 19.565 1.00 78.81 394 ALA A N 1
ATOM 3209 C CA . ALA A 1 394 ? 0.869 5.891 18.261 1.00 78.81 394 ALA A CA 1
ATOM 3210 C C . ALA A 1 394 ? -0.221 6.168 17.220 1.00 78.81 394 ALA A C 1
ATOM 3212 O O . ALA A 1 394 ? -1.214 5.445 17.138 1.00 78.81 394 ALA A O 1
ATOM 3213 N N . ASP A 1 395 ? -0.013 7.185 16.391 1.00 74.56 395 ASP A N 1
ATOM 3214 C CA . ASP A 1 395 ? -0.875 7.466 15.245 1.00 74.56 395 ASP A CA 1
ATOM 3215 C C . ASP A 1 395 ? -0.638 6.430 14.131 1.00 74.56 395 ASP A C 1
ATOM 3217 O O . ASP A 1 395 ? 0.331 6.525 13.373 1.00 74.56 395 ASP A O 1
ATOM 3221 N N . VAL A 1 396 ? -1.534 5.441 14.033 1.00 72.50 396 VAL A N 1
ATOM 3222 C CA . VAL A 1 396 ? -1.497 4.382 13.004 1.00 72.50 396 VAL A CA 1
ATOM 3223 C C . VAL A 1 396 ? -1.845 4.892 11.602 1.00 72.50 396 VAL A C 1
ATOM 3225 O O . VAL A 1 396 ? -1.686 4.167 10.620 1.00 72.50 396 VAL A O 1
ATOM 3228 N N . ASN A 1 397 ? -2.314 6.135 11.477 1.00 68.38 397 ASN A N 1
ATOM 3229 C CA . ASN A 1 397 ? -2.543 6.757 10.179 1.00 68.38 397 ASN A CA 1
ATOM 3230 C C . ASN A 1 397 ? -1.278 7.428 9.635 1.00 68.38 397 ASN A C 1
ATOM 3232 O O . ASN A 1 397 ? -1.281 7.862 8.482 1.00 68.38 397 ASN A O 1
ATOM 3236 N N . PHE A 1 398 ? -0.193 7.521 10.411 1.00 67.94 398 PHE A N 1
ATOM 3237 C CA . PHE A 1 398 ? 1.057 8.091 9.923 1.00 67.94 398 PHE A CA 1
ATOM 3238 C C . PHE A 1 398 ? 1.673 7.197 8.830 1.00 67.94 398 PHE A C 1
ATOM 3240 O O . PHE A 1 398 ? 1.812 5.990 9.038 1.00 67.94 398 PHE A O 1
ATOM 3247 N N . PRO A 1 399 ? 2.076 7.745 7.668 1.00 60.75 399 PRO A N 1
ATOM 3248 C CA . PRO A 1 399 ? 2.671 6.946 6.605 1.00 60.75 399 PRO A CA 1
ATOM 3249 C C . PRO A 1 399 ? 3.843 6.114 7.114 1.00 60.75 399 PRO A C 1
ATOM 3251 O O . PRO A 1 399 ? 4.733 6.629 7.787 1.00 60.75 399 PRO A O 1
ATOM 3254 N N . TYR A 1 400 ? 3.852 4.827 6.772 1.00 62.31 400 TYR A N 1
ATOM 3255 C CA . TYR A 1 400 ? 4.960 3.921 7.077 1.00 62.31 400 TYR A CA 1
ATOM 3256 C C . TYR A 1 400 ? 5.279 3.717 8.564 1.00 62.31 400 TYR A C 1
ATOM 3258 O O . TYR A 1 400 ? 6.356 3.207 8.887 1.00 62.31 400 TYR A O 1
ATOM 3266 N N . TRP A 1 401 ? 4.359 4.072 9.467 1.00 69.38 401 TRP A N 1
ATOM 3267 C CA . TRP A 1 401 ? 4.564 3.954 10.914 1.00 69.38 401 TRP A CA 1
ATOM 3268 C C . TRP A 1 401 ? 4.978 2.542 11.360 1.00 69.38 401 TRP A C 1
ATOM 3270 O O . TRP A 1 401 ? 5.644 2.399 12.382 1.00 69.38 401 TRP A O 1
ATOM 3280 N N . ASN A 1 402 ? 4.590 1.521 10.590 1.00 66.12 402 ASN A N 1
ATOM 3281 C CA . ASN A 1 402 ? 4.814 0.109 10.869 1.00 66.12 402 ASN A CA 1
ATOM 3282 C C . ASN A 1 402 ? 5.889 -0.548 9.989 1.00 66.12 402 ASN A C 1
ATOM 3284 O O . ASN A 1 402 ? 6.037 -1.765 10.050 1.00 66.12 402 ASN A O 1
ATOM 3288 N N . ILE A 1 403 ? 6.597 0.211 9.147 1.00 66.88 403 ILE A N 1
ATOM 3289 C CA . ILE A 1 403 ? 7.653 -0.362 8.296 1.00 66.88 403 ILE A CA 1
ATOM 3290 C C . ILE A 1 403 ? 9.020 0.261 8.507 1.00 66.88 403 ILE A C 1
ATOM 3292 O O . ILE A 1 403 ? 10.030 -0.391 8.273 1.00 66.88 403 ILE A O 1
ATOM 3296 N N . HIS A 1 404 ? 9.068 1.511 8.953 1.00 74.94 404 HIS A N 1
ATOM 3297 C CA . HIS A 1 404 ? 10.302 2.147 9.365 1.00 74.94 404 HIS A CA 1
ATOM 3298 C C . HIS A 1 404 ? 10.235 2.288 10.874 1.00 74.94 404 HIS A C 1
ATOM 3300 O O . HIS A 1 404 ? 9.282 2.853 11.409 1.00 74.94 404 HIS A O 1
ATOM 3306 N N . VAL A 1 405 ? 11.248 1.770 11.556 1.00 82.00 405 VAL A N 1
ATOM 3307 C CA . VAL A 1 405 ? 11.378 1.877 13.004 1.00 82.00 405 VAL A CA 1
ATOM 3308 C C . VAL A 1 405 ? 12.684 2.594 13.297 1.00 82.00 405 VAL A C 1
ATOM 3310 O O . VAL A 1 405 ? 13.775 2.098 13.002 1.00 82.00 405 VAL A O 1
ATOM 3313 N N . GLN A 1 406 ? 12.572 3.800 13.846 1.00 87.50 406 GLN A N 1
ATOM 3314 C CA . GLN A 1 406 ? 13.726 4.562 14.301 1.00 87.50 406 GLN A CA 1
ATOM 3315 C C . GLN A 1 406 ? 14.316 3.905 15.553 1.00 87.50 406 GLN A C 1
ATOM 3317 O O . GLN A 1 406 ? 13.597 3.534 16.484 1.00 87.50 406 GLN A O 1
ATOM 3322 N N . LEU A 1 407 ? 15.641 3.776 15.569 1.00 91.38 407 LEU A N 1
ATOM 3323 C CA . LEU A 1 407 ? 16.390 3.238 16.699 1.00 91.38 407 LEU A CA 1
ATOM 3324 C C . LEU A 1 407 ? 16.985 4.405 17.495 1.00 91.38 407 LEU A C 1
ATOM 3326 O O . LEU A 1 407 ? 17.618 5.290 16.920 1.00 91.38 407 LEU A O 1
ATOM 3330 N N . GLU A 1 408 ? 16.774 4.427 18.809 1.00 90.62 408 GLU A N 1
ATOM 3331 C CA . GLU A 1 408 ? 17.474 5.332 19.727 1.00 90.62 408 GLU A CA 1
ATOM 3332 C C . GLU A 1 408 ? 18.625 4.542 20.358 1.00 90.62 408 GLU A C 1
ATOM 3334 O O . GLU A 1 408 ? 18.414 3.687 21.223 1.00 90.62 408 GLU A O 1
ATOM 3339 N N . LEU A 1 409 ? 19.834 4.776 19.850 1.00 90.31 409 LEU A N 1
ATOM 3340 C CA . LEU A 1 409 ? 21.041 4.033 20.205 1.00 90.31 409 LEU A CA 1
ATOM 3341 C C . LEU A 1 409 ? 21.994 4.909 21.024 1.00 90.31 409 LEU A C 1
ATOM 3343 O O . LEU A 1 409 ? 21.959 6.135 20.939 1.00 90.31 409 LEU A O 1
ATOM 3347 N N . SER A 1 410 ? 22.863 4.272 21.808 1.00 87.69 410 SER A N 1
ATOM 3348 C CA . SER A 1 410 ? 24.016 4.952 22.405 1.00 87.69 410 SER A CA 1
ATOM 3349 C C . SER A 1 410 ? 25.077 5.254 21.337 1.00 87.69 410 SER A C 1
ATOM 3351 O O . SER A 1 410 ? 25.165 4.523 20.351 1.00 87.69 410 SER A O 1
ATOM 3353 N N . ASP A 1 411 ? 25.949 6.247 21.554 1.00 82.50 411 ASP A N 1
ATOM 3354 C CA . ASP A 1 411 ? 27.051 6.569 20.623 1.00 82.50 411 ASP A CA 1
ATOM 3355 C C . ASP A 1 411 ? 27.921 5.339 20.285 1.00 82.50 411 ASP A C 1
ATOM 3357 O O . ASP A 1 411 ? 28.384 5.164 19.156 1.00 82.50 411 ASP A O 1
ATOM 3361 N N . SER A 1 412 ? 28.142 4.451 21.263 1.00 83.25 412 SER A N 1
ATOM 3362 C CA . SER A 1 412 ? 28.884 3.203 21.049 1.00 83.25 412 SER A CA 1
ATOM 3363 C C . SER A 1 412 ? 28.124 2.192 20.191 1.00 83.25 412 SER A C 1
ATOM 3365 O O . SER A 1 412 ? 28.742 1.483 19.393 1.00 83.25 412 SER A O 1
ATOM 3367 N N . ASP A 1 413 ? 26.800 2.125 20.336 1.00 88.25 413 ASP A N 1
ATOM 3368 C CA . ASP A 1 413 ? 25.959 1.216 19.560 1.00 88.25 413 ASP A CA 1
ATOM 3369 C C . ASP A 1 413 ? 25.720 1.739 18.144 1.00 88.25 413 ASP A C 1
ATOM 3371 O O . ASP A 1 413 ? 25.679 0.937 17.215 1.00 88.25 413 ASP A O 1
ATOM 3375 N N . GLU A 1 414 ? 25.646 3.057 17.933 1.00 86.19 414 GLU A N 1
ATOM 3376 C CA . GLU A 1 414 ? 25.466 3.634 16.594 1.00 86.19 414 GLU A CA 1
ATOM 3377 C C . GLU A 1 414 ? 26.525 3.136 15.613 1.00 86.19 414 GLU A C 1
ATOM 3379 O O . GLU A 1 414 ? 26.192 2.712 14.503 1.00 86.19 414 GLU A O 1
ATOM 3384 N N . LYS A 1 415 ? 27.798 3.116 16.027 1.00 86.00 415 LYS A N 1
ATOM 3385 C CA . LYS A 1 415 ? 28.880 2.601 15.183 1.00 86.00 415 LYS A CA 1
ATOM 3386 C C . LYS A 1 415 ? 28.679 1.120 14.854 1.00 86.00 415 LYS A C 1
ATOM 3388 O O . LYS A 1 415 ? 28.755 0.739 13.689 1.00 86.00 415 LYS A O 1
ATOM 3393 N N . LYS A 1 416 ? 28.385 0.302 15.869 1.00 89.38 416 LYS A N 1
ATOM 3394 C CA . LYS A 1 416 ? 28.160 -1.144 15.721 1.00 89.38 416 LYS A CA 1
ATOM 3395 C C . LYS A 1 416 ? 26.991 -1.444 14.780 1.00 89.38 416 LYS A C 1
ATOM 3397 O O . LYS A 1 416 ? 27.106 -2.305 13.918 1.00 89.38 416 LYS A O 1
ATOM 3402 N N . PHE A 1 417 ? 25.870 -0.746 14.935 1.00 90.38 417 PHE A N 1
ATOM 3403 C CA . PHE A 1 417 ? 24.692 -0.930 14.086 1.00 90.38 417 PHE A CA 1
ATOM 3404 C C . PHE A 1 417 ? 24.921 -0.397 12.668 1.00 90.38 417 PHE A C 1
ATOM 3406 O O . PHE A 1 417 ? 24.448 -0.996 11.708 1.00 90.38 417 PHE A O 1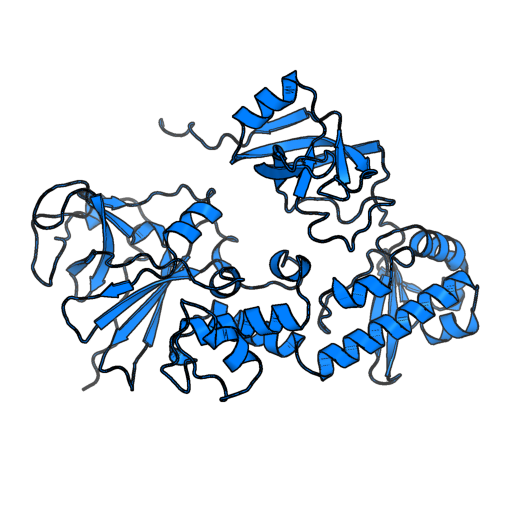
ATOM 3413 N N . THR A 1 418 ? 25.691 0.683 12.517 1.00 86.38 418 THR A N 1
ATOM 3414 C CA . THR A 1 418 ? 26.077 1.220 11.203 1.00 86.38 418 THR A CA 1
ATOM 3415 C C . THR A 1 418 ? 26.962 0.247 10.420 1.00 86.38 418 THR A C 1
ATOM 3417 O O . THR A 1 418 ? 26.804 0.127 9.208 1.00 86.38 418 THR A O 1
ATOM 3420 N N . GLU A 1 419 ? 27.857 -0.487 11.089 1.00 85.19 419 GLU A N 1
ATOM 3421 C CA . GLU A 1 419 ? 28.661 -1.555 10.468 1.00 85.19 419 GLU A CA 1
ATOM 3422 C C . GLU A 1 419 ? 27.806 -2.733 9.965 1.00 85.19 419 GLU A C 1
ATOM 3424 O O . GLU A 1 419 ? 28.237 -3.461 9.075 1.00 85.19 419 GLU A O 1
ATOM 3429 N N . LEU A 1 420 ? 26.585 -2.884 10.488 1.00 80.31 420 LEU A N 1
ATOM 3430 C CA . LEU A 1 420 ? 25.601 -3.894 10.087 1.00 80.31 420 LEU A CA 1
ATOM 3431 C C . LEU A 1 420 ? 24.557 -3.344 9.101 1.00 80.31 420 LEU A C 1
ATOM 3433 O O . LEU A 1 420 ? 23.488 -3.929 8.933 1.00 80.31 420 LEU A O 1
ATOM 3437 N N . ALA A 1 421 ? 24.823 -2.207 8.455 1.00 77.06 421 ALA A N 1
ATOM 3438 C CA . ALA A 1 421 ? 23.927 -1.683 7.433 1.00 77.06 421 ALA A CA 1
ATOM 3439 C C . ALA A 1 421 ? 23.721 -2.711 6.304 1.00 77.06 421 ALA A C 1
ATOM 3441 O O . ALA A 1 421 ? 24.679 -3.258 5.757 1.00 77.06 421 ALA A O 1
ATOM 3442 N N . ASN A 1 422 ? 22.461 -2.900 5.916 1.00 66.69 422 ASN A N 1
ATOM 3443 C CA . ASN A 1 422 ? 21.946 -3.897 4.972 1.00 66.69 422 ASN A CA 1
ATOM 3444 C C . ASN A 1 422 ? 21.935 -5.348 5.481 1.00 66.69 422 ASN A C 1
ATOM 3446 O O . ASN A 1 422 ? 21.623 -6.250 4.705 1.00 66.69 422 ASN A O 1
ATOM 3450 N N . GLU A 1 423 ? 22.247 -5.592 6.755 1.00 71.44 423 GLU A N 1
ATOM 3451 C CA . GLU A 1 423 ? 22.093 -6.917 7.357 1.00 71.44 423 GLU A CA 1
ATOM 3452 C C . GLU A 1 423 ? 20.657 -7.138 7.849 1.00 71.44 423 GLU A C 1
ATOM 3454 O O . GLU A 1 423 ? 19.989 -6.219 8.347 1.00 71.44 423 GLU A O 1
ATOM 3459 N N . ASN A 1 424 ? 20.198 -8.385 7.740 1.00 72.88 424 ASN A N 1
ATOM 3460 C CA . ASN A 1 424 ? 18.938 -8.834 8.318 1.00 72.88 424 ASN A CA 1
ATOM 3461 C C . ASN A 1 424 ? 19.148 -9.186 9.788 1.00 72.88 424 ASN A C 1
ATOM 3463 O O . ASN A 1 424 ? 20.045 -9.950 10.154 1.00 72.88 424 ASN A O 1
ATOM 3467 N N . VAL A 1 425 ? 18.307 -8.622 10.643 1.00 83.19 425 VAL A N 1
ATOM 3468 C CA . VAL A 1 425 ? 18.435 -8.730 12.092 1.00 83.19 425 VAL A CA 1
ATOM 3469 C C . VAL A 1 425 ? 17.078 -8.964 12.735 1.00 83.19 425 VAL A C 1
ATOM 3471 O O . VAL A 1 425 ? 16.051 -8.473 12.267 1.00 83.19 425 VAL A O 1
ATOM 3474 N N . THR A 1 426 ? 17.081 -9.672 13.859 1.00 90.31 426 THR A N 1
ATOM 3475 C CA . THR A 1 426 ? 15.985 -9.602 14.829 1.00 90.31 426 THR A CA 1
ATOM 3476 C C . THR A 1 426 ? 16.446 -8.754 15.997 1.00 90.31 426 THR A C 1
ATOM 3478 O O . THR A 1 426 ? 17.432 -9.084 16.664 1.00 90.31 426 THR A O 1
ATOM 3481 N N . LEU A 1 427 ? 15.750 -7.645 16.228 1.00 94.19 427 LEU A N 1
ATOM 3482 C CA . LEU A 1 427 ? 16.022 -6.740 17.335 1.00 94.19 427 LEU A CA 1
ATOM 3483 C C . LEU A 1 427 ? 15.028 -6.993 18.460 1.00 94.19 427 LEU A C 1
ATOM 3485 O O . LEU A 1 427 ? 13.840 -7.172 18.209 1.00 94.19 427 LEU A O 1
ATOM 3489 N N . GLN A 1 428 ? 15.514 -6.953 19.694 1.00 95.88 428 GLN A N 1
ATOM 3490 C CA . GLN A 1 428 ? 14.683 -6.819 20.882 1.00 95.88 428 GLN A CA 1
ATOM 3491 C C . GLN A 1 428 ? 14.859 -5.406 21.427 1.00 95.88 428 GLN A C 1
ATOM 3493 O O . GLN A 1 428 ? 15.989 -4.942 21.587 1.00 95.88 428 GLN A O 1
ATOM 3498 N N . GLY A 1 429 ? 13.761 -4.714 21.702 1.00 94.94 429 GLY A N 1
ATOM 3499 C CA . GLY A 1 429 ? 13.807 -3.349 22.216 1.00 94.94 429 GLY A CA 1
ATOM 3500 C C . GLY A 1 429 ? 12.507 -2.939 22.888 1.00 94.94 429 GLY A C 1
ATOM 3501 O O . GLY A 1 429 ? 11.477 -3.599 22.750 1.00 94.94 429 GLY A O 1
ATOM 3502 N N . GLN A 1 430 ? 12.566 -1.831 23.615 1.00 95.50 430 GLN A N 1
ATOM 3503 C CA . GLN A 1 430 ? 11.403 -1.240 24.265 1.00 95.50 430 GLN A CA 1
ATOM 3504 C C . GLN A 1 430 ? 10.757 -0.198 23.360 1.00 95.50 430 GLN A C 1
ATOM 3506 O O . GLN A 1 430 ? 11.436 0.645 22.770 1.00 95.50 430 GLN A O 1
ATOM 3511 N N . VAL A 1 431 ? 9.433 -0.251 23.273 1.00 92.69 431 VAL A N 1
ATOM 3512 C CA . VAL A 1 431 ? 8.623 0.687 22.498 1.00 92.69 431 VAL A CA 1
ATOM 3513 C C . VAL A 1 431 ? 8.644 2.065 23.156 1.00 92.69 431 VAL A C 1
ATOM 3515 O O . VAL A 1 431 ? 8.355 2.192 24.344 1.00 92.69 431 VAL A O 1
ATOM 3518 N N . LYS A 1 432 ? 8.921 3.107 22.374 1.00 92.06 432 LYS A N 1
ATOM 3519 C CA . LYS A 1 432 ? 8.817 4.510 22.794 1.00 92.06 432 LYS A CA 1
ATOM 3520 C C . LYS A 1 432 ? 8.066 5.309 21.741 1.00 92.06 432 LYS A C 1
ATOM 3522 O O . LYS A 1 432 ? 8.347 5.174 20.546 1.00 92.06 432 LYS A O 1
ATOM 3527 N N . LEU A 1 433 ? 7.131 6.147 22.170 1.00 88.44 433 LEU A N 1
ATOM 3528 C CA . LEU A 1 433 ? 6.422 7.036 21.261 1.00 88.44 433 LEU A CA 1
ATOM 3529 C C . LEU A 1 433 ? 7.337 8.178 20.816 1.00 88.44 433 LEU A C 1
ATOM 3531 O O . LEU A 1 433 ? 8.143 8.724 21.576 1.00 88.44 433 LEU A O 1
ATOM 3535 N N . ALA A 1 434 ? 7.213 8.538 19.546 1.00 80.19 434 ALA A N 1
ATOM 3536 C CA . ALA A 1 434 ? 7.827 9.740 19.020 1.00 80.19 434 ALA A CA 1
ATOM 3537 C C . ALA A 1 434 ? 7.187 10.982 19.642 1.00 80.19 434 ALA A C 1
ATOM 3539 O O . ALA A 1 434 ? 5.968 11.148 19.625 1.00 80.19 434 ALA A O 1
ATOM 3540 N N . ASN A 1 435 ? 8.022 11.867 20.169 1.00 72.50 435 ASN A N 1
ATOM 3541 C CA . ASN A 1 435 ? 7.611 13.089 20.854 1.00 72.50 435 ASN A CA 1
ATOM 3542 C C . ASN A 1 435 ? 8.209 14.349 20.214 1.00 72.50 435 ASN A C 1
ATOM 3544 O O . ASN A 1 435 ? 7.897 15.459 20.644 1.00 72.50 435 ASN A O 1
ATOM 3548 N N . SER A 1 436 ? 9.041 14.188 19.181 1.00 68.00 436 SER A N 1
ATOM 3549 C CA . SER A 1 436 ? 9.621 15.282 18.411 1.00 68.00 436 SER A CA 1
ATOM 3550 C C . SER A 1 436 ? 9.019 15.340 17.003 1.00 68.00 436 SER A C 1
ATOM 3552 O O . SER A 1 436 ? 8.856 14.298 16.368 1.00 68.00 436 SER A O 1
ATOM 3554 N N . PRO A 1 437 ? 8.764 16.538 16.446 1.00 56.72 437 PRO A N 1
ATOM 3555 C CA . PRO A 1 437 ? 8.462 16.706 15.022 1.00 56.72 437 PRO A CA 1
ATOM 3556 C C . PRO A 1 437 ? 9.546 16.149 14.085 1.00 56.72 437 PRO A C 1
ATOM 3558 O O . PRO A 1 437 ? 9.270 15.910 12.915 1.00 56.72 437 PRO A O 1
ATOM 3561 N N . GLN A 1 438 ? 10.766 15.955 14.597 1.00 59.84 438 GLN A N 1
ATOM 3562 C CA . GLN A 1 438 ? 11.911 15.416 13.857 1.00 59.84 438 GLN A CA 1
ATOM 3563 C C . GLN A 1 438 ? 11.997 13.887 13.895 1.00 59.84 438 GLN A C 1
ATOM 3565 O O . GLN A 1 438 ? 12.836 13.307 13.205 1.00 59.84 438 GLN A O 1
ATOM 3570 N N . ASP A 1 439 ? 11.185 13.226 14.723 1.00 67.50 439 ASP A N 1
ATOM 3571 C CA . ASP A 1 439 ? 11.125 11.770 14.723 1.00 67.50 439 ASP A CA 1
ATOM 3572 C C . ASP A 1 439 ? 10.525 11.303 13.388 1.00 67.50 439 ASP A C 1
ATOM 3574 O O . ASP A 1 439 ? 9.447 11.735 12.974 1.00 67.50 439 ASP A O 1
ATOM 3578 N N . TYR A 1 440 ? 11.249 10.424 12.697 1.00 63.56 440 TYR A N 1
ATOM 3579 C CA . TYR A 1 440 ? 10.901 9.997 11.339 1.00 63.56 440 TYR A CA 1
ATOM 3580 C C . TYR A 1 440 ? 9.714 9.026 11.314 1.00 63.56 440 TYR A C 1
ATOM 3582 O O . TYR A 1 440 ? 9.018 8.879 10.310 1.00 63.56 440 TYR A O 1
ATOM 3590 N N . THR A 1 441 ? 9.498 8.344 12.432 1.00 71.62 441 THR A N 1
ATOM 3591 C CA . THR A 1 441 ? 8.504 7.291 12.616 1.00 71.62 441 THR A CA 1
ATOM 3592 C C . THR A 1 441 ? 7.742 7.603 13.895 1.00 71.62 441 THR A C 1
ATOM 3594 O O . THR A 1 441 ? 8.288 8.220 14.806 1.00 71.62 441 THR A O 1
ATOM 3597 N N . ARG A 1 442 ? 6.474 7.190 14.004 1.00 76.44 442 ARG A N 1
ATOM 3598 C CA . ARG A 1 442 ? 5.693 7.422 15.237 1.00 76.44 442 ARG A CA 1
ATOM 3599 C C . ARG A 1 442 ? 6.107 6.531 16.401 1.00 76.44 442 ARG A C 1
ATOM 3601 O O . ARG A 1 442 ? 5.811 6.848 17.551 1.00 76.44 442 ARG A O 1
ATOM 3608 N N . VAL A 1 443 ? 6.804 5.444 16.093 1.00 82.56 443 VAL A N 1
ATOM 3609 C CA . VAL A 1 443 ? 7.280 4.462 17.057 1.00 82.56 443 VAL A CA 1
ATOM 3610 C C . VAL A 1 443 ? 8.789 4.332 16.932 1.00 82.56 443 VAL A C 1
ATOM 3612 O O . VAL A 1 443 ? 9.317 4.209 15.823 1.00 82.56 443 VAL A O 1
ATOM 3615 N N . LYS A 1 444 ? 9.467 4.346 18.076 1.00 90.12 444 LYS A N 1
ATOM 3616 C CA . LYS A 1 444 ? 10.903 4.120 18.212 1.00 90.12 444 LYS A CA 1
ATOM 3617 C C . LYS A 1 444 ? 11.155 2.874 19.043 1.00 90.12 444 LYS A C 1
ATOM 3619 O O . LYS A 1 444 ? 10.347 2.529 19.909 1.00 90.12 444 LYS A O 1
ATOM 3624 N N . LEU A 1 445 ? 12.304 2.250 18.814 1.00 93.12 445 LEU A N 1
ATOM 3625 C CA . LEU A 1 445 ? 12.860 1.273 19.739 1.00 93.12 445 LEU A CA 1
ATOM 3626 C C . LEU A 1 445 ? 14.020 1.894 20.506 1.00 93.12 445 LEU A C 1
ATOM 3628 O O . LEU A 1 445 ? 14.926 2.484 19.916 1.00 93.12 445 LEU A O 1
ATOM 3632 N N . ILE A 1 446 ? 13.977 1.738 21.824 1.00 94.06 446 ILE A N 1
ATOM 3633 C CA . ILE A 1 446 ? 15.056 2.094 22.747 1.00 94.06 446 ILE A CA 1
ATOM 3634 C C . ILE A 1 446 ? 15.584 0.834 23.428 1.00 94.06 446 ILE A C 1
ATOM 3636 O O . ILE A 1 446 ? 14.943 -0.218 23.372 1.00 94.06 446 ILE A O 1
ATOM 3640 N N . ASN A 1 447 ? 16.732 0.944 24.105 1.00 93.62 447 ASN A N 1
ATOM 3641 C CA . ASN A 1 447 ? 17.361 -0.185 24.802 1.00 93.62 447 ASN A CA 1
ATOM 3642 C C . ASN A 1 447 ? 17.519 -1.401 23.870 1.00 93.62 447 ASN A C 1
ATOM 3644 O O . ASN A 1 447 ? 17.205 -2.536 24.223 1.00 93.62 447 ASN A O 1
ATOM 3648 N N . VAL A 1 448 ? 17.939 -1.119 22.635 1.00 94.94 448 VAL A N 1
ATOM 3649 C CA . VAL A 1 448 ? 17.898 -2.065 21.522 1.00 94.94 448 VAL A CA 1
ATOM 3650 C C . VAL A 1 448 ? 19.046 -3.059 21.625 1.00 94.94 448 VAL A C 1
ATOM 3652 O O . VAL A 1 448 ? 20.211 -2.684 21.748 1.00 94.94 448 VAL A O 1
ATOM 3655 N N . 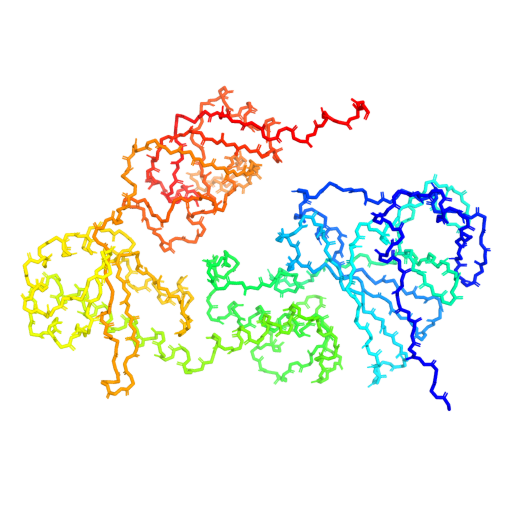THR A 1 449 ? 18.726 -4.341 21.508 1.00 94.25 449 THR A N 1
ATOM 3656 C CA . THR A 1 449 ? 19.693 -5.436 21.463 1.00 94.25 449 THR A CA 1
ATOM 3657 C C . THR A 1 449 ? 19.463 -6.297 20.229 1.00 94.25 449 THR A C 1
ATOM 3659 O O . THR A 1 449 ? 18.342 -6.458 19.752 1.00 94.25 449 THR A O 1
ATOM 3662 N N . ILE A 1 450 ? 20.546 -6.846 19.683 1.00 94.19 450 ILE A N 1
ATOM 3663 C CA . ILE A 1 450 ? 20.486 -7.756 18.538 1.00 94.19 450 ILE A CA 1
ATOM 3664 C C . ILE A 1 450 ? 20.309 -9.173 19.084 1.00 94.19 450 ILE A C 1
ATOM 3666 O O . ILE A 1 450 ? 21.190 -9.667 19.789 1.00 94.19 450 ILE A O 1
ATOM 3670 N N . LYS A 1 451 ? 19.187 -9.820 18.762 1.00 94.44 451 LYS A N 1
ATOM 3671 C CA . LYS A 1 451 ? 18.891 -11.206 19.161 1.00 94.44 451 LYS A CA 1
ATOM 3672 C C . LYS A 1 451 ? 19.497 -12.206 18.199 1.00 94.44 451 LYS A C 1
ATOM 3674 O O . LYS A 1 451 ? 20.081 -13.201 18.618 1.00 94.44 451 LYS A O 1
ATOM 3679 N N . SER A 1 452 ? 19.378 -11.914 16.913 1.00 89.75 452 SER A N 1
ATOM 3680 C CA . SER A 1 452 ? 19.999 -12.677 15.846 1.00 89.75 452 SER A CA 1
ATOM 3681 C C . SER A 1 452 ? 20.394 -11.742 14.717 1.00 89.75 452 SER A C 1
ATOM 3683 O O . SER A 1 452 ? 19.752 -10.720 14.465 1.00 89.75 452 SER A O 1
ATOM 3685 N N . ILE A 1 453 ? 21.480 -12.113 14.057 1.00 84.50 453 ILE A N 1
ATOM 3686 C CA . ILE A 1 453 ? 21.831 -11.617 12.737 1.00 84.50 453 ILE A CA 1
ATOM 3687 C C . ILE A 1 453 ? 21.612 -12.817 11.835 1.00 84.50 453 ILE A C 1
ATOM 3689 O O . ILE A 1 453 ? 22.141 -13.895 12.120 1.00 84.50 453 ILE A O 1
ATOM 3693 N N . ASP A 1 454 ? 20.799 -12.652 10.803 1.00 70.12 454 ASP A N 1
ATOM 3694 C CA . ASP A 1 454 ? 20.607 -13.685 9.799 1.00 70.12 454 ASP A CA 1
ATOM 3695 C C . ASP A 1 454 ? 21.850 -13.709 8.907 1.00 70.12 454 ASP A C 1
ATOM 3697 O O . ASP A 1 454 ? 21.932 -13.069 7.860 1.00 70.12 454 ASP A O 1
ATOM 3701 N N . THR A 1 455 ? 22.903 -14.357 9.408 1.00 51.97 455 THR A N 1
ATOM 3702 C CA . THR A 1 455 ? 24.188 -14.452 8.724 1.00 51.97 455 THR A CA 1
ATOM 3703 C C . THR A 1 455 ? 24.138 -15.545 7.665 1.00 51.97 455 THR A C 1
ATOM 3705 O O . THR A 1 455 ? 24.922 -16.492 7.724 1.00 51.97 455 THR A O 1
ATOM 3708 N N . ASP A 1 456 ? 23.271 -15.417 6.665 1.00 43.62 456 ASP A N 1
ATOM 3709 C CA . ASP A 1 456 ? 23.323 -16.273 5.473 1.00 43.62 456 ASP A CA 1
ATOM 3710 C C . ASP A 1 456 ? 24.282 -15.709 4.408 1.00 43.62 456 ASP A C 1
ATOM 3712 O O . ASP A 1 456 ? 24.080 -15.773 3.200 1.00 43.62 456 ASP A O 1
ATOM 3716 N N . LYS A 1 457 ? 25.422 -15.194 4.882 1.00 40.66 457 LYS A N 1
ATOM 3717 C CA . LYS A 1 457 ? 26.622 -14.938 4.086 1.00 40.66 457 LYS A CA 1
ATOM 3718 C C . LYS A 1 457 ? 27.788 -15.694 4.715 1.00 40.66 457 LYS A C 1
ATOM 3720 O O . LYS A 1 457 ? 28.461 -15.189 5.607 1.00 40.66 457 LYS A O 1
ATOM 3725 N N . LYS A 1 458 ? 28.062 -16.884 4.158 1.00 34.44 458 LYS A N 1
ATOM 3726 C CA . LYS A 1 458 ? 29.221 -17.779 4.399 1.00 34.44 458 LYS A CA 1
ATOM 3727 C C . LYS A 1 458 ? 29.074 -18.828 5.516 1.00 34.44 458 LYS A C 1
ATOM 3729 O O . LYS A 1 458 ? 29.824 -18.802 6.483 1.00 34.44 458 LYS A O 1
ATOM 3734 N N . SER A 1 459 ? 28.257 -19.866 5.311 1.00 29.44 459 SER A N 1
ATOM 3735 C CA . SER A 1 459 ? 28.588 -21.207 5.847 1.00 29.44 459 SER A CA 1
ATOM 3736 C C . SER A 1 459 ? 27.881 -22.365 5.127 1.00 29.44 459 SER A C 1
ATOM 3738 O O . SER A 1 459 ? 27.218 -23.184 5.744 1.00 29.44 459 SER A O 1
ATOM 3740 N N . LYS A 1 460 ? 28.046 -22.482 3.804 1.00 29.98 460 LYS A N 1
ATOM 3741 C CA . LYS A 1 460 ? 27.889 -23.772 3.093 1.00 29.98 460 LYS A CA 1
ATOM 3742 C C . LYS A 1 460 ? 28.648 -23.789 1.762 1.00 29.98 460 LYS A C 1
ATOM 3744 O O . LYS A 1 460 ? 28.182 -24.275 0.742 1.00 29.98 460 LYS A O 1
ATOM 3749 N N . ALA A 1 461 ? 29.869 -23.264 1.797 1.00 31.94 461 ALA A N 1
ATOM 3750 C CA . ALA A 1 461 ? 30.954 -23.868 1.038 1.00 31.94 461 ALA A CA 1
ATOM 3751 C C . ALA A 1 461 ? 31.623 -24.848 2.012 1.00 31.94 461 ALA A C 1
ATOM 3753 O O . ALA A 1 461 ? 31.953 -24.431 3.119 1.00 31.94 461 ALA A O 1
ATOM 3754 N N . PHE A 1 462 ? 31.783 -26.111 1.610 1.00 30.47 462 PHE A N 1
ATOM 3755 C CA . PHE A 1 462 ? 32.203 -27.283 2.403 1.00 30.47 462 PHE A CA 1
ATOM 3756 C C . PHE A 1 462 ? 31.085 -28.043 3.140 1.00 30.47 462 PHE A C 1
ATOM 3758 O O . PHE A 1 462 ? 30.970 -27.991 4.361 1.00 30.47 462 PHE A O 1
ATOM 3765 N N . MET A 1 463 ? 30.320 -28.838 2.389 1.00 28.03 463 MET A N 1
ATOM 3766 C CA . MET A 1 463 ? 30.494 -30.303 2.368 1.00 28.03 463 MET A CA 1
ATOM 3767 C C . MET A 1 463 ? 29.882 -30.905 1.109 1.00 28.03 463 MET A C 1
ATOM 3769 O O . MET A 1 463 ? 28.764 -30.476 0.749 1.00 28.03 463 MET A O 1
#

Foldseek 3Di:
DDDPDDDDPPAPPVVDDDPPVQQPFFEDELNHGDPDGPVQWDQQDQPQQPPVVVQQQQPFFWFDRPPNQWIKTKAWAPVCNVPRFIKIWIWIFGGDDPDTDTDIDIDGPSSFWTAGCDDDPQHHRFIFGFGDDPNHTYTTTRPDDDRLDDPCSCQQHYADDQVQPLVCLFFDDLVNLVRSLVSQVQSQQADDDPPDPVNVVQVPPPNGHHDDPDCPSVGDPRSVNSNVVSCVLSDPVQLVVLVQQLVLVLVVLVCLVVVVLVSLLVQADQEAEPVRDTDHSVRVVVCSVLVSVQQCQACQHSVPDSVLCSGRHRGDLPDDDSHDFWDWHQDPVSRHTHTHYGYSPDDAAEAQDKDKFKFAKAWDWDFPPVDPDTDIDIFIWGFGSRFPPHYGPFNPSPRCLRGTAAEDDDPVVRVVSVVRHGWIFIKIFGWDADDDPRPPHRIYGYPIDTPDTPCPPDDPPDD

pLDDT: mean 74.66, std 17.97, range [26.61, 97.25]

Radius of gyration: 27.11 Å; chains: 1; bounding box: 68×59×72 Å

Organism: NCBI:txid1123402